Protein AF-A0A550BYM4-F1 (afdb_monomer_lite)

Organism: NCBI:txid97359

Secondary structure (DSSP, 8-state):
-HHHHHHHHHHTTS-HHHHHHHHHHHHHHHHHHHHH-GGGTSEEE--S--S-----EE-TTSPEEE-HHHHHHHHHHHHTTGGGSHHHHHHHTTSTTHHHHHHHHHT------HHHHHHHHHHHHHHHHHHT-SSHHHHHHHHHHHHHHHHHSTTHHHHHHHHHHGGGG-TT---TTHHHHHHHHHHHT-HHHHT-HHHHHHHHH-TT-HHHHHHHHHHHHTTSTTGGG--HHHHHHHHHHHHHHHHHHS-SSSS----HHHHHHHHHHTHHHHHHHHHHS-GGGS-TTTHHHHHHHHHHHHHHIIIIIHHHTTSHHHHHHHHHHHHHHT----TT----THHHHHHHHHHHHHHHHHHHHHHHHHGGGGGGB-TTT-PBPPTT--PEEPTTSS-EESSHHHHHHHIIIIIHHHSTT------

Sequence (423 aa):
MTIYARICYNATGAPPHFRETMFERLPDIWKWARFMNPLAGSIADDVLDTEFDGKCWLRADGEIAMPTAHRLLSVTMFLGPLIYDPRGVRALAVIPDLPEDMLGYLCQEVEPSPHMASIEHRFALVYHHLLHYADAEVAQRFRSALEVFDDRCPGLLICTVAERLSWFFDPTFIDPDNSAFVFAYSRLVSLDLLYQPRVLENLRSSDHIPLALITRHLISATANPDWARGVPHQHFAIRIYGHILIALLVTNDVQARAAHADVVLVIRSGLLTAIRRLLSSAVEDIPKDARQHAIIYETDFTKLLIAVIVPAINWPDGLRACKYHVARSGLPLDAGAKEDTASFLLFPLAVRFTDCCRAYQEFRKVVKHLRGRCGECKRQATVEEDFKMCVCGTVFYCSKACQRAAWGAGHSAICYTGRIDIR

Foldseek 3Di:
DQVLLVVLQCLVVDDPVSVVVNLVCVLVVCVVLLCLQVVNVQEDADPPDPDLPQDWDQDPVRGIYTHLLNSLQSVLSNQVSLLVDPSSLVSCLVRVCNLVSLLSNLLDDDDDALSSLVSSLSSLLSLLSQCPPPDPSSVVSNVVSLLVNCVVQQQSNVLSLLVSLLLLLDPRNDDPCLQVSLVSSCSVLDLVQLLPPSNLVSNCVHPSLSLLSLLLSLCSCLVPPCSQADDQSSLSSNLSSLSNNCSQQPDPPPPDGRDLVSLLSSLLSPNVNSLLSLLQDDLVSHPPSNSVSSVNSVVSSLCCCVRGLLVSCLALSSLVSNVVSCVVVVPPLALPDDDDSSCVSCNSVSVSSVVSVVVVVVLCVVCVVVQQAAPAPRDGDDPPQDFPADSLNPGTHSDPVRVVVVCVVCVLVVRPSNDPPPD

InterPro domains:
  IPR002893 Zinc finger, MYND-type [PF01753] (374-415)
  IPR002893 Zinc finger, MYND-type [PS50865] (374-415)

Radius of gyration: 26.43 Å; chains: 1; bounding box: 70×50×74 Å

pLDDT: mean 90.26, std 10.5, range [31.22, 98.25]

Structure (mmCIF, N/CA/C/O backbone):
data_AF-A0A550BYM4-F1
#
_entry.id   AF-A0A550BYM4-F1
#
loop_
_atom_site.group_PDB
_atom_site.id
_atom_site.type_symbol
_atom_site.label_atom_id
_atom_site.label_alt_id
_atom_site.label_comp_id
_atom_site.label_asym_id
_atom_site.label_entity_id
_atom_site.label_seq_id
_atom_site.pdbx_PDB_ins_code
_atom_site.Cartn_x
_atom_site.Cartn_y
_atom_site.Cartn_z
_atom_site.occupancy
_atom_site.B_iso_or_equiv
_atom_site.auth_seq_id
_atom_site.auth_comp_id
_atom_site.auth_asym_id
_atom_site.auth_atom_id
_atom_site.pdbx_PDB_model_num
ATOM 1 N N . MET A 1 1 ? 10.057 -13.546 -26.290 1.00 87.31 1 MET A N 1
ATOM 2 C CA . MET A 1 1 ? 10.516 -12.319 -25.596 1.00 87.31 1 MET A CA 1
ATOM 3 C C . MET A 1 1 ? 11.954 -12.380 -25.097 1.00 87.31 1 MET A C 1
ATOM 5 O O . MET A 1 1 ? 12.674 -11.411 -25.292 1.00 87.31 1 MET A O 1
ATOM 9 N N . THR A 1 2 ? 12.424 -13.499 -24.544 1.00 86.06 2 THR A N 1
ATOM 10 C CA . THR A 1 2 ? 13.801 -13.657 -24.027 1.00 86.06 2 THR A CA 1
ATOM 11 C C . THR A 1 2 ? 14.901 -13.271 -25.025 1.00 86.06 2 THR A C 1
ATOM 13 O O . THR A 1 2 ? 15.882 -12.637 -24.647 1.00 86.06 2 THR A O 1
ATOM 16 N N . ILE A 1 3 ? 14.730 -13.601 -26.314 1.00 90.38 3 ILE A N 1
ATOM 17 C CA . ILE A 1 3 ? 15.664 -13.194 -27.379 1.00 90.38 3 ILE A CA 1
ATOM 18 C C . ILE A 1 3 ? 15.761 -11.663 -27.455 1.00 90.38 3 ILE A C 1
ATOM 20 O O . ILE A 1 3 ? 16.861 -11.121 -27.437 1.00 90.38 3 ILE A O 1
ATOM 24 N N . TYR A 1 4 ? 14.625 -10.959 -27.468 1.00 90.44 4 TYR A N 1
ATOM 25 C CA . TYR A 1 4 ? 14.597 -9.496 -27.498 1.00 90.44 4 TYR A CA 1
ATOM 26 C C . TYR A 1 4 ? 15.185 -8.878 -26.233 1.00 90.44 4 TYR A C 1
ATOM 28 O O . TYR A 1 4 ? 15.953 -7.932 -26.341 1.00 90.44 4 TYR A O 1
ATOM 36 N N . ALA A 1 5 ? 14.919 -9.449 -25.056 1.00 88.75 5 ALA A N 1
ATOM 37 C CA . ALA A 1 5 ? 15.536 -8.990 -23.813 1.00 88.75 5 ALA A CA 1
ATOM 38 C C . ALA A 1 5 ? 17.074 -9.057 -23.875 1.00 88.75 5 ALA A C 1
ATOM 40 O O . ALA A 1 5 ? 17.760 -8.097 -23.527 1.00 88.75 5 ALA A O 1
ATOM 41 N N . ARG A 1 6 ? 17.631 -10.154 -24.412 1.00 88.50 6 ARG A N 1
ATOM 42 C CA . ARG A 1 6 ? 19.081 -10.288 -24.637 1.00 88.50 6 ARG A CA 1
ATOM 43 C C . ARG A 1 6 ? 19.611 -9.305 -25.681 1.00 88.50 6 ARG A C 1
ATOM 45 O O . ARG A 1 6 ? 20.723 -8.806 -25.526 1.00 88.50 6 ARG A O 1
ATOM 52 N N . ILE A 1 7 ? 18.845 -9.023 -26.733 1.00 90.81 7 ILE A N 1
ATOM 53 C CA . ILE A 1 7 ? 19.213 -8.011 -27.733 1.00 90.81 7 ILE A CA 1
ATOM 54 C C . ILE A 1 7 ? 19.264 -6.622 -27.082 1.00 90.81 7 ILE A C 1
ATOM 56 O O . ILE A 1 7 ? 20.277 -5.940 -27.210 1.00 90.81 7 ILE A O 1
ATOM 60 N N . CYS A 1 8 ? 18.232 -6.234 -26.326 1.00 90.44 8 CYS A N 1
ATOM 61 C CA . CYS A 1 8 ? 18.167 -4.947 -25.629 1.00 90.44 8 CYS A CA 1
ATOM 62 C C . CYS A 1 8 ? 19.299 -4.781 -24.611 1.00 90.44 8 CYS A C 1
ATOM 64 O O . CYS A 1 8 ? 19.891 -3.708 -24.537 1.00 90.44 8 CYS A O 1
ATOM 66 N N . TYR A 1 9 ? 19.667 -5.847 -23.895 1.00 87.69 9 TYR A N 1
ATOM 67 C CA . TYR A 1 9 ? 20.801 -5.834 -22.966 1.00 87.69 9 TYR A CA 1
ATOM 68 C C . TYR A 1 9 ? 22.124 -5.452 -23.638 1.00 87.69 9 TYR A C 1
ATOM 70 O O . TYR A 1 9 ? 22.912 -4.695 -23.078 1.00 87.69 9 TYR A O 1
ATOM 78 N N . ASN A 1 10 ? 22.350 -5.924 -24.864 1.00 86.88 10 ASN A N 1
ATOM 79 C CA . ASN A 1 10 ? 23.562 -5.620 -25.625 1.00 86.88 10 ASN A CA 1
ATOM 80 C C . ASN A 1 10 ? 23.444 -4.340 -26.468 1.00 86.88 10 ASN A C 1
ATOM 82 O O . ASN A 1 10 ? 24.428 -3.900 -27.064 1.00 86.88 10 ASN A O 1
ATOM 86 N N . ALA A 1 11 ? 22.257 -3.731 -26.537 1.00 84.06 11 ALA A N 1
ATOM 87 C CA . ALA A 1 11 ? 21.999 -2.612 -27.431 1.00 84.06 11 ALA A CA 1
ATOM 88 C C . ALA A 1 11 ? 22.769 -1.350 -27.038 1.00 84.06 11 ALA A C 1
ATOM 90 O O . ALA A 1 11 ? 23.201 -0.616 -27.921 1.00 84.06 11 ALA A O 1
ATOM 91 N N . THR A 1 12 ? 22.996 -1.109 -25.745 1.00 77.62 12 THR A N 1
ATOM 92 C CA . THR A 1 12 ? 23.716 0.081 -25.253 1.00 77.62 12 THR A CA 1
ATOM 93 C C . THR A 1 12 ? 25.163 0.151 -25.757 1.00 77.62 12 THR A C 1
ATOM 95 O O . THR A 1 12 ? 25.677 1.248 -25.971 1.00 77.62 12 THR A O 1
ATOM 98 N N . GLY A 1 13 ? 25.794 -0.999 -26.022 1.00 85.31 13 GLY A N 1
ATOM 99 C CA . GLY A 1 13 ? 27.131 -1.107 -26.620 1.00 85.31 13 GLY A CA 1
ATOM 100 C C . GLY A 1 13 ? 27.148 -1.291 -28.143 1.00 85.31 13 GLY A C 1
ATOM 101 O O . GLY A 1 13 ? 28.223 -1.392 -28.732 1.00 85.31 13 GLY A O 1
ATOM 102 N N . ALA A 1 14 ? 25.985 -1.363 -28.796 1.00 90.50 14 ALA A N 1
ATOM 103 C CA . ALA A 1 14 ? 25.886 -1.685 -30.217 1.00 90.50 14 ALA A CA 1
ATOM 104 C C . ALA A 1 14 ? 26.108 -0.458 -31.135 1.00 90.50 14 ALA A C 1
ATOM 106 O O . ALA A 1 14 ? 25.872 0.689 -30.726 1.00 90.50 14 ALA A O 1
ATOM 107 N N . PRO A 1 15 ? 26.507 -0.666 -32.410 1.00 94.12 15 PRO A N 1
ATOM 108 C CA . PRO A 1 15 ? 26.645 0.418 -33.384 1.00 94.12 15 PRO A CA 1
ATOM 109 C C . PRO A 1 15 ? 25.360 1.261 -33.528 1.00 94.12 15 PRO A C 1
ATOM 111 O O . PRO A 1 15 ? 24.262 0.709 -33.421 1.00 94.12 15 PRO A O 1
ATOM 114 N N . PRO A 1 16 ? 25.454 2.578 -33.817 1.00 92.94 16 PRO A N 1
ATOM 115 C CA . PRO A 1 16 ? 24.290 3.469 -33.915 1.00 92.94 16 PRO A CA 1
ATOM 116 C C . PRO A 1 16 ? 23.169 2.958 -34.828 1.00 92.94 16 PRO A C 1
ATOM 118 O O . PRO A 1 16 ? 22.023 2.921 -34.395 1.00 92.94 16 PRO A O 1
ATOM 121 N N . HIS A 1 17 ? 23.506 2.460 -36.024 1.00 94.06 17 HIS A N 1
ATOM 122 C CA . HIS A 1 17 ? 22.523 1.890 -36.952 1.00 94.06 17 HIS A CA 1
ATOM 123 C C . HIS A 1 17 ? 21.757 0.717 -36.322 1.00 94.06 17 HIS A C 1
ATOM 125 O O . HIS A 1 17 ? 20.543 0.621 -36.476 1.00 94.06 17 HIS A O 1
ATOM 131 N N . PHE A 1 18 ? 22.435 -0.186 -35.606 1.00 92.88 18 PHE A N 1
ATOM 132 C CA . PHE A 1 18 ? 21.760 -1.320 -34.971 1.00 92.88 18 PHE A CA 1
ATOM 133 C C . PHE A 1 18 ? 20.755 -0.841 -33.918 1.00 92.88 18 PHE A C 1
ATOM 135 O O . PHE A 1 18 ? 19.628 -1.331 -33.873 1.00 92.88 18 PHE A O 1
ATOM 142 N N . ARG A 1 19 ? 21.144 0.151 -33.106 1.00 91.69 19 ARG A N 1
ATOM 143 C CA . ARG A 1 19 ? 20.255 0.761 -32.108 1.00 91.69 19 ARG A CA 1
ATOM 144 C C . ARG A 1 19 ? 19.045 1.428 -32.752 1.00 91.69 19 ARG A C 1
ATOM 146 O O . ARG A 1 19 ? 17.936 1.223 -32.278 1.00 91.69 19 ARG A O 1
ATOM 153 N N . GLU A 1 20 ? 19.247 2.180 -33.828 1.00 91.69 20 GLU A N 1
ATOM 154 C CA . GLU A 1 20 ? 18.171 2.853 -34.566 1.00 91.69 20 GLU A CA 1
ATOM 155 C C . GLU A 1 20 ? 17.172 1.840 -35.132 1.00 91.69 20 GLU A C 1
ATOM 157 O O . GLU A 1 20 ? 15.986 1.914 -34.817 1.00 91.69 20 GLU A O 1
ATOM 162 N N . THR A 1 21 ? 17.656 0.809 -35.832 1.00 93.19 21 THR A N 1
ATOM 163 C CA . THR A 1 21 ? 16.802 -0.276 -36.339 1.00 93.19 21 THR A CA 1
ATOM 164 C C . THR A 1 21 ? 16.068 -1.008 -35.215 1.00 93.19 21 THR A C 1
ATOM 166 O O . THR A 1 21 ? 14.906 -1.374 -35.370 1.00 93.19 21 THR A O 1
ATOM 169 N N . MET A 1 22 ? 16.716 -1.234 -34.069 1.00 93.56 22 MET A N 1
ATOM 170 C CA . MET A 1 22 ? 16.063 -1.860 -32.920 1.00 93.56 22 MET A CA 1
ATOM 171 C C . MET A 1 22 ? 14.947 -0.968 -32.358 1.00 93.56 22 MET A C 1
ATOM 173 O O . MET A 1 22 ? 13.842 -1.460 -32.133 1.00 93.56 22 MET A O 1
ATOM 177 N N . PHE A 1 23 ? 15.214 0.325 -32.149 1.00 93.50 23 PHE A N 1
ATOM 178 C CA . PHE A 1 23 ? 14.243 1.279 -31.609 1.00 93.50 23 PHE A CA 1
ATOM 179 C C . PHE A 1 23 ? 13.024 1.448 -32.520 1.00 93.50 23 PHE A C 1
ATOM 181 O O . PHE A 1 23 ? 11.900 1.453 -32.022 1.00 93.50 23 PHE A O 1
ATOM 188 N N . GLU A 1 24 ? 13.218 1.478 -33.839 1.00 93.81 24 GLU A N 1
ATOM 189 C CA . GLU A 1 24 ? 12.126 1.510 -34.825 1.00 93.81 24 GLU A CA 1
ATOM 190 C C . GLU A 1 24 ? 11.193 0.293 -34.733 1.00 93.81 24 GLU A C 1
ATOM 192 O O . GLU A 1 24 ? 10.008 0.388 -35.046 1.00 93.81 24 GLU A O 1
ATOM 197 N N . ARG A 1 25 ? 11.707 -0.860 -34.287 1.00 94.94 25 ARG A N 1
ATOM 198 C CA . ARG A 1 25 ? 10.942 -2.112 -34.165 1.00 94.94 25 ARG A CA 1
ATOM 199 C C . ARG A 1 25 ? 10.344 -2.336 -32.780 1.00 94.94 25 ARG A C 1
ATOM 201 O O . ARG A 1 25 ? 9.575 -3.284 -32.616 1.00 94.94 25 ARG A O 1
ATOM 208 N N . LEU A 1 26 ? 10.646 -1.488 -31.794 1.00 94.56 26 LEU A N 1
ATOM 209 C CA . LEU A 1 26 ? 10.137 -1.655 -30.429 1.00 94.56 26 LEU A CA 1
ATOM 210 C C . LEU A 1 26 ? 8.604 -1.745 -30.347 1.00 94.56 26 LEU A C 1
ATOM 212 O O . LEU A 1 26 ? 8.141 -2.631 -29.630 1.00 94.56 26 LEU A O 1
ATOM 216 N N . PRO A 1 27 ? 7.801 -0.939 -31.076 1.00 95.69 27 PRO A N 1
ATOM 217 C CA . PRO A 1 27 ? 6.344 -1.069 -31.026 1.00 95.69 27 PRO A CA 1
ATOM 218 C C . PRO A 1 27 ? 5.838 -2.450 -31.463 1.00 95.69 27 PRO A C 1
ATOM 220 O O . PRO A 1 27 ? 4.910 -2.988 -30.864 1.00 95.69 27 PRO A O 1
ATOM 223 N N . ASP A 1 28 ? 6.462 -3.057 -32.478 1.00 95.62 28 ASP A N 1
ATOM 224 C CA . ASP A 1 28 ? 6.100 -4.400 -32.940 1.00 95.62 28 ASP A CA 1
ATOM 225 C C . ASP A 1 28 ? 6.540 -5.480 -31.951 1.00 95.62 28 ASP A C 1
ATOM 227 O O . ASP A 1 28 ? 5.802 -6.433 -31.705 1.00 95.62 28 ASP A O 1
ATOM 231 N N . ILE A 1 29 ? 7.718 -5.318 -31.345 1.00 94.25 29 ILE A N 1
ATOM 232 C CA . ILE A 1 29 ? 8.221 -6.234 -30.316 1.00 94.25 29 ILE A CA 1
ATOM 233 C C . ILE A 1 29 ? 7.334 -6.173 -29.066 1.00 94.25 29 ILE A C 1
ATOM 235 O O . ILE A 1 29 ? 7.026 -7.213 -28.482 1.00 94.25 29 ILE A O 1
ATOM 239 N N . TRP A 1 30 ? 6.872 -4.981 -28.679 1.00 96.31 30 TRP A N 1
ATOM 240 C CA . TRP A 1 30 ? 6.040 -4.781 -27.493 1.00 96.31 30 TRP A CA 1
ATOM 241 C C . TRP A 1 30 ? 4.694 -5.504 -27.567 1.00 96.31 30 TRP A C 1
ATOM 243 O O . TRP A 1 30 ? 4.169 -5.906 -26.533 1.00 96.31 30 TRP A O 1
ATOM 253 N N . LYS A 1 31 ? 4.168 -5.782 -28.767 1.00 95.75 31 LYS A N 1
ATOM 254 C CA . LYS A 1 31 ? 2.950 -6.598 -28.936 1.00 95.75 31 LYS A CA 1
ATOM 255 C C . LYS A 1 31 ? 3.065 -7.960 -28.243 1.00 95.75 31 LYS A C 1
ATOM 257 O O . LYS A 1 31 ? 2.073 -8.457 -27.721 1.00 95.75 31 LYS A O 1
ATOM 262 N N . TRP A 1 32 ? 4.268 -8.533 -28.165 1.00 94.56 32 TRP A N 1
ATOM 263 C CA . TRP A 1 32 ? 4.519 -9.767 -27.416 1.00 94.56 32 TRP A CA 1
ATOM 264 C C . TRP A 1 32 ? 4.502 -9.561 -25.898 1.00 94.56 32 TRP A C 1
ATOM 266 O O . TRP A 1 32 ? 4.006 -10.422 -25.180 1.00 94.56 32 TRP A O 1
ATOM 276 N N . ALA A 1 33 ? 5.019 -8.436 -25.396 1.00 95.38 33 ALA A N 1
ATOM 277 C CA . ALA A 1 33 ? 4.904 -8.088 -23.979 1.00 95.38 33 ALA A CA 1
ATOM 278 C C . ALA A 1 33 ? 3.443 -7.833 -23.594 1.00 95.38 33 ALA A C 1
ATOM 280 O O . ALA A 1 33 ? 2.990 -8.337 -22.573 1.00 95.38 33 ALA A O 1
ATOM 281 N N . ARG A 1 34 ? 2.676 -7.148 -24.444 1.00 95.88 34 ARG A N 1
ATOM 282 C CA . ARG A 1 34 ? 1.233 -6.980 -24.259 1.00 95.88 34 ARG A CA 1
ATOM 283 C C . ARG A 1 34 ? 0.491 -8.315 -24.261 1.00 95.88 34 ARG A C 1
ATOM 285 O O . ARG A 1 34 ? -0.339 -8.545 -23.394 1.00 95.88 34 ARG A O 1
ATOM 292 N N . PHE A 1 35 ? 0.816 -9.214 -25.191 1.00 94.56 35 PHE A N 1
ATOM 293 C CA . PHE A 1 35 ? 0.231 -10.557 -25.238 1.00 94.56 35 PHE A CA 1
ATOM 294 C C . PHE A 1 35 ? 0.472 -11.349 -23.943 1.00 94.56 35 PHE A C 1
ATOM 296 O O . PHE A 1 35 ? -0.403 -12.076 -23.493 1.00 94.56 35 PHE A O 1
ATOM 303 N N . MET A 1 36 ? 1.638 -11.190 -23.312 1.00 93.75 36 MET A N 1
ATOM 304 C CA . MET A 1 36 ? 1.946 -11.857 -22.043 1.00 93.75 36 MET A CA 1
ATOM 305 C C . MET A 1 36 ? 1.314 -11.184 -20.811 1.00 93.75 36 MET A C 1
ATOM 307 O O . MET A 1 36 ? 1.376 -11.757 -19.722 1.00 93.75 36 MET A O 1
ATOM 311 N N . ASN A 1 37 ? 0.723 -9.994 -20.958 1.00 94.00 37 ASN A N 1
ATOM 312 C CA . ASN A 1 37 ? 0.201 -9.217 -19.840 1.00 94.00 37 ASN A CA 1
ATOM 313 C C . ASN A 1 37 ? -0.978 -9.951 -19.177 1.00 94.00 37 ASN A C 1
ATOM 315 O O . ASN A 1 37 ? -1.912 -10.331 -19.890 1.00 94.00 37 ASN A O 1
ATOM 319 N N . PRO A 1 38 ? -0.991 -10.122 -17.842 1.00 85.50 38 PRO A N 1
ATOM 320 C CA . PRO A 1 38 ? -2.118 -10.739 -17.137 1.00 85.50 38 PRO A CA 1
ATOM 321 C C . PRO A 1 38 ? -3.463 -10.066 -17.450 1.00 85.50 38 PRO A C 1
ATOM 323 O O . PRO A 1 38 ? -4.471 -10.749 -17.614 1.00 85.50 38 PRO A O 1
ATOM 326 N N . LEU A 1 39 ? -3.486 -8.742 -17.636 1.00 87.81 39 LEU A N 1
ATOM 327 C CA . LEU A 1 39 ? -4.717 -8.012 -17.957 1.00 87.81 39 LEU A CA 1
ATOM 328 C C . LEU A 1 39 ? -5.219 -8.244 -19.389 1.00 87.81 39 LEU A C 1
ATOM 330 O O . LEU A 1 39 ? -6.369 -7.930 -19.690 1.00 87.81 39 LEU A O 1
ATOM 334 N N . ALA A 1 40 ? -4.384 -8.782 -20.283 1.00 90.69 40 ALA A N 1
ATOM 335 C CA . ALA A 1 40 ? -4.796 -9.117 -21.643 1.00 90.69 40 ALA A CA 1
ATOM 336 C C . ALA A 1 40 ? -5.586 -10.436 -21.716 1.00 90.69 40 ALA A C 1
ATOM 338 O O . ALA A 1 40 ? -6.140 -10.741 -22.773 1.00 90.69 40 ALA A O 1
ATOM 339 N N . GLY A 1 41 ? -5.603 -11.241 -20.643 1.00 89.50 41 GLY A N 1
ATOM 340 C CA . GLY A 1 41 ? -6.324 -12.520 -20.585 1.00 89.50 41 GLY A CA 1
ATOM 341 C C . GLY A 1 41 ? -5.867 -13.552 -21.622 1.00 89.50 41 GLY A C 1
ATOM 342 O O . GLY A 1 41 ? -6.594 -14.489 -21.922 1.00 89.50 41 GLY A O 1
ATOM 343 N N . SER A 1 42 ? -4.689 -13.353 -22.222 1.00 89.38 42 SER A N 1
ATOM 344 C CA . SER A 1 42 ? -4.179 -14.190 -23.317 1.00 89.38 42 SER A CA 1
ATOM 345 C C . SER A 1 42 ? -3.274 -15.325 -22.831 1.00 89.38 42 SER A C 1
ATOM 347 O O . SER A 1 42 ? -3.032 -16.276 -23.574 1.00 89.38 42 SER A O 1
ATOM 349 N N . ILE A 1 43 ? -2.755 -15.219 -21.601 1.00 90.44 43 ILE A N 1
ATOM 350 C CA . ILE A 1 43 ? -1.897 -16.221 -20.969 1.00 90.44 43 ILE A CA 1
ATOM 351 C C . ILE A 1 43 ? -2.391 -16.487 -19.549 1.00 90.44 43 ILE A C 1
ATOM 353 O O . ILE A 1 43 ? -2.497 -15.554 -18.752 1.00 90.44 43 ILE A O 1
ATOM 357 N N . ALA A 1 44 ? -2.634 -17.758 -19.244 1.00 89.81 44 ALA A N 1
ATOM 358 C CA . ALA A 1 44 ? -2.946 -18.238 -17.908 1.00 89.81 44 ALA A CA 1
ATOM 359 C C . ALA A 1 44 ? -1.674 -18.386 -17.058 1.00 89.81 44 ALA A C 1
ATOM 361 O O . ALA A 1 44 ? -0.610 -18.779 -17.551 1.00 89.81 44 ALA A O 1
ATOM 362 N N . ASP A 1 45 ? -1.799 -18.112 -15.764 1.00 87.06 45 ASP A N 1
ATOM 363 C CA . ASP A 1 45 ? -0.725 -18.320 -14.797 1.00 87.06 45 ASP A CA 1
ATOM 364 C C . ASP A 1 45 ? -0.514 -19.827 -14.596 1.00 87.06 45 ASP A C 1
ATOM 366 O O . ASP A 1 45 ? -1.440 -20.560 -14.234 1.00 87.06 45 ASP A O 1
ATOM 370 N N . ASP A 1 46 ? 0.707 -20.299 -14.850 1.00 83.12 46 ASP A N 1
ATOM 371 C CA . ASP A 1 46 ? 1.086 -21.679 -14.549 1.00 83.12 46 ASP A CA 1
ATOM 372 C C . ASP A 1 46 ? 1.522 -21.785 -13.084 1.00 83.12 46 ASP A C 1
ATOM 374 O O . ASP A 1 46 ? 2.619 -21.367 -12.717 1.00 83.12 46 ASP A O 1
ATOM 378 N N . VAL A 1 47 ? 0.626 -22.297 -12.239 1.00 70.00 47 VAL A N 1
ATOM 379 C CA . VAL A 1 47 ? 0.844 -22.458 -10.790 1.00 70.00 47 VAL A CA 1
ATOM 380 C C . VAL A 1 47 ? 1.635 -23.738 -10.482 1.00 70.00 47 VAL A C 1
ATOM 382 O O . VAL A 1 47 ? 2.093 -23.931 -9.358 1.00 70.00 47 VAL A O 1
ATOM 385 N N . LEU A 1 48 ? 1.786 -24.643 -11.457 1.00 62.75 48 LEU A N 1
ATOM 386 C CA . LEU A 1 48 ? 2.391 -25.957 -11.231 1.00 62.75 48 LEU A CA 1
ATOM 387 C C . LEU A 1 48 ? 3.919 -25.933 -11.263 1.00 62.75 48 LEU A C 1
ATOM 389 O O . LEU A 1 48 ? 4.531 -26.904 -10.819 1.00 62.75 48 LEU A O 1
ATOM 393 N N . ASP A 1 49 ? 4.524 -24.851 -11.753 1.00 56.88 49 ASP A N 1
ATOM 394 C CA . ASP A 1 49 ? 5.966 -24.777 -11.937 1.00 56.88 49 ASP A CA 1
ATOM 395 C C . ASP A 1 49 ? 6.600 -23.662 -11.099 1.00 56.88 49 ASP A C 1
ATOM 397 O O . ASP A 1 49 ? 6.507 -22.469 -11.397 1.00 56.88 49 ASP A O 1
ATOM 401 N N . THR A 1 50 ? 7.259 -24.073 -10.015 1.00 57.41 50 THR A N 1
ATOM 402 C CA . THR A 1 50 ? 8.115 -23.196 -9.207 1.00 57.41 50 THR A CA 1
ATOM 403 C C . THR A 1 50 ? 9.487 -22.972 -9.848 1.00 57.41 50 THR A C 1
ATOM 405 O O . THR A 1 50 ? 10.281 -22.186 -9.324 1.00 57.41 50 THR A O 1
ATOM 408 N N . GLU A 1 51 ? 9.817 -23.669 -10.941 1.00 61.09 51 GLU A N 1
ATOM 409 C CA . GLU A 1 51 ? 11.123 -23.576 -11.586 1.00 61.09 51 GLU A CA 1
ATOM 410 C C . GLU A 1 51 ? 11.152 -22.494 -12.681 1.00 61.09 51 GLU A C 1
ATOM 412 O O . GLU A 1 51 ? 10.218 -22.277 -13.448 1.00 61.09 51 GLU A O 1
ATOM 417 N N . PHE A 1 52 ? 12.287 -21.793 -12.792 1.00 65.56 52 PHE A N 1
ATOM 418 C CA . PHE A 1 52 ? 12.560 -20.785 -13.830 1.00 65.56 52 PHE A CA 1
ATOM 419 C C . PHE A 1 52 ? 12.817 -21.400 -15.215 1.00 65.56 52 PHE A C 1
ATOM 421 O O . PHE A 1 52 ? 13.539 -20.820 -16.033 1.00 65.56 52 PHE A O 1
ATOM 428 N N . ASP A 1 53 ? 12.270 -22.580 -15.495 1.00 69.56 53 ASP A N 1
ATOM 429 C CA . ASP A 1 53 ? 12.593 -23.336 -16.703 1.00 69.56 53 ASP A CA 1
ATOM 430 C C . ASP A 1 53 ? 12.108 -22.638 -17.992 1.00 69.56 53 ASP A C 1
ATOM 432 O O . ASP A 1 53 ? 12.570 -22.948 -19.094 1.00 69.56 53 ASP A O 1
ATOM 436 N N . GLY A 1 54 ? 11.251 -21.619 -17.836 1.00 70.19 54 GLY A N 1
ATOM 437 C CA . GLY A 1 54 ? 10.775 -20.744 -18.899 1.00 70.19 54 GLY A CA 1
ATOM 438 C C . GLY A 1 54 ? 9.908 -21.464 -19.920 1.00 70.19 54 GLY A C 1
ATOM 439 O O . GLY A 1 54 ? 9.737 -20.958 -21.035 1.00 70.19 54 GLY A O 1
ATOM 440 N N . LYS A 1 55 ? 9.390 -22.645 -19.576 1.00 81.94 55 LYS A N 1
ATOM 441 C CA . LYS A 1 55 ? 8.512 -23.388 -20.461 1.00 81.94 55 LYS A CA 1
ATOM 442 C C . LYS A 1 55 ? 7.166 -22.689 -20.571 1.00 81.94 55 LYS A C 1
ATOM 444 O O . LYS A 1 55 ? 6.684 -21.983 -19.688 1.00 81.94 55 LYS A O 1
ATOM 449 N N . CYS A 1 56 ? 6.601 -22.857 -21.752 1.00 85.44 56 CYS A N 1
ATOM 450 C CA . CYS A 1 56 ? 5.319 -22.324 -22.140 1.00 85.44 56 CYS A CA 1
ATOM 451 C C . CYS A 1 56 ? 4.540 -23.479 -22.746 1.00 85.44 56 CYS A C 1
ATOM 453 O O . CYS A 1 56 ? 5.071 -24.205 -23.593 1.00 85.44 56 CYS A O 1
ATOM 455 N N . TRP A 1 57 ? 3.306 -23.662 -22.299 1.00 87.25 57 TRP A N 1
ATOM 456 C CA . TRP A 1 57 ? 2.515 -24.836 -22.640 1.00 87.25 57 TRP A CA 1
ATOM 457 C C . TRP A 1 57 ? 1.184 -24.402 -23.230 1.00 87.25 57 TRP A C 1
ATOM 459 O O . TRP A 1 57 ? 0.564 -23.462 -22.742 1.00 87.25 57 TRP A O 1
ATOM 469 N N . LEU A 1 58 ? 0.732 -25.101 -24.267 1.00 90.50 58 LEU A N 1
ATOM 470 C CA . LEU A 1 58 ? -0.644 -24.984 -24.731 1.00 90.50 58 LEU A CA 1
ATOM 471 C C . LEU A 1 58 ? -1.494 -25.955 -23.912 1.00 90.50 58 LEU A C 1
ATOM 473 O O . LEU A 1 58 ? -1.310 -27.172 -23.997 1.00 90.50 58 LEU A O 1
ATOM 477 N N . ARG A 1 59 ? -2.392 -25.416 -23.095 1.00 88.19 59 ARG A N 1
ATOM 478 C CA . ARG A 1 59 ? -3.342 -26.190 -22.300 1.00 88.19 59 ARG A CA 1
ATOM 479 C C . ARG A 1 59 ? -4.408 -26.810 -23.202 1.00 88.19 59 ARG A C 1
ATOM 481 O O . ARG A 1 59 ? -4.642 -26.378 -24.330 1.00 88.19 59 ARG A O 1
ATOM 488 N N . ALA A 1 60 ? -5.079 -27.839 -22.689 1.00 90.31 60 ALA A N 1
ATOM 489 C CA . ALA A 1 60 ? -6.137 -28.544 -23.417 1.00 90.31 60 ALA A CA 1
ATOM 490 C C . ALA A 1 60 ? -7.358 -27.658 -23.742 1.00 90.31 60 ALA A C 1
ATOM 492 O O . ALA A 1 60 ? -8.087 -27.951 -24.685 1.00 90.31 60 ALA A O 1
ATOM 493 N N . ASP A 1 61 ? -7.567 -26.583 -22.979 1.00 88.75 61 ASP A N 1
ATOM 494 C CA . ASP A 1 61 ? -8.592 -25.554 -23.205 1.00 88.75 61 ASP A 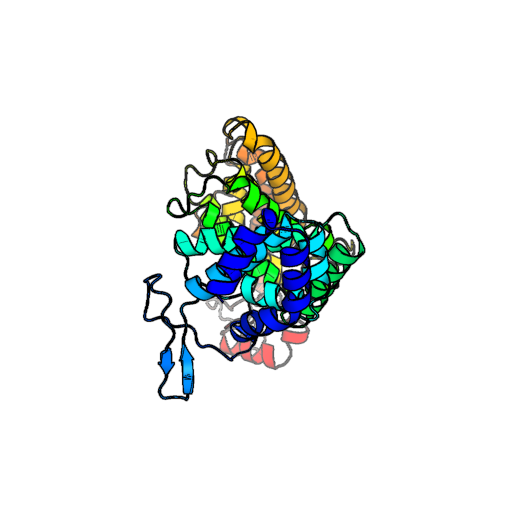CA 1
ATOM 495 C C . ASP A 1 61 ? -8.195 -24.536 -24.298 1.00 88.75 61 ASP A C 1
ATOM 497 O O . ASP A 1 61 ? -9.003 -23.687 -24.671 1.00 88.75 61 ASP A O 1
ATOM 501 N N . GLY A 1 62 ? -6.988 -24.652 -24.862 1.00 87.31 62 GLY A N 1
ATOM 502 C CA . GLY A 1 62 ? -6.457 -23.747 -25.880 1.00 87.31 62 GLY A CA 1
ATOM 503 C C . GLY A 1 62 ? -5.781 -22.501 -25.310 1.00 87.31 62 GLY A C 1
ATOM 504 O O . GLY A 1 62 ? -5.270 -21.694 -26.088 1.00 87.31 62 GLY A O 1
ATOM 505 N N . GLU A 1 63 ? -5.733 -22.345 -23.985 1.00 89.62 63 GLU A N 1
ATOM 506 C CA . GLU A 1 63 ? -5.000 -21.259 -23.345 1.00 89.62 63 GLU A CA 1
ATOM 507 C C . GLU A 1 63 ? -3.502 -21.553 -23.326 1.00 89.62 63 GLU A C 1
ATOM 509 O O . GLU A 1 63 ? -3.049 -22.691 -23.181 1.00 89.62 63 GLU A O 1
ATOM 514 N N . ILE A 1 64 ? -2.703 -20.502 -23.450 1.00 91.44 64 ILE A N 1
ATOM 515 C CA . ILE A 1 64 ? -1.264 -20.603 -23.253 1.00 91.44 64 ILE A CA 1
ATOM 516 C C . ILE A 1 64 ? -0.982 -20.387 -21.767 1.00 91.44 64 ILE A C 1
ATOM 518 O O . ILE A 1 64 ? -1.423 -19.394 -21.203 1.00 91.44 64 ILE A O 1
ATOM 522 N N . ALA A 1 65 ? -0.243 -21.294 -21.136 1.00 91.19 65 ALA A N 1
ATOM 523 C CA . ALA A 1 65 ? 0.219 -21.154 -19.761 1.00 91.19 65 ALA A CA 1
ATOM 524 C C . ALA A 1 65 ? 1.695 -20.757 -19.723 1.00 91.19 65 ALA A C 1
ATOM 526 O O . ALA A 1 65 ? 2.510 -21.273 -20.501 1.00 91.19 65 ALA A O 1
ATOM 527 N N . MET A 1 66 ? 2.038 -19.831 -18.830 1.00 91.44 66 MET A N 1
ATOM 528 C CA . MET A 1 66 ? 3.422 -19.427 -18.586 1.00 91.44 66 MET A CA 1
ATOM 529 C C . MET A 1 66 ? 3.605 -18.967 -17.133 1.00 91.44 66 MET A C 1
ATOM 531 O O . MET A 1 66 ? 2.784 -18.185 -16.642 1.00 91.44 66 MET A O 1
ATOM 535 N N . PRO A 1 67 ? 4.707 -19.349 -16.461 1.00 90.75 67 PRO A N 1
ATOM 536 C CA . PRO A 1 67 ? 5.005 -18.861 -15.121 1.00 90.75 67 PRO A CA 1
ATOM 537 C C . PRO A 1 67 ? 5.116 -17.332 -15.065 1.00 90.75 67 PRO A C 1
ATOM 539 O O . PRO A 1 67 ? 5.819 -16.697 -15.863 1.00 90.75 67 PRO A O 1
ATOM 542 N N . THR A 1 68 ? 4.463 -16.723 -14.076 1.00 90.94 68 THR A N 1
ATOM 543 C CA . THR A 1 68 ? 4.466 -15.265 -13.856 1.00 90.94 68 THR A CA 1
ATOM 544 C C . THR A 1 68 ? 5.873 -14.708 -13.666 1.00 90.94 68 THR A C 1
ATOM 546 O O . THR A 1 68 ? 6.219 -13.687 -14.263 1.00 90.94 68 THR A O 1
ATOM 549 N N . ALA A 1 69 ? 6.731 -15.442 -12.951 1.00 90.69 69 ALA A N 1
ATOM 550 C CA . ALA A 1 69 ? 8.124 -15.059 -12.740 1.00 90.69 69 ALA A CA 1
ATOM 551 C C . ALA A 1 69 ? 8.879 -14.909 -14.068 1.00 90.69 69 ALA A C 1
ATOM 553 O O . ALA A 1 69 ? 9.642 -13.961 -14.252 1.00 90.69 69 ALA A O 1
ATOM 554 N N . HIS A 1 70 ? 8.636 -15.813 -15.024 1.00 90.88 70 HIS A N 1
ATOM 555 C CA . HIS A 1 70 ? 9.294 -15.786 -16.326 1.00 90.88 70 HIS A CA 1
ATOM 556 C C . HIS A 1 70 ? 8.813 -14.620 -17.199 1.00 90.88 70 HIS A C 1
ATOM 558 O O . HIS A 1 70 ? 9.626 -13.975 -17.874 1.00 90.88 70 HIS A O 1
ATOM 564 N N . ARG A 1 71 ? 7.506 -14.323 -17.167 1.00 91.75 71 ARG A N 1
ATOM 565 C CA . ARG A 1 71 ? 6.918 -13.175 -17.876 1.00 91.75 71 ARG A CA 1
ATOM 566 C C . ARG A 1 71 ? 7.502 -11.865 -17.366 1.00 91.75 71 ARG A C 1
ATOM 568 O O . ARG A 1 71 ? 8.092 -11.124 -18.154 1.00 91.75 71 ARG A O 1
ATOM 575 N N . LEU A 1 72 ? 7.419 -11.629 -16.057 1.00 93.69 72 LEU A N 1
ATOM 576 C CA . LEU A 1 72 ? 7.938 -10.417 -15.426 1.00 93.69 72 LEU A CA 1
ATOM 577 C C . LEU A 1 72 ? 9.447 -10.279 -15.634 1.00 93.69 72 LEU A C 1
ATOM 579 O O . LEU A 1 72 ? 9.900 -9.227 -16.074 1.00 93.69 72 LEU A O 1
ATOM 583 N N . LEU A 1 73 ? 10.230 -11.346 -15.432 1.00 93.31 73 LEU A N 1
ATOM 584 C CA . LEU A 1 73 ? 11.675 -11.315 -15.678 1.00 93.31 73 LEU A CA 1
ATOM 585 C C . LEU A 1 73 ? 11.992 -10.926 -17.126 1.00 93.31 73 LEU A C 1
ATOM 587 O O . LEU A 1 73 ? 12.852 -10.077 -17.361 1.00 93.31 73 LEU A O 1
ATOM 591 N N . SER A 1 74 ? 11.289 -11.512 -18.098 1.00 93.19 74 SER A N 1
ATOM 592 C CA . SER A 1 74 ? 11.498 -11.218 -19.518 1.00 93.19 74 SER A CA 1
ATOM 593 C C . SER A 1 74 ? 11.206 -9.757 -19.857 1.00 93.19 74 SER A C 1
ATOM 595 O O . SER A 1 74 ? 11.967 -9.147 -20.611 1.00 93.19 74 SER A O 1
ATOM 597 N N . VAL A 1 75 ? 10.130 -9.187 -19.307 1.00 95.75 75 VAL A N 1
ATOM 598 C CA . VAL A 1 75 ? 9.769 -7.779 -19.530 1.00 95.75 75 VAL A CA 1
ATOM 599 C C . VAL A 1 75 ? 10.744 -6.847 -18.806 1.00 95.75 75 VAL A C 1
ATOM 601 O O . VAL A 1 75 ? 11.235 -5.896 -19.412 1.00 95.75 75 VAL A O 1
ATOM 604 N N . THR A 1 76 ? 11.114 -7.144 -17.560 1.00 95.69 76 THR A N 1
ATOM 605 C CA . THR A 1 76 ? 12.102 -6.365 -16.797 1.00 95.69 76 THR A CA 1
ATOM 606 C C . THR A 1 76 ? 13.463 -6.351 -17.488 1.00 95.69 76 THR A C 1
ATOM 608 O O . THR A 1 76 ? 14.055 -5.287 -17.653 1.00 95.69 76 THR A O 1
ATOM 611 N N . MET A 1 77 ? 13.950 -7.503 -17.962 1.00 94.12 77 MET A N 1
ATOM 612 C CA . MET A 1 77 ? 15.210 -7.588 -18.713 1.00 94.12 77 MET A CA 1
ATOM 613 C C . MET A 1 77 ? 15.143 -6.877 -20.068 1.00 94.12 77 MET A C 1
ATOM 615 O O . MET A 1 77 ? 16.166 -6.404 -20.558 1.00 94.12 77 MET A O 1
ATOM 619 N N . PHE A 1 78 ? 13.963 -6.811 -20.686 1.00 95.19 78 PHE A N 1
ATOM 620 C CA . PHE A 1 78 ? 13.750 -6.072 -21.926 1.00 95.19 78 PHE A CA 1
ATOM 621 C C . PHE A 1 78 ? 13.781 -4.554 -21.700 1.00 95.19 78 PHE A C 1
ATOM 623 O O . PHE A 1 78 ? 14.469 -3.846 -22.433 1.00 95.19 78 PHE A O 1
ATOM 630 N N . LEU A 1 79 ? 13.088 -4.053 -20.674 1.00 96.44 79 LEU A N 1
ATOM 631 C CA . LEU A 1 79 ? 12.976 -2.617 -20.404 1.00 96.44 79 LEU A CA 1
ATOM 632 C C . LEU A 1 79 ? 14.196 -2.027 -19.687 1.00 96.44 79 LEU A C 1
ATOM 634 O O . LEU A 1 79 ? 14.584 -0.896 -19.976 1.00 96.44 79 LEU A O 1
ATOM 638 N N . GLY A 1 80 ? 14.809 -2.775 -18.767 1.00 95.31 80 GLY A N 1
ATOM 639 C CA . GLY A 1 80 ? 15.885 -2.290 -17.896 1.00 95.31 80 GLY A CA 1
ATOM 640 C C . GLY A 1 80 ? 17.059 -1.638 -18.641 1.00 95.31 80 GLY A C 1
ATOM 641 O O . GLY A 1 80 ? 17.436 -0.523 -18.308 1.00 95.31 80 GLY A O 1
ATOM 642 N N . PRO A 1 81 ? 17.626 -2.249 -19.693 1.00 94.69 81 PRO A N 1
ATOM 643 C CA . PRO A 1 81 ? 18.701 -1.625 -20.468 1.00 94.69 81 PRO A CA 1
ATOM 644 C C . PRO A 1 81 ? 18.267 -0.348 -21.205 1.00 94.69 81 PRO A C 1
ATOM 646 O O . PRO A 1 81 ? 19.069 0.566 -21.391 1.00 94.69 81 PRO A O 1
ATOM 649 N N . LEU A 1 82 ? 16.998 -0.273 -21.624 1.00 95.19 82 LEU A N 1
ATOM 650 C CA . LEU A 1 82 ? 16.469 0.823 -22.440 1.00 95.19 82 LEU A CA 1
ATOM 651 C C . LEU A 1 82 ? 16.272 2.111 -21.635 1.00 95.19 82 LEU A C 1
ATOM 653 O O . LEU A 1 82 ? 16.417 3.194 -22.197 1.00 95.19 82 LEU A O 1
ATOM 657 N N . ILE A 1 83 ? 15.986 2.012 -20.333 1.00 96.12 83 ILE A N 1
ATOM 658 C CA . ILE A 1 83 ? 15.784 3.194 -19.479 1.00 96.12 83 ILE A CA 1
ATOM 659 C C . ILE A 1 83 ? 17.078 3.960 -19.164 1.00 96.12 83 ILE A C 1
ATOM 661 O O . ILE A 1 83 ? 17.015 5.117 -18.752 1.00 96.12 83 ILE A O 1
ATOM 665 N N . TYR A 1 84 ? 18.246 3.352 -19.392 1.00 93.44 84 TYR A N 1
ATOM 666 C CA . TYR A 1 84 ? 19.548 4.005 -19.219 1.00 93.44 84 TYR A CA 1
ATOM 667 C C . TYR A 1 84 ? 20.055 4.708 -20.492 1.00 93.44 84 TYR A C 1
ATOM 669 O O . TYR A 1 84 ? 21.035 5.449 -20.427 1.00 93.44 84 TYR A O 1
ATOM 677 N N . ASP A 1 85 ? 19.391 4.526 -21.641 1.00 92.94 85 ASP A N 1
ATOM 678 C CA . ASP A 1 85 ? 19.673 5.258 -22.883 1.00 92.94 85 ASP A CA 1
ATOM 679 C C . ASP A 1 85 ? 18.553 6.288 -23.136 1.00 92.94 85 ASP A C 1
ATOM 681 O O . ASP A 1 85 ? 17.402 5.898 -23.342 1.00 92.94 85 ASP A O 1
ATOM 685 N N . PRO A 1 86 ? 18.842 7.605 -23.198 1.00 94.81 86 PRO A N 1
ATOM 686 C CA . PRO A 1 86 ? 17.830 8.615 -23.508 1.00 94.81 86 PRO A CA 1
ATOM 687 C C . PRO A 1 86 ? 17.057 8.381 -24.812 1.00 94.81 86 PRO A C 1
ATOM 689 O O . PRO A 1 86 ? 15.892 8.768 -24.922 1.00 94.81 86 PRO A O 1
ATOM 692 N N . ARG A 1 87 ? 17.683 7.761 -25.820 1.00 93.69 87 ARG A N 1
ATOM 693 C CA . ARG A 1 87 ? 16.992 7.367 -27.056 1.00 93.69 87 ARG A CA 1
ATOM 694 C C . ARG A 1 87 ? 16.058 6.183 -26.810 1.00 93.69 87 ARG A C 1
ATOM 696 O O . ARG A 1 87 ? 14.954 6.186 -27.342 1.00 93.69 87 ARG A O 1
ATOM 703 N N . GLY A 1 88 ? 16.478 5.228 -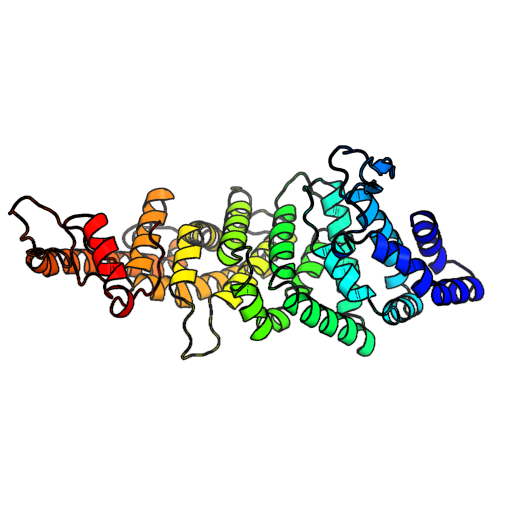25.980 1.00 94.81 88 GLY A N 1
ATOM 704 C CA . GLY A 1 88 ? 15.663 4.092 -25.553 1.00 94.81 88 GLY A CA 1
ATOM 705 C C . GLY A 1 88 ? 14.414 4.540 -24.799 1.00 94.81 88 GLY A C 1
ATOM 706 O O . GLY A 1 88 ? 13.316 4.126 -25.155 1.00 94.81 88 GLY A O 1
ATOM 707 N N . VAL A 1 89 ? 14.552 5.469 -23.848 1.00 97.00 89 VAL A N 1
ATOM 708 C CA . VAL A 1 89 ? 13.412 6.054 -23.120 1.00 97.00 89 VAL A CA 1
ATOM 709 C C . VAL A 1 89 ? 12.419 6.725 -24.067 1.00 97.00 89 VAL A C 1
ATOM 711 O O . VAL A 1 89 ? 11.223 6.457 -23.981 1.00 97.00 89 VAL A O 1
ATOM 714 N N . ARG A 1 90 ? 12.891 7.551 -25.010 1.00 96.38 90 ARG A N 1
ATOM 715 C CA . ARG A 1 90 ? 12.005 8.175 -26.008 1.00 96.38 90 ARG A CA 1
ATOM 716 C C . ARG A 1 90 ? 11.325 7.144 -26.908 1.00 96.38 90 ARG A C 1
ATOM 718 O O . ARG A 1 90 ? 10.148 7.292 -27.212 1.00 96.38 90 ARG A O 1
ATOM 725 N N . ALA A 1 91 ? 12.037 6.091 -27.303 1.00 95.81 91 ALA A N 1
ATOM 726 C CA . ALA A 1 91 ? 11.474 5.024 -28.124 1.00 95.81 91 ALA A CA 1
ATOM 727 C C . ALA A 1 91 ? 10.435 4.178 -27.361 1.00 95.81 91 ALA A C 1
ATOM 729 O O . ALA A 1 91 ? 9.429 3.771 -27.933 1.00 95.81 91 ALA A O 1
ATOM 730 N N . LEU A 1 92 ? 10.621 3.964 -26.058 1.00 97.12 92 LEU A N 1
ATOM 731 C CA . LEU A 1 92 ? 9.596 3.384 -25.187 1.00 97.12 92 LEU A CA 1
ATOM 732 C C . LEU A 1 92 ? 8.381 4.312 -25.086 1.00 97.12 92 LEU A C 1
ATOM 734 O O . LEU A 1 92 ? 7.241 3.889 -25.263 1.00 97.12 92 LEU A O 1
ATOM 738 N N . ALA A 1 93 ? 8.630 5.602 -24.886 1.00 97.19 93 ALA A N 1
ATOM 739 C CA . ALA A 1 93 ? 7.604 6.615 -24.714 1.00 97.19 93 ALA A CA 1
ATOM 740 C C . ALA A 1 93 ? 6.795 6.939 -25.973 1.00 97.19 93 ALA A C 1
ATOM 742 O O . ALA A 1 93 ? 5.945 7.817 -25.883 1.00 97.19 93 ALA A O 1
ATOM 743 N N . VAL A 1 94 ? 7.013 6.281 -27.120 1.00 96.44 94 VAL A N 1
ATOM 744 C CA . VAL A 1 94 ? 6.110 6.352 -28.286 1.00 96.44 94 VAL A CA 1
ATOM 745 C C . VAL A 1 94 ? 5.159 5.155 -28.379 1.00 96.44 94 VAL A C 1
ATOM 747 O O . VAL A 1 94 ? 4.151 5.250 -29.073 1.00 96.44 94 VAL A O 1
ATOM 750 N N . ILE A 1 95 ? 5.404 4.062 -27.649 1.00 97.69 95 ILE A N 1
ATOM 751 C CA . ILE A 1 95 ? 4.606 2.826 -27.713 1.00 97.69 95 ILE A CA 1
ATOM 752 C C . ILE A 1 95 ? 3.244 3.044 -27.030 1.00 97.69 95 ILE A C 1
ATOM 754 O O . ILE A 1 95 ? 3.232 3.171 -25.808 1.00 97.69 95 ILE A O 1
ATOM 758 N N . PRO A 1 96 ? 2.107 3.094 -27.764 1.00 95.06 96 PRO A N 1
ATOM 759 C CA . PRO A 1 96 ? 0.789 3.534 -27.273 1.00 95.06 96 PRO A CA 1
ATOM 760 C C . PRO A 1 96 ? 0.386 2.999 -25.890 1.00 95.06 96 PRO A C 1
ATOM 762 O O . PRO A 1 96 ? 0.198 3.790 -24.967 1.00 95.06 96 PRO A O 1
ATOM 765 N N . ASP A 1 97 ? 0.355 1.682 -25.719 1.00 95.44 97 ASP A N 1
ATOM 766 C CA . ASP A 1 97 ? -0.184 1.046 -24.511 1.00 95.44 97 ASP A CA 1
ATOM 767 C C . ASP A 1 97 ? 0.874 0.705 -23.448 1.00 95.44 97 ASP A C 1
ATOM 769 O O . ASP A 1 97 ? 0.534 0.155 -22.405 1.00 95.44 97 ASP A O 1
ATOM 773 N N . LEU A 1 98 ? 2.153 1.036 -23.680 1.00 97.62 98 LEU A N 1
ATOM 774 C CA . LEU A 1 98 ? 3.256 0.643 -22.793 1.00 97.62 98 LEU A CA 1
ATOM 775 C C . LEU A 1 98 ? 3.011 1.006 -21.314 1.00 97.62 98 LEU A C 1
ATOM 777 O O . LEU A 1 98 ? 3.190 0.126 -20.473 1.00 97.62 98 LEU A O 1
ATOM 781 N N . PRO A 1 99 ? 2.620 2.246 -20.953 1.00 98.00 99 PRO A N 1
ATOM 782 C CA . PRO A 1 99 ? 2.446 2.595 -19.545 1.00 98.00 99 PRO A CA 1
ATOM 783 C C . PRO A 1 99 ? 1.347 1.780 -18.846 1.00 98.00 99 PRO A C 1
ATOM 785 O O . PRO A 1 99 ? 1.569 1.281 -17.746 1.00 98.00 99 PRO A O 1
ATOM 788 N N . GLU A 1 100 ? 0.189 1.603 -19.491 1.00 96.62 100 GLU A N 1
ATOM 789 C CA . GLU A 1 100 ? -0.917 0.803 -18.947 1.00 96.62 100 GLU A CA 1
ATOM 790 C C . GLU A 1 100 ? -0.534 -0.674 -18.850 1.00 96.62 100 GLU A C 1
ATOM 792 O O . GLU A 1 100 ? -0.829 -1.326 -17.848 1.00 96.62 100 GLU A O 1
ATOM 797 N N . ASP A 1 101 ? 0.186 -1.190 -19.851 1.00 97.50 101 ASP A N 1
ATOM 798 C CA . ASP A 1 101 ? 0.682 -2.558 -19.822 1.00 97.50 101 ASP A CA 1
ATOM 799 C C . ASP A 1 101 ? 1.632 -2.777 -18.634 1.00 97.50 101 ASP A C 1
ATOM 801 O O . ASP A 1 101 ? 1.506 -3.766 -17.908 1.00 97.50 101 ASP A O 1
ATOM 805 N N . MET A 1 102 ? 2.555 -1.839 -18.396 1.00 98.19 102 MET A N 1
ATOM 806 C CA . MET A 1 102 ? 3.462 -1.898 -17.250 1.00 98.19 102 MET A CA 1
ATOM 807 C C . MET A 1 102 ? 2.716 -1.838 -15.915 1.00 98.19 102 MET A C 1
ATOM 809 O O . MET A 1 102 ? 3.083 -2.558 -14.993 1.00 98.19 102 MET A O 1
ATOM 813 N N . LEU A 1 103 ? 1.666 -1.025 -15.798 1.00 97.81 103 LEU A N 1
ATOM 814 C CA . LEU A 1 103 ? 0.838 -0.994 -14.590 1.00 97.81 103 LEU A CA 1
ATOM 815 C C . LEU A 1 103 ? 0.094 -2.316 -14.373 1.00 97.81 103 LEU A C 1
ATOM 817 O O . LEU A 1 103 ? 0.007 -2.774 -13.236 1.00 97.81 103 LEU A O 1
ATOM 821 N N . GLY A 1 104 ? -0.356 -2.969 -15.447 1.00 96.69 104 GLY A N 1
ATOM 822 C CA . GLY A 1 104 ? -0.943 -4.309 -15.382 1.00 96.69 104 GLY A CA 1
ATOM 823 C C . GLY A 1 104 ? 0.018 -5.359 -14.828 1.00 96.69 104 GLY A C 1
ATOM 824 O O . GLY A 1 104 ? -0.353 -6.117 -13.938 1.00 96.69 104 GLY A O 1
ATOM 825 N N . TYR A 1 105 ? 1.274 -5.346 -15.276 1.00 96.88 105 TYR A N 1
ATOM 826 C CA . TYR A 1 105 ? 2.325 -6.187 -14.697 1.00 96.88 105 TYR A CA 1
ATOM 827 C C . TYR A 1 105 ? 2.632 -5.818 -13.238 1.00 96.88 105 TYR A C 1
ATOM 829 O O . TYR A 1 105 ? 2.749 -6.699 -12.393 1.00 96.88 105 TYR A O 1
ATOM 837 N N . LEU A 1 106 ? 2.717 -4.521 -12.918 1.00 97.00 106 LEU A N 1
ATOM 838 C CA . LEU A 1 106 ? 2.979 -4.046 -11.555 1.00 97.00 106 LEU A CA 1
ATOM 839 C C . LEU A 1 106 ? 1.858 -4.365 -10.569 1.00 97.00 106 LEU A C 1
ATOM 841 O O . LEU A 1 106 ? 2.118 -4.314 -9.374 1.00 97.00 106 LEU A O 1
ATOM 845 N N . CYS A 1 107 ? 0.639 -4.612 -11.035 1.00 96.75 107 CYS A N 1
ATOM 846 C CA . CYS A 1 107 ? -0.522 -4.883 -10.189 1.00 96.75 107 CYS A CA 1
ATOM 847 C C . CYS A 1 107 ? -0.942 -6.356 -10.213 1.00 96.75 107 CYS A C 1
ATOM 849 O O . CYS A 1 107 ? -2.025 -6.688 -9.736 1.00 96.75 107 CYS A O 1
ATOM 851 N N . GLN A 1 108 ? -0.120 -7.234 -10.789 1.00 94.12 108 GLN A N 1
ATOM 852 C CA . GLN A 1 108 ? -0.399 -8.661 -10.795 1.00 94.12 108 GLN A CA 1
ATOM 853 C C . GLN A 1 108 ? -0.266 -9.239 -9.381 1.00 94.12 108 GLN A C 1
ATOM 855 O O . GLN A 1 108 ? 0.696 -8.942 -8.663 1.00 94.12 108 GLN A O 1
ATOM 860 N N . GLU A 1 109 ? -1.219 -10.093 -9.006 1.00 92.50 109 GLU A N 1
ATOM 861 C CA . GLU A 1 109 ? -1.114 -10.922 -7.807 1.00 92.50 109 GLU A CA 1
ATOM 862 C C . GLU A 1 109 ? 0.004 -11.948 -8.005 1.00 92.50 109 GLU A C 1
ATOM 864 O O . GLU A 1 109 ? 0.008 -12.712 -8.972 1.00 92.50 109 GLU A O 1
ATOM 869 N N . VAL A 1 110 ? 0.977 -11.950 -7.096 1.00 92.00 110 VAL A N 1
ATOM 870 C CA . VAL A 1 110 ? 2.140 -12.835 -7.170 1.00 92.00 110 VAL A CA 1
ATOM 871 C C . VAL A 1 110 ? 2.400 -13.473 -5.819 1.00 92.00 110 VAL A C 1
ATOM 873 O O . VAL A 1 110 ? 2.368 -12.807 -4.785 1.00 92.00 110 VAL A O 1
ATOM 876 N N . GLU A 1 111 ? 2.698 -14.771 -5.826 1.00 91.06 111 GLU A N 1
ATOM 877 C CA . GLU A 1 111 ? 3.158 -15.442 -4.618 1.00 91.06 111 GLU A CA 1
ATOM 878 C C . GLU A 1 111 ? 4.578 -14.954 -4.273 1.00 91.06 111 GLU A C 1
ATOM 880 O O . GLU A 1 111 ? 5.474 -14.977 -5.132 1.00 91.06 111 GLU A O 1
ATOM 885 N N . PRO A 1 112 ? 4.811 -14.473 -3.039 1.00 91.25 112 PRO A N 1
ATOM 886 C CA . PRO A 1 112 ? 6.092 -13.900 -2.674 1.00 91.25 112 PRO A CA 1
ATOM 887 C C . PRO A 1 112 ? 7.165 -14.991 -2.588 1.00 91.25 112 PRO A C 1
ATOM 889 O O . PRO A 1 112 ? 7.057 -15.964 -1.847 1.00 91.25 112 PRO A O 1
ATOM 892 N N . SER A 1 113 ? 8.247 -14.797 -3.334 1.00 93.62 113 SER A N 1
ATOM 893 C CA . SER A 1 113 ? 9.480 -15.581 -3.246 1.00 93.62 113 SER A CA 1
ATOM 894 C C . SER A 1 113 ? 10.679 -14.641 -3.389 1.00 93.62 113 SER A C 1
ATOM 896 O O . SER A 1 113 ? 10.517 -13.557 -3.958 1.00 93.62 113 SER A O 1
ATOM 898 N N . PRO A 1 114 ? 11.896 -15.023 -2.954 1.00 93.81 114 PRO A N 1
ATOM 899 C CA . PRO A 1 114 ? 13.055 -14.127 -3.037 1.00 93.81 114 PRO A CA 1
ATOM 900 C C . PRO A 1 114 ? 13.333 -13.630 -4.460 1.00 93.81 114 PRO A C 1
ATOM 902 O O . PRO A 1 114 ? 13.625 -12.455 -4.681 1.00 93.81 114 PRO A O 1
ATOM 905 N N . HIS A 1 115 ? 13.170 -14.509 -5.451 1.00 92.50 115 HIS A N 1
ATOM 906 C CA . HIS A 1 115 ? 13.351 -14.146 -6.852 1.00 92.50 115 HIS A CA 1
ATOM 907 C C . HIS A 1 115 ? 12.228 -13.240 -7.361 1.00 92.50 115 HIS A C 1
ATOM 909 O O . HIS A 1 115 ? 12.513 -12.256 -8.043 1.00 92.50 115 HIS A O 1
ATOM 915 N N . MET A 1 116 ? 10.970 -13.546 -7.022 1.00 94.44 116 MET A N 1
ATOM 916 C CA . MET A 1 116 ? 9.832 -12.724 -7.434 1.00 94.44 116 MET A CA 1
ATOM 917 C C . MET A 1 116 ? 9.923 -11.316 -6.845 1.00 94.44 116 MET A C 1
ATOM 919 O O . MET A 1 116 ? 9.770 -10.343 -7.579 1.00 94.44 116 MET A O 1
ATOM 923 N N . ALA A 1 117 ? 10.261 -11.204 -5.558 1.00 95.56 117 ALA A N 1
ATOM 924 C CA . ALA A 1 117 ? 10.451 -9.924 -4.889 1.00 95.56 117 ALA A CA 1
ATOM 925 C C . ALA A 1 117 ? 11.493 -9.064 -5.616 1.00 95.56 117 ALA A C 1
ATOM 927 O O . ALA A 1 117 ? 11.211 -7.924 -5.983 1.00 95.56 117 ALA A O 1
ATOM 928 N N . SER A 1 118 ? 12.660 -9.637 -5.931 1.00 95.62 118 SER A N 1
ATOM 929 C CA . SER A 1 118 ? 13.716 -8.933 -6.672 1.00 95.62 118 SER A CA 1
ATOM 930 C C . SER A 1 118 ? 13.270 -8.508 -8.084 1.00 95.62 118 SER A C 1
ATOM 932 O O . SER A 1 118 ? 13.548 -7.385 -8.512 1.00 95.62 118 SER A O 1
ATOM 934 N N . ILE A 1 119 ? 12.543 -9.364 -8.817 1.00 96.06 119 ILE A N 1
ATOM 935 C CA . ILE A 1 119 ? 12.028 -9.043 -10.162 1.00 96.06 119 ILE A CA 1
ATOM 936 C C . ILE A 1 119 ? 11.038 -7.875 -10.109 1.00 96.06 119 ILE A C 1
ATOM 938 O O . ILE A 1 119 ? 11.173 -6.926 -10.883 1.00 96.06 119 ILE A O 1
ATOM 942 N N . GLU A 1 120 ? 10.076 -7.929 -9.194 1.00 97.00 120 GLU A N 1
ATOM 943 C CA . GLU A 1 120 ? 9.034 -6.915 -9.020 1.00 97.00 120 GLU A CA 1
ATOM 944 C C . GLU A 1 120 ? 9.604 -5.575 -8.555 1.00 97.00 120 GLU A C 1
ATOM 946 O O . GLU A 1 120 ? 9.253 -4.524 -9.088 1.00 97.00 120 GLU A O 1
ATOM 951 N N . HIS A 1 121 ? 10.555 -5.595 -7.621 1.00 97.25 121 HIS A N 1
ATOM 952 C CA . HIS A 1 121 ? 11.254 -4.394 -7.176 1.00 97.25 121 HIS A CA 1
ATOM 953 C C . HIS A 1 121 ? 12.012 -3.701 -8.312 1.00 97.25 121 HIS A C 1
ATOM 955 O O . HIS A 1 121 ? 11.916 -2.480 -8.479 1.00 97.25 121 HIS A O 1
ATOM 961 N N . ARG A 1 122 ? 12.718 -4.473 -9.145 1.00 97.12 122 ARG A N 1
ATOM 962 C CA . ARG A 1 122 ? 13.385 -3.941 -10.340 1.00 97.12 122 ARG A CA 1
ATOM 963 C C . ARG A 1 122 ? 12.376 -3.415 -11.350 1.00 97.12 122 ARG A C 1
ATOM 965 O O . ARG A 1 122 ? 12.609 -2.361 -11.933 1.00 97.12 122 ARG A O 1
ATOM 972 N N . PHE A 1 123 ? 11.252 -4.097 -11.540 1.00 97.69 123 PHE A N 1
ATOM 973 C CA . PHE A 1 123 ? 10.207 -3.644 -12.453 1.00 97.69 123 PHE A CA 1
ATOM 974 C C . PHE A 1 123 ? 9.564 -2.324 -11.994 1.00 97.69 123 PHE A C 1
ATOM 976 O O . PHE A 1 123 ? 9.427 -1.390 -12.789 1.00 97.69 123 PHE A O 1
ATOM 983 N N . ALA A 1 124 ? 9.277 -2.188 -10.696 1.00 97.94 124 ALA A N 1
ATOM 984 C CA . ALA A 1 124 ? 8.815 -0.940 -10.087 1.00 97.94 124 ALA A CA 1
ATOM 985 C C . ALA A 1 124 ? 9.837 0.191 -10.257 1.00 97.94 124 ALA A C 1
ATOM 987 O O . ALA A 1 124 ? 9.459 1.324 -10.566 1.00 97.94 124 ALA A O 1
ATOM 988 N N . LEU A 1 125 ? 11.133 -0.116 -10.134 1.00 97.31 125 LEU A N 1
ATOM 989 C CA . LEU A 1 125 ? 12.210 0.834 -10.409 1.00 97.31 125 LEU A CA 1
ATOM 990 C C . LEU A 1 125 ? 12.214 1.284 -11.881 1.00 97.31 125 LEU A C 1
ATOM 992 O O . LEU A 1 125 ? 12.365 2.478 -12.146 1.00 97.31 125 LEU A O 1
ATOM 996 N N . VAL A 1 126 ? 11.985 0.377 -12.840 1.00 97.69 126 VAL A N 1
ATOM 997 C CA . VAL A 1 126 ? 11.864 0.741 -14.264 1.00 97.69 126 VAL A CA 1
ATOM 998 C C . VAL A 1 126 ? 10.710 1.717 -14.491 1.00 97.69 126 VAL A C 1
ATOM 1000 O O . VAL A 1 126 ? 10.906 2.756 -15.125 1.00 97.69 126 VAL A O 1
ATOM 1003 N N . TYR A 1 127 ? 9.523 1.426 -13.956 1.00 98.00 127 TYR A N 1
ATOM 1004 C CA . TYR A 1 127 ? 8.379 2.331 -14.091 1.00 98.00 127 TYR A CA 1
ATOM 1005 C C . TYR A 1 127 ? 8.644 3.680 -13.414 1.00 98.00 127 TYR A C 1
ATOM 1007 O O . TYR A 1 127 ? 8.353 4.729 -13.987 1.00 98.00 127 TYR A O 1
ATOM 1015 N N . HIS A 1 128 ? 9.266 3.671 -12.231 1.00 97.38 128 HIS A N 1
ATOM 1016 C CA . HIS A 1 128 ? 9.682 4.882 -11.528 1.00 97.38 128 HIS A CA 1
ATOM 1017 C C . HIS A 1 128 ? 10.590 5.774 -12.394 1.00 97.38 128 HIS A C 1
ATOM 1019 O O . HIS A 1 128 ? 10.360 6.984 -12.471 1.00 97.38 128 HIS A O 1
ATOM 1025 N N . HIS A 1 129 ? 11.578 5.195 -13.083 1.00 97.25 129 HIS A N 1
ATOM 1026 C CA . HIS A 1 129 ? 12.468 5.944 -13.974 1.00 97.25 129 HIS A CA 1
ATOM 1027 C C . HIS A 1 129 ? 11.723 6.642 -15.116 1.00 97.25 129 HIS A C 1
ATOM 1029 O O . HIS A 1 129 ? 12.069 7.771 -15.462 1.00 97.25 129 HIS A O 1
ATOM 1035 N N . LEU A 1 130 ? 10.701 5.999 -15.683 1.00 97.94 130 LEU A N 1
ATOM 1036 C CA . LEU A 1 130 ? 9.887 6.566 -16.763 1.00 97.94 130 LEU A CA 1
ATOM 1037 C C . LEU A 1 130 ? 8.918 7.637 -16.241 1.00 97.94 130 LEU A C 1
ATOM 1039 O O . LEU A 1 130 ? 8.779 8.698 -16.850 1.00 97.94 130 LEU A O 1
ATOM 1043 N N . LEU A 1 131 ? 8.315 7.404 -15.073 1.00 97.25 131 LEU A N 1
ATOM 1044 C CA . LEU A 1 131 ? 7.398 8.333 -14.409 1.00 97.25 131 LEU A CA 1
ATOM 1045 C C . LEU A 1 131 ? 8.069 9.661 -14.020 1.00 97.25 131 LEU A C 1
ATOM 1047 O O . LEU A 1 131 ? 7.433 10.716 -14.047 1.00 97.25 131 LEU A O 1
ATOM 1051 N N . HIS A 1 132 ? 9.353 9.614 -13.658 1.00 96.31 132 HIS A N 1
ATOM 1052 C CA . HIS A 1 132 ? 10.144 10.775 -13.230 1.00 96.31 132 HIS A CA 1
ATOM 1053 C C . HIS A 1 132 ? 11.271 11.120 -14.201 1.00 96.31 132 HIS A C 1
ATOM 1055 O O . HIS A 1 132 ? 12.289 11.692 -13.802 1.00 96.31 132 HIS A O 1
ATOM 1061 N N . TYR A 1 133 ? 11.104 10.766 -15.473 1.00 97.81 133 TYR A N 1
ATOM 1062 C CA . TYR A 1 133 ? 12.106 11.062 -16.479 1.00 97.81 133 TYR A CA 1
ATOM 1063 C C . TYR A 1 133 ? 12.283 12.578 -16.678 1.00 97.81 133 TYR A C 1
ATOM 1065 O O . TYR A 1 133 ? 11.358 13.361 -16.468 1.00 97.81 133 TYR A O 1
ATOM 1073 N N . ALA A 1 134 ? 13.488 13.000 -17.076 1.00 97.38 134 ALA A N 1
ATOM 1074 C CA . ALA A 1 134 ? 13.824 14.420 -17.224 1.00 97.38 134 ALA A CA 1
ATOM 1075 C C . ALA A 1 134 ? 13.043 15.114 -18.356 1.00 97.38 134 ALA A C 1
ATOM 1077 O O . ALA A 1 134 ? 12.811 16.319 -18.296 1.00 97.38 134 ALA A O 1
ATOM 1078 N N . ASP A 1 135 ? 12.642 14.358 -19.381 1.00 97.88 135 ASP A N 1
ATOM 1079 C CA . ASP A 1 135 ? 11.753 14.842 -20.435 1.00 97.88 135 ASP A CA 1
ATOM 1080 C C . ASP A 1 135 ? 10.307 14.900 -19.916 1.00 97.88 135 ASP A C 1
ATOM 1082 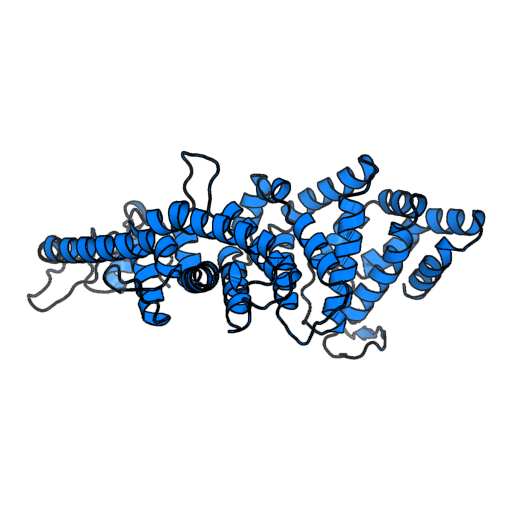O O . ASP A 1 135 ? 9.715 13.879 -19.551 1.00 97.88 135 ASP A O 1
ATOM 1086 N N . ALA A 1 136 ? 9.747 16.111 -19.881 1.00 97.81 136 ALA A N 1
ATOM 1087 C CA . ALA A 1 136 ? 8.422 16.370 -19.338 1.00 97.81 136 ALA A CA 1
ATOM 1088 C C . ALA A 1 136 ? 7.308 15.666 -20.123 1.00 97.81 136 ALA A C 1
ATOM 1090 O O . ALA A 1 136 ? 6.317 15.273 -19.507 1.00 97.81 136 ALA A O 1
ATOM 1091 N N . GLU A 1 137 ? 7.458 15.471 -21.438 1.00 97.81 137 GLU A N 1
ATOM 1092 C CA . GLU A 1 137 ? 6.449 14.782 -22.253 1.00 97.81 137 GLU A CA 1
ATOM 1093 C C . GLU A 1 137 ? 6.376 13.299 -21.884 1.00 97.81 137 GLU A C 1
ATOM 1095 O O . GLU A 1 137 ? 5.288 12.752 -21.688 1.00 97.81 137 GLU A O 1
ATOM 1100 N N . VAL A 1 138 ? 7.540 12.667 -21.698 1.00 98.00 138 VAL A N 1
ATOM 1101 C CA . VAL A 1 138 ? 7.638 11.273 -21.246 1.00 98.00 138 VAL A CA 1
ATOM 1102 C C . VAL A 1 138 ? 7.026 11.130 -19.855 1.00 98.00 138 VAL A C 1
ATOM 1104 O O . VAL A 1 138 ? 6.107 10.334 -19.670 1.00 98.00 138 VAL A O 1
ATOM 1107 N N . ALA A 1 139 ? 7.476 11.930 -18.886 1.00 97.50 139 ALA A N 1
ATOM 1108 C CA . ALA A 1 139 ? 6.965 11.863 -17.518 1.00 97.50 139 ALA A CA 1
ATOM 1109 C C . ALA A 1 139 ? 5.448 12.115 -17.461 1.00 97.50 139 ALA A C 1
ATOM 1111 O O . ALA A 1 139 ? 4.720 11.410 -16.759 1.00 97.50 139 ALA A O 1
ATOM 1112 N N . GLN A 1 140 ? 4.949 13.091 -18.228 1.00 97.31 140 GLN A N 1
ATOM 1113 C CA . GLN A 1 140 ? 3.524 13.401 -18.276 1.00 97.31 140 GLN A CA 1
ATOM 1114 C C . GLN A 1 140 ? 2.704 12.254 -18.860 1.00 97.31 140 GLN A C 1
ATOM 1116 O O . GLN A 1 140 ? 1.649 11.937 -18.318 1.00 97.31 140 GLN A O 1
ATOM 1121 N N . ARG A 1 141 ? 3.198 11.592 -19.907 1.00 97.50 141 ARG A N 1
ATOM 1122 C CA . ARG A 1 141 ? 2.538 10.422 -20.490 1.00 97.50 141 ARG A CA 1
ATOM 1123 C C . ARG A 1 141 ? 2.341 9.305 -19.461 1.00 97.50 141 ARG A C 1
ATOM 1125 O O . ARG A 1 141 ? 1.244 8.763 -19.356 1.00 97.50 141 ARG A O 1
ATOM 1132 N N . PHE A 1 142 ? 3.378 8.974 -18.691 1.00 97.69 142 PHE A N 1
ATOM 1133 C CA . PHE A 1 142 ? 3.293 7.931 -17.660 1.00 97.69 142 PHE A CA 1
ATOM 1134 C C . PHE A 1 142 ? 2.413 8.346 -16.471 1.00 97.69 142 PHE A C 1
ATOM 1136 O O . PHE A 1 142 ? 1.708 7.504 -15.917 1.00 97.69 142 PHE A O 1
ATOM 1143 N N . ARG A 1 143 ? 2.382 9.638 -16.111 1.00 96.50 143 ARG A N 1
ATOM 1144 C CA . ARG A 1 143 ? 1.429 10.163 -15.115 1.00 96.50 143 ARG A CA 1
ATOM 1145 C C . ARG A 1 143 ? -0.019 10.040 -15.582 1.00 96.50 143 ARG A C 1
ATOM 1147 O O . ARG A 1 143 ? -0.841 9.506 -14.849 1.00 96.50 143 ARG A O 1
ATOM 1154 N N . SER A 1 144 ? -0.321 10.471 -16.805 1.00 96.44 144 SER A N 1
ATOM 1155 C CA . SER A 1 144 ? -1.678 10.386 -17.355 1.00 96.44 144 SER A CA 1
ATOM 1156 C C . SER A 1 144 ? -2.159 8.941 -17.487 1.00 96.44 144 SER A C 1
ATOM 1158 O O . SER A 1 144 ? -3.317 8.656 -17.205 1.00 96.44 144 SER A O 1
ATOM 1160 N N . ALA A 1 145 ? -1.277 8.007 -17.847 1.00 97.25 145 ALA A N 1
ATOM 1161 C CA . ALA A 1 145 ? -1.631 6.592 -17.865 1.00 97.25 145 ALA A CA 1
ATOM 1162 C C . ALA A 1 145 ? -1.894 6.016 -16.467 1.00 97.25 145 ALA A C 1
ATOM 1164 O O . ALA A 1 145 ? -2.767 5.168 -16.324 1.00 97.25 145 ALA A O 1
ATOM 1165 N N . LEU A 1 146 ? -1.181 6.486 -15.437 1.00 97.06 146 LEU A N 1
ATOM 1166 C CA . LEU A 1 146 ? -1.452 6.108 -14.048 1.00 97.06 146 LEU A CA 1
ATOM 1167 C C . LEU A 1 146 ? -2.852 6.561 -13.617 1.00 97.06 146 LEU A C 1
ATOM 1169 O O . LEU A 1 146 ? -3.582 5.768 -13.033 1.00 97.06 146 LEU A O 1
ATOM 1173 N N . GLU A 1 147 ? -3.249 7.790 -13.954 1.00 95.94 147 GLU A N 1
ATOM 1174 C CA . GLU A 1 147 ? -4.600 8.304 -13.682 1.00 95.94 147 GLU A CA 1
ATOM 1175 C C . GLU A 1 147 ? -5.680 7.469 -14.394 1.00 95.94 147 GLU A C 1
ATOM 1177 O O . GLU A 1 147 ? -6.639 7.030 -13.762 1.00 95.94 147 GLU A O 1
ATOM 1182 N N . VAL A 1 148 ? -5.492 7.178 -15.688 1.00 96.62 148 VAL A N 1
ATOM 1183 C CA . VAL A 1 148 ? -6.412 6.330 -16.474 1.00 96.62 148 VAL A CA 1
ATOM 1184 C C . VAL A 1 148 ? -6.482 4.905 -15.920 1.00 96.62 148 VAL A C 1
ATOM 1186 O O . VAL A 1 148 ? -7.550 4.291 -15.903 1.00 96.62 148 VAL A O 1
ATOM 1189 N N . PHE A 1 149 ? -5.356 4.358 -15.471 1.00 97.19 149 PHE A N 1
ATOM 1190 C CA . PHE A 1 149 ? -5.312 3.033 -14.869 1.00 97.19 149 PHE A CA 1
ATOM 1191 C C . PHE A 1 149 ? -6.056 2.998 -13.533 1.00 97.19 149 PHE A C 1
ATOM 1193 O O . PHE A 1 149 ? -6.849 2.086 -13.321 1.00 97.19 149 PHE A O 1
ATOM 1200 N N . ASP A 1 150 ? -5.855 3.988 -12.661 1.00 97.38 150 ASP A N 1
ATOM 1201 C CA . ASP A 1 150 ? -6.560 4.078 -11.378 1.00 97.38 150 ASP A CA 1
ATOM 1202 C C . ASP A 1 150 ? -8.077 4.233 -11.575 1.00 97.38 150 ASP A C 1
ATOM 1204 O O . ASP A 1 150 ? -8.856 3.638 -10.840 1.00 97.38 150 ASP A O 1
ATOM 1208 N N . ASP A 1 151 ? -8.522 4.918 -12.631 1.00 96.44 151 ASP A N 1
ATOM 1209 C CA . ASP A 1 151 ? -9.946 4.973 -12.989 1.00 96.44 151 ASP A CA 1
ATOM 1210 C C . ASP A 1 151 ? -10.541 3.616 -13.369 1.00 96.44 151 ASP A C 1
ATOM 1212 O O . ASP A 1 151 ? -11.709 3.337 -13.093 1.00 96.44 151 ASP A O 1
ATOM 1216 N N . ARG A 1 152 ? -9.753 2.781 -14.048 1.00 96.62 152 ARG A N 1
ATOM 1217 C CA . ARG A 1 152 ? -10.172 1.444 -14.486 1.00 96.62 152 ARG A CA 1
ATOM 1218 C C . ARG A 1 152 ? -10.043 0.407 -13.375 1.00 96.62 152 ARG A C 1
ATOM 1220 O O . ARG A 1 152 ? -10.821 -0.545 -13.344 1.00 96.62 152 ARG A O 1
ATOM 1227 N N . CYS A 1 153 ? -9.064 0.583 -12.495 1.00 96.19 153 CYS A N 1
ATOM 1228 C CA . CYS A 1 153 ? -8.705 -0.329 -11.416 1.00 96.19 153 CYS A CA 1
ATOM 1229 C C . CYS A 1 153 ? -8.555 0.447 -10.090 1.00 96.19 153 CYS A C 1
ATOM 1231 O O . CYS A 1 153 ? -7.428 0.603 -9.605 1.00 96.19 153 CYS A O 1
ATOM 1233 N N . PRO A 1 154 ? -9.669 0.917 -9.488 1.00 96.88 154 PRO A N 1
ATOM 1234 C CA . PRO A 1 154 ? -9.648 1.843 -8.356 1.00 96.88 154 PRO A CA 1
ATOM 1235 C C . PRO A 1 154 ? -8.766 1.394 -7.190 1.00 96.88 154 PRO A C 1
ATOM 1237 O O . PRO A 1 154 ? -9.012 0.365 -6.548 1.00 96.88 154 PRO A O 1
ATOM 1240 N N . GLY A 1 155 ? -7.712 2.169 -6.914 1.00 96.69 155 GLY A N 1
ATOM 1241 C CA . GLY A 1 155 ? -6.805 1.963 -5.786 1.00 96.69 155 GLY A CA 1
ATOM 1242 C C . GLY A 1 155 ? -5.879 0.749 -5.890 1.00 96.69 155 GLY A C 1
ATOM 1243 O O . GLY A 1 155 ? -5.071 0.539 -4.980 1.00 96.69 155 GLY A O 1
ATOM 1244 N N . LEU A 1 156 ? -5.954 -0.041 -6.967 1.00 97.19 156 LEU A N 1
ATOM 1245 C CA . LEU A 1 156 ? -5.238 -1.315 -7.089 1.00 97.19 156 LEU A CA 1
ATOM 1246 C C . LEU A 1 156 ? -3.717 -1.137 -6.981 1.00 97.19 156 LEU A C 1
ATOM 1248 O O . LEU A 1 156 ? -3.057 -1.884 -6.258 1.00 97.19 156 LEU A O 1
ATOM 1252 N N . LEU A 1 157 ? -3.164 -0.107 -7.632 1.00 97.50 157 LEU A N 1
ATOM 1253 C CA . LEU A 1 157 ? -1.730 0.188 -7.576 1.00 97.50 157 LEU A CA 1
ATOM 1254 C C . LEU A 1 157 ? -1.271 0.481 -6.143 1.00 97.50 157 LEU A C 1
ATOM 1256 O O . LEU A 1 157 ? -0.266 -0.062 -5.694 1.00 97.50 157 LEU A O 1
ATOM 1260 N N . ILE A 1 158 ? -2.005 1.316 -5.403 1.00 97.88 158 ILE A N 1
ATOM 1261 C CA . ILE A 1 158 ? -1.630 1.703 -4.035 1.00 97.88 158 ILE A CA 1
ATOM 1262 C C . ILE A 1 158 ? -1.733 0.500 -3.091 1.00 97.88 158 ILE A C 1
ATOM 1264 O O . ILE A 1 158 ? -0.842 0.307 -2.262 1.00 97.88 158 ILE A O 1
ATOM 1268 N N . CYS A 1 159 ? -2.773 -0.327 -3.232 1.00 98.12 159 CYS A N 1
ATOM 1269 C CA . CYS A 1 159 ? -2.911 -1.580 -2.487 1.00 98.12 159 CYS A CA 1
ATOM 1270 C C . CYS A 1 159 ? -1.749 -2.536 -2.778 1.00 98.12 159 CYS A C 1
ATOM 1272 O O . CYS A 1 159 ? -1.142 -3.052 -1.842 1.00 98.12 159 CYS A O 1
ATOM 1274 N N . THR A 1 160 ? -1.382 -2.691 -4.050 1.00 98.00 160 THR A N 1
ATOM 1275 C CA . THR A 1 160 ? -0.265 -3.549 -4.465 1.00 98.00 160 THR A CA 1
ATOM 1276 C C . THR A 1 160 ? 1.071 -3.035 -3.930 1.00 98.00 160 THR A C 1
ATOM 1278 O O . THR A 1 160 ? 1.872 -3.802 -3.399 1.00 98.00 160 THR A O 1
ATOM 1281 N N . VAL A 1 161 ? 1.318 -1.721 -3.993 1.00 98.19 161 VAL A N 1
ATOM 1282 C CA . VAL A 1 161 ? 2.514 -1.113 -3.390 1.00 98.19 161 VAL A CA 1
ATOM 1283 C C . VAL A 1 161 ? 2.532 -1.350 -1.881 1.00 98.19 161 VAL A C 1
ATOM 1285 O O . VAL A 1 161 ? 3.568 -1.738 -1.347 1.00 98.19 161 VAL A O 1
ATOM 1288 N N . ALA A 1 162 ? 1.406 -1.161 -1.188 1.00 98.06 162 ALA A N 1
ATOM 1289 C CA . ALA A 1 162 ? 1.314 -1.421 0.245 1.00 98.06 162 ALA A CA 1
ATOM 1290 C C . ALA A 1 162 ? 1.621 -2.887 0.583 1.00 98.06 162 ALA A C 1
ATOM 1292 O O . ALA A 1 162 ? 2.363 -3.149 1.523 1.00 98.06 162 ALA A O 1
ATOM 1293 N N . GLU A 1 163 ? 1.118 -3.840 -0.192 1.00 97.81 163 GLU A N 1
ATOM 1294 C CA . GLU A 1 163 ? 1.440 -5.252 -0.003 1.00 97.81 163 GLU A CA 1
ATOM 1295 C C . GLU A 1 163 ? 2.936 -5.525 -0.210 1.00 97.81 163 GLU A C 1
ATOM 1297 O O . GLU A 1 163 ? 3.588 -6.122 0.648 1.00 97.81 163 GLU A O 1
ATOM 1302 N N . ARG A 1 164 ? 3.523 -5.009 -1.292 1.00 97.62 164 ARG A N 1
ATOM 1303 C CA . ARG A 1 164 ? 4.941 -5.219 -1.633 1.00 97.62 164 ARG A CA 1
ATOM 1304 C C . ARG A 1 164 ? 5.903 -4.527 -0.676 1.00 97.62 164 ARG A C 1
ATOM 1306 O O . ARG A 1 164 ? 7.020 -5.000 -0.484 1.00 97.62 164 ARG A O 1
ATOM 1313 N N . LEU A 1 165 ? 5.486 -3.446 -0.018 1.00 98.19 165 LEU A N 1
ATOM 1314 C CA . LEU A 1 165 ? 6.267 -2.837 1.061 1.00 98.19 165 LEU A CA 1
ATOM 1315 C C . LEU A 1 165 ? 6.457 -3.796 2.244 1.00 98.19 165 LEU A C 1
ATOM 1317 O O . LEU A 1 165 ? 7.411 -3.638 3.005 1.00 98.19 165 LEU A O 1
ATOM 1321 N N . SER A 1 166 ? 5.581 -4.791 2.419 1.00 97.56 166 SER A N 1
ATOM 1322 C CA . SER A 1 166 ? 5.732 -5.788 3.481 1.00 97.56 166 SER A CA 1
ATOM 1323 C C . SER A 1 166 ? 6.918 -6.729 3.242 1.00 97.56 166 SER A C 1
ATOM 1325 O O . SER A 1 166 ? 7.497 -7.221 4.209 1.00 97.56 166 SER A O 1
ATOM 1327 N N . TRP A 1 167 ? 7.351 -6.895 1.988 1.00 97.44 167 TRP A N 1
ATOM 1328 C CA . TRP A 1 167 ? 8.467 -7.768 1.620 1.00 97.44 167 TRP A CA 1
ATOM 1329 C C . TRP A 1 167 ? 9.809 -7.280 2.177 1.00 97.44 167 TRP A C 1
ATOM 1331 O O . TRP A 1 167 ? 10.657 -8.097 2.512 1.00 97.44 167 TRP A O 1
ATOM 1341 N N . PHE A 1 168 ? 9.978 -5.972 2.407 1.00 97.25 168 PHE A N 1
ATOM 1342 C CA . PHE A 1 168 ? 11.188 -5.420 3.039 1.00 97.25 168 PHE A CA 1
ATOM 1343 C C . PHE A 1 168 ? 11.363 -5.827 4.510 1.00 97.25 168 PHE A C 1
ATOM 1345 O O . PHE A 1 168 ? 12.434 -5.614 5.083 1.00 97.25 168 PHE A O 1
ATOM 1352 N N . PHE A 1 169 ? 10.325 -6.379 5.141 1.00 96.62 169 PHE A N 1
ATOM 1353 C CA . PHE A 1 169 ? 10.371 -6.862 6.523 1.00 96.62 169 PHE A CA 1
ATOM 1354 C C . PHE A 1 169 ? 10.553 -8.379 6.608 1.00 96.62 169 PHE A C 1
ATOM 1356 O O . PHE A 1 169 ? 10.765 -8.896 7.706 1.00 96.62 169 PHE A O 1
ATOM 1363 N N . ASP A 1 170 ? 10.486 -9.087 5.478 1.00 95.81 170 ASP A N 1
ATOM 1364 C CA . ASP A 1 170 ? 10.741 -10.519 5.423 1.00 95.81 170 ASP A CA 1
ATOM 1365 C C . ASP A 1 170 ? 12.258 -10.772 5.284 1.00 95.81 170 ASP A C 1
ATOM 1367 O O . ASP A 1 170 ? 12.872 -10.343 4.301 1.00 95.81 170 ASP A O 1
ATOM 1371 N N . PRO A 1 171 ? 12.902 -11.471 6.238 1.00 95.06 171 PRO A N 1
ATOM 1372 C CA . PRO A 1 171 ? 14.339 -11.745 6.182 1.00 95.06 171 PRO A CA 1
ATOM 1373 C C . PRO A 1 171 ? 14.753 -12.677 5.031 1.00 95.06 171 PRO A C 1
ATOM 1375 O O . PRO A 1 171 ? 15.948 -12.845 4.796 1.00 95.06 171 PRO A O 1
ATOM 1378 N N . THR A 1 172 ? 13.810 -13.300 4.321 1.00 96.06 172 THR A N 1
ATOM 1379 C CA . THR A 1 172 ? 14.097 -14.140 3.149 1.00 96.06 172 THR A CA 1
ATOM 1380 C C . THR A 1 172 ? 14.249 -13.338 1.850 1.00 96.06 172 THR A C 1
ATOM 1382 O O . THR A 1 172 ? 14.810 -13.857 0.885 1.00 96.06 172 THR A O 1
ATOM 1385 N N . PHE A 1 173 ? 13.826 -12.067 1.820 1.00 94.56 173 PHE A N 1
ATOM 1386 C CA . PHE A 1 173 ? 13.826 -11.195 0.631 1.00 94.56 173 PHE A CA 1
ATOM 1387 C C . PHE A 1 173 ? 14.908 -10.101 0.696 1.00 94.56 173 PHE A C 1
ATOM 1389 O O . PHE A 1 173 ? 14.680 -8.934 0.376 1.00 94.56 173 PHE A O 1
ATOM 1396 N N . ILE A 1 174 ? 16.114 -10.465 1.139 1.00 93.38 174 ILE A N 1
ATOM 1397 C CA . ILE A 1 174 ? 17.240 -9.527 1.239 1.00 93.38 174 ILE A CA 1
ATOM 1398 C C . ILE A 1 174 ? 17.818 -9.257 -0.156 1.00 93.38 174 ILE A C 1
ATOM 1400 O O . ILE A 1 174 ? 18.326 -10.169 -0.806 1.00 93.38 174 ILE A O 1
ATOM 1404 N N . ASP A 1 175 ? 17.812 -7.991 -0.575 1.00 94.94 175 ASP A N 1
ATOM 1405 C CA . ASP A 1 175 ? 18.448 -7.518 -1.807 1.00 94.94 175 ASP A CA 1
ATOM 1406 C C . ASP A 1 175 ? 19.313 -6.274 -1.493 1.00 94.94 175 ASP A C 1
ATOM 1408 O O . ASP A 1 175 ? 18.878 -5.397 -0.731 1.00 94.94 175 ASP A O 1
ATOM 1412 N N . PRO A 1 176 ? 20.553 -6.183 -2.018 1.00 95.12 176 PRO A N 1
ATOM 1413 C CA . PRO A 1 176 ? 21.439 -5.039 -1.781 1.00 95.12 176 PRO A CA 1
ATOM 1414 C C . PRO A 1 176 ? 20.840 -3.695 -2.225 1.00 95.12 176 PRO A C 1
ATOM 1416 O O . PRO A 1 176 ? 21.187 -2.660 -1.651 1.00 95.12 176 PRO A O 1
ATOM 1419 N N . ASP A 1 177 ? 19.916 -3.703 -3.188 1.00 96.62 177 ASP A N 1
ATOM 1420 C CA . ASP A 1 177 ? 19.313 -2.499 -3.763 1.00 96.62 177 ASP A CA 1
ATOM 1421 C C . ASP A 1 177 ? 17.996 -2.087 -3.073 1.00 96.62 177 ASP A C 1
ATOM 1423 O O . ASP A 1 177 ? 17.331 -1.141 -3.507 1.00 96.62 177 ASP A O 1
ATOM 1427 N N . ASN A 1 178 ? 17.624 -2.725 -1.953 1.00 96.62 178 ASN A N 1
ATOM 1428 C CA . ASN A 1 178 ? 16.366 -2.466 -1.235 1.00 96.62 178 ASN A CA 1
ATOM 1429 C C . ASN A 1 178 ? 16.106 -0.980 -0.936 1.00 96.62 178 ASN A C 1
ATOM 1431 O O . ASN A 1 178 ? 14.969 -0.514 -1.023 1.00 96.62 178 ASN A O 1
ATOM 1435 N N . SER A 1 179 ? 17.148 -0.199 -0.644 1.00 97.06 179 SER A N 1
ATOM 1436 C CA . SER A 1 179 ? 17.014 1.248 -0.431 1.00 97.06 179 SER A CA 1
ATOM 1437 C C . SER A 1 179 ? 16.530 1.995 -1.681 1.00 97.06 179 SER A C 1
ATOM 1439 O O . SER A 1 179 ? 15.685 2.886 -1.572 1.00 97.06 179 SER A O 1
ATOM 1441 N N . ALA A 1 180 ? 17.018 1.624 -2.869 1.00 97.38 180 ALA A N 1
ATOM 1442 C CA . ALA A 1 180 ? 16.565 2.200 -4.134 1.00 97.38 180 ALA A CA 1
ATOM 1443 C C . ALA A 1 180 ? 15.129 1.762 -4.462 1.00 97.38 180 ALA A C 1
ATOM 1445 O O . ALA A 1 180 ? 14.329 2.567 -4.943 1.00 97.38 180 ALA A O 1
ATOM 1446 N N . PHE A 1 181 ? 14.773 0.519 -4.138 1.00 98.00 181 PHE A N 1
ATOM 1447 C CA . PHE A 1 181 ? 13.432 -0.015 -4.374 1.00 98.00 181 PHE A CA 1
ATOM 1448 C C . PHE A 1 181 ? 12.364 0.647 -3.500 1.00 98.00 181 PHE A C 1
ATOM 1450 O O . PHE A 1 181 ? 11.338 1.086 -4.022 1.00 98.00 181 PHE A O 1
ATOM 1457 N N . VAL A 1 182 ? 12.604 0.818 -2.193 1.00 97.88 182 VAL A N 1
ATOM 1458 C CA . VAL A 1 182 ? 11.671 1.563 -1.322 1.00 97.88 182 VAL A CA 1
ATOM 1459 C C . VAL A 1 182 ? 11.529 3.012 -1.789 1.00 97.88 182 VAL A C 1
ATOM 1461 O O . VAL A 1 182 ? 10.424 3.560 -1.789 1.00 97.88 182 VAL A O 1
ATOM 1464 N N . PHE A 1 183 ? 12.620 3.634 -2.246 1.00 97.62 183 PHE A N 1
ATOM 1465 C CA . PHE A 1 183 ? 12.554 4.969 -2.830 1.00 97.62 183 PHE A CA 1
ATOM 1466 C C . PHE A 1 183 ? 11.673 5.007 -4.087 1.00 97.62 183 PHE A C 1
ATOM 1468 O O . PHE A 1 183 ? 10.821 5.894 -4.186 1.00 97.62 183 PHE A O 1
ATOM 1475 N N . ALA A 1 184 ? 11.806 4.040 -5.000 1.00 97.50 184 ALA A N 1
ATOM 1476 C CA . ALA A 1 184 ? 10.946 3.932 -6.178 1.00 97.50 184 ALA A CA 1
ATOM 1477 C C . ALA A 1 184 ? 9.464 3.817 -5.785 1.00 97.50 184 ALA A C 1
ATOM 1479 O O . ALA A 1 184 ? 8.640 4.589 -6.279 1.00 97.50 184 ALA A O 1
ATOM 1480 N N . TYR A 1 185 ? 9.124 2.959 -4.816 1.00 98.06 185 TYR A N 1
ATOM 1481 C CA . TYR A 1 185 ? 7.754 2.860 -4.304 1.00 98.06 185 TYR A CA 1
ATOM 1482 C C . TYR A 1 185 ? 7.246 4.172 -3.709 1.00 98.06 185 TYR A C 1
ATOM 1484 O O . TYR A 1 185 ? 6.138 4.590 -4.034 1.00 98.06 185 TYR A O 1
ATOM 1492 N N . SER A 1 186 ? 8.058 4.880 -2.916 1.00 97.00 186 SER A N 1
ATOM 1493 C CA . SER A 1 186 ? 7.671 6.173 -2.322 1.00 97.00 186 SER A CA 1
ATOM 1494 C C . SER A 1 186 ? 7.252 7.225 -3.357 1.00 97.00 186 SER A C 1
ATOM 1496 O O . SER A 1 186 ? 6.507 8.156 -3.052 1.00 97.00 186 SER A O 1
ATOM 1498 N N . ARG A 1 187 ? 7.745 7.080 -4.589 1.00 95.38 187 ARG A N 1
ATOM 1499 C CA . ARG A 1 187 ? 7.476 7.970 -5.714 1.00 95.38 187 ARG A CA 1
ATOM 1500 C C . ARG A 1 187 ? 6.228 7.553 -6.494 1.00 95.38 187 ARG A C 1
ATOM 1502 O O . ARG A 1 187 ? 5.498 8.432 -6.942 1.00 95.38 187 ARG A O 1
ATOM 1509 N N . LEU A 1 188 ? 5.942 6.250 -6.562 1.00 95.00 188 LEU A N 1
ATOM 1510 C CA . LEU A 1 188 ? 4.674 5.716 -7.079 1.00 95.00 188 LEU A CA 1
ATOM 1511 C C . LEU A 1 188 ? 3.483 6.101 -6.194 1.00 95.00 188 LEU A C 1
ATOM 1513 O O . LEU A 1 188 ? 2.404 6.349 -6.713 1.00 95.00 188 LEU A O 1
ATOM 1517 N N . VAL A 1 189 ? 3.685 6.209 -4.877 1.00 95.00 189 VAL A N 1
ATOM 1518 C CA . VAL A 1 189 ? 2.663 6.659 -3.910 1.00 95.00 189 VAL A CA 1
ATOM 1519 C C . VAL A 1 189 ? 3.011 8.025 -3.314 1.00 95.00 189 VAL A C 1
ATOM 1521 O O . VAL A 1 189 ? 2.963 8.247 -2.103 1.00 95.00 189 VAL A O 1
ATOM 1524 N N . SER A 1 190 ? 3.416 8.957 -4.181 1.00 93.44 190 SER A N 1
ATOM 1525 C CA . SER A 1 190 ? 3.783 10.308 -3.755 1.00 93.44 190 SER A CA 1
ATOM 1526 C C . SER A 1 190 ? 2.609 11.031 -3.082 1.00 93.44 190 SER A C 1
ATOM 1528 O O . SER A 1 190 ? 1.445 10.782 -3.391 1.00 93.44 190 SER A O 1
ATOM 1530 N N . LEU A 1 191 ? 2.910 11.964 -2.172 1.00 89.88 191 LEU A N 1
ATOM 1531 C CA . LEU A 1 191 ? 1.874 12.784 -1.536 1.00 89.88 191 LEU A CA 1
ATOM 1532 C C . LEU A 1 191 ? 1.074 13.594 -2.565 1.00 89.88 191 LEU A C 1
ATOM 1534 O O . LEU A 1 191 ? -0.126 13.756 -2.390 1.00 89.88 191 LEU A O 1
ATOM 1538 N N . ASP A 1 192 ? 1.710 14.043 -3.650 1.00 91.38 192 ASP A N 1
ATOM 1539 C CA . ASP A 1 192 ? 1.030 14.775 -4.722 1.00 91.38 192 ASP A CA 1
ATOM 1540 C C . ASP A 1 192 ? -0.054 13.920 -5.382 1.00 91.38 192 ASP A C 1
ATOM 1542 O O . ASP A 1 192 ? -1.143 14.420 -5.641 1.00 91.38 192 ASP A O 1
ATOM 1546 N N . LEU A 1 193 ? 0.221 12.628 -5.600 1.00 92.75 193 LEU A N 1
ATOM 1547 C CA . LEU A 1 193 ? -0.763 11.671 -6.103 1.00 92.75 193 LEU A CA 1
ATOM 1548 C C . LEU A 1 193 ? -1.841 11.379 -5.049 1.00 92.75 193 LEU A C 1
ATOM 1550 O O . LEU A 1 193 ? -3.031 11.452 -5.341 1.00 92.75 193 LEU A O 1
ATOM 1554 N N . LEU A 1 194 ? -1.431 11.094 -3.809 1.00 93.38 194 LEU A N 1
ATOM 1555 C CA . LEU A 1 194 ? -2.340 10.762 -2.708 1.00 93.38 194 LEU A CA 1
ATOM 1556 C C . LEU A 1 194 ? -3.250 11.925 -2.293 1.00 93.38 194 LEU A C 1
ATOM 1558 O O . LEU A 1 194 ? -4.274 11.686 -1.667 1.00 93.38 194 LEU A O 1
ATOM 1562 N N . TYR A 1 195 ? -2.908 13.174 -2.608 1.00 91.44 195 TYR A N 1
ATOM 1563 C CA . TYR A 1 195 ? -3.770 14.327 -2.345 1.00 91.44 195 TYR A CA 1
ATOM 1564 C C . TYR A 1 195 ? -4.706 14.677 -3.503 1.00 91.44 195 TYR A C 1
ATOM 1566 O O . TYR A 1 195 ? -5.525 15.588 -3.357 1.00 91.44 195 TYR A O 1
ATOM 1574 N N . GLN A 1 196 ? -4.654 13.950 -4.621 1.00 93.00 196 GLN A N 1
ATOM 1575 C CA . GLN A 1 196 ? -5.650 14.101 -5.675 1.00 93.00 196 GLN A CA 1
ATOM 1576 C C . GLN A 1 196 ? -6.997 13.534 -5.194 1.00 93.00 196 GLN A C 1
ATOM 1578 O O . GLN A 1 196 ? -7.071 12.352 -4.848 1.00 93.00 196 GLN A O 1
ATOM 1583 N N . PRO A 1 197 ? -8.089 14.328 -5.195 1.00 93.38 197 PRO A N 1
ATOM 1584 C CA . PRO A 1 197 ? -9.390 13.868 -4.705 1.00 93.38 197 PRO A CA 1
ATOM 1585 C C . PRO A 1 197 ? -9.885 12.595 -5.395 1.00 93.38 197 PRO A C 1
ATOM 1587 O O . PRO A 1 197 ? -10.420 11.713 -4.731 1.00 93.38 197 PRO A O 1
ATOM 1590 N N . ARG A 1 198 ? -9.643 12.487 -6.708 1.00 94.62 198 ARG A N 1
ATOM 1591 C CA . ARG A 1 198 ? -10.037 11.341 -7.532 1.00 94.62 198 ARG A CA 1
ATOM 1592 C C . ARG A 1 198 ? -9.336 10.049 -7.110 1.00 94.62 198 ARG A C 1
ATOM 1594 O O . ARG A 1 198 ? -10.003 9.046 -6.907 1.00 94.62 198 ARG A O 1
ATOM 1601 N N . VAL A 1 199 ? -8.023 10.101 -6.879 1.00 94.88 199 VAL A N 1
ATOM 1602 C CA . VAL A 1 199 ? -7.241 8.944 -6.411 1.00 94.88 199 VAL A CA 1
ATOM 1603 C C . VAL A 1 199 ? -7.696 8.504 -5.020 1.00 94.88 199 VAL A C 1
ATOM 1605 O O . VAL A 1 199 ? -7.816 7.315 -4.747 1.00 94.88 199 VAL A O 1
ATOM 1608 N N . LEU A 1 200 ? -8.007 9.448 -4.126 1.00 93.81 200 LEU A N 1
ATOM 1609 C CA . LEU A 1 200 ? -8.550 9.115 -2.804 1.00 93.81 200 LEU A CA 1
ATOM 1610 C C . LEU A 1 200 ? -9.948 8.499 -2.874 1.00 93.81 200 LEU A C 1
ATOM 1612 O O . LEU A 1 200 ? -10.262 7.620 -2.072 1.00 93.81 200 LEU A O 1
ATOM 1616 N N . GLU A 1 201 ? -10.795 8.972 -3.784 1.00 93.50 201 GLU A N 1
ATOM 1617 C CA . GLU A 1 201 ? -12.116 8.394 -4.025 1.00 93.50 201 GLU A CA 1
ATOM 1618 C C . GLU A 1 201 ? -11.999 6.968 -4.571 1.00 93.50 201 GLU A C 1
ATOM 1620 O O . GLU A 1 201 ? -12.600 6.060 -3.998 1.00 93.50 201 GLU A O 1
ATOM 1625 N N . ASN A 1 202 ? -11.150 6.759 -5.579 1.00 95.94 202 ASN A N 1
ATOM 1626 C CA . ASN A 1 202 ? -10.845 5.449 -6.154 1.00 95.94 202 ASN A CA 1
ATOM 1627 C C . ASN A 1 202 ? -10.254 4.487 -5.114 1.00 95.94 202 ASN A C 1
ATOM 1629 O O . ASN A 1 202 ? -10.666 3.334 -4.999 1.00 95.94 202 ASN A O 1
ATOM 1633 N N . LEU A 1 203 ? -9.328 4.963 -4.280 1.00 94.94 203 LEU A N 1
ATOM 1634 C CA . LEU A 1 203 ? -8.768 4.151 -3.207 1.00 94.94 203 LEU A CA 1
ATOM 1635 C C . LEU A 1 203 ? -9.845 3.765 -2.185 1.00 94.94 203 LEU A C 1
ATOM 1637 O O . LEU A 1 203 ? -9.915 2.611 -1.775 1.00 94.94 203 LEU A O 1
ATOM 1641 N N . ARG A 1 204 ? -10.731 4.688 -1.796 1.00 92.50 204 ARG A N 1
ATOM 1642 C CA . ARG A 1 204 ? -11.841 4.385 -0.874 1.00 92.50 204 ARG A CA 1
ATOM 1643 C C . ARG A 1 204 ? -12.887 3.442 -1.472 1.00 92.50 204 ARG A C 1
ATOM 1645 O O . ARG A 1 204 ? -13.521 2.720 -0.705 1.00 92.50 204 ARG A O 1
ATOM 1652 N N . SER A 1 205 ? -13.084 3.458 -2.789 1.00 91.62 205 SER A N 1
ATOM 1653 C CA . SER A 1 205 ? -14.022 2.573 -3.491 1.00 91.62 205 SER A CA 1
ATOM 1654 C C . SER A 1 205 ? -13.427 1.210 -3.859 1.00 91.62 205 SER A C 1
ATOM 1656 O O . SER A 1 205 ? -14.167 0.339 -4.305 1.00 91.62 205 SER A O 1
ATOM 1658 N N . SER A 1 206 ? -12.126 1.007 -3.633 1.00 94.25 206 SER A N 1
ATOM 1659 C CA . SER A 1 206 ? -11.421 -0.240 -3.924 1.00 94.25 206 SER A CA 1
ATOM 1660 C C . SER A 1 206 ? -11.980 -1.446 -3.157 1.00 94.25 206 SER A C 1
ATOM 1662 O O . SER A 1 206 ? -12.155 -1.402 -1.933 1.00 94.25 206 SER A O 1
ATOM 1664 N N . ASP A 1 207 ? -12.145 -2.575 -3.853 1.00 91.19 207 ASP A N 1
ATOM 1665 C CA . ASP A 1 207 ? -12.605 -3.848 -3.275 1.00 91.19 207 ASP A CA 1
ATOM 1666 C C . ASP A 1 207 ? -11.610 -4.456 -2.263 1.00 91.19 207 ASP A C 1
ATOM 1668 O O . ASP A 1 207 ? -11.977 -5.304 -1.445 1.00 91.19 207 ASP A O 1
ATOM 1672 N N . HIS A 1 208 ? -10.356 -3.989 -2.251 1.00 89.38 208 HIS A N 1
ATOM 1673 C CA . HIS A 1 208 ? -9.282 -4.512 -1.396 1.00 89.38 208 HIS A CA 1
ATOM 1674 C C . HIS A 1 208 ? -9.305 -3.994 0.055 1.00 89.38 208 HIS A C 1
ATOM 1676 O O . HIS A 1 208 ? -8.462 -4.391 0.862 1.00 89.38 208 HIS A O 1
ATOM 1682 N N . ILE A 1 209 ? -10.253 -3.123 0.426 1.00 92.56 209 ILE A N 1
ATOM 1683 C CA . ILE A 1 209 ? -10.377 -2.554 1.784 1.00 92.56 209 ILE A CA 1
ATOM 1684 C C . ILE A 1 209 ? -9.018 -1.984 2.273 1.00 92.56 209 ILE A C 1
ATOM 1686 O O . ILE A 1 209 ? -8.460 -2.446 3.282 1.00 92.56 209 ILE A O 1
ATOM 1690 N N . PRO A 1 210 ? -8.457 -0.971 1.584 1.00 93.94 210 PRO A N 1
ATOM 1691 C CA . PRO A 1 210 ? -7.061 -0.545 1.748 1.00 93.94 210 PRO A CA 1
ATOM 1692 C C . PRO A 1 210 ? -6.692 -0.195 3.187 1.00 93.94 210 PRO A C 1
ATOM 1694 O O . PRO A 1 210 ? -5.627 -0.563 3.669 1.00 93.94 210 PRO A O 1
ATOM 1697 N N . LEU A 1 211 ? -7.590 0.467 3.919 1.00 96.56 211 LEU A N 1
ATOM 1698 C CA . LEU A 1 211 ? -7.371 0.832 5.319 1.00 96.56 211 LEU A CA 1
ATOM 1699 C C . LEU A 1 211 ? -7.066 -0.377 6.210 1.00 96.56 211 LEU A C 1
ATOM 1701 O O . LEU A 1 211 ? -6.174 -0.314 7.060 1.00 96.56 211 LEU A O 1
ATOM 1705 N N . ALA A 1 212 ? -7.795 -1.480 6.027 1.00 96.69 212 ALA A N 1
ATOM 1706 C CA . ALA A 1 212 ? -7.569 -2.703 6.787 1.00 96.69 212 ALA A CA 1
ATOM 1707 C C . ALA A 1 212 ? -6.279 -3.397 6.337 1.00 96.69 212 ALA A C 1
ATOM 1709 O O . ALA A 1 212 ? -5.500 -3.823 7.191 1.00 96.69 212 ALA A O 1
ATOM 1710 N N . LEU A 1 213 ? -6.044 -3.469 5.024 1.00 97.00 213 LEU A N 1
ATOM 1711 C CA . LEU A 1 213 ? -4.843 -4.049 4.420 1.00 97.00 213 LEU A CA 1
ATOM 1712 C C . LEU A 1 213 ? -3.568 -3.355 4.928 1.00 97.00 213 LEU A C 1
ATOM 1714 O O . LEU A 1 213 ? -2.735 -3.981 5.582 1.00 97.00 213 LEU A O 1
ATOM 1718 N N . ILE A 1 214 ? -3.472 -2.037 4.738 1.00 98.06 214 ILE A N 1
ATOM 1719 C CA . ILE A 1 214 ? -2.331 -1.209 5.151 1.00 98.06 214 ILE A CA 1
ATOM 1720 C C . ILE A 1 214 ? -2.094 -1.315 6.659 1.00 98.06 214 ILE A C 1
ATOM 1722 O O . ILE A 1 214 ? -0.962 -1.491 7.107 1.00 98.06 214 ILE A O 1
ATOM 1726 N N . THR A 1 215 ? -3.164 -1.262 7.462 1.00 98.25 215 THR A N 1
ATOM 1727 C CA . THR A 1 215 ? -3.049 -1.401 8.920 1.00 98.25 215 THR A CA 1
ATOM 1728 C C . THR A 1 215 ? -2.465 -2.761 9.309 1.00 98.25 215 THR A C 1
ATOM 1730 O O . THR A 1 215 ? -1.612 -2.825 10.194 1.00 98.25 215 THR A O 1
ATOM 1733 N N . ARG A 1 216 ? -2.884 -3.854 8.658 1.00 97.88 216 ARG A N 1
ATOM 1734 C CA . ARG A 1 216 ? -2.346 -5.198 8.928 1.00 97.88 216 ARG A CA 1
ATOM 1735 C C . ARG A 1 216 ? -0.871 -5.300 8.556 1.00 97.88 216 ARG A C 1
ATOM 1737 O O . ARG A 1 216 ? -0.100 -5.810 9.367 1.00 97.88 216 ARG A O 1
ATOM 1744 N N . HIS A 1 217 ? -0.468 -4.775 7.399 1.00 97.81 217 HIS A N 1
ATOM 1745 C CA . HIS A 1 217 ? 0.943 -4.771 7.009 1.00 97.81 217 HIS A CA 1
ATOM 1746 C C . HIS A 1 217 ? 1.800 -3.948 7.971 1.00 97.81 217 HIS A C 1
ATOM 1748 O O . HIS A 1 217 ? 2.855 -4.418 8.389 1.00 97.81 217 HIS A O 1
ATOM 1754 N N . LEU A 1 218 ? 1.322 -2.786 8.422 1.00 98.00 218 LEU A N 1
ATOM 1755 C CA . LEU A 1 218 ? 2.020 -1.976 9.422 1.00 98.00 218 LEU A CA 1
ATOM 1756 C C . LEU A 1 218 ? 2.165 -2.703 10.773 1.00 98.00 218 LEU A C 1
ATOM 1758 O O . LEU A 1 218 ? 3.210 -2.635 11.424 1.00 98.00 218 LEU A O 1
ATOM 1762 N N . ILE A 1 219 ? 1.130 -3.425 11.210 1.00 97.56 219 ILE A N 1
ATOM 1763 C CA . ILE A 1 219 ? 1.202 -4.248 12.427 1.00 97.56 219 ILE A CA 1
ATOM 1764 C C . ILE A 1 219 ? 2.212 -5.376 12.257 1.00 97.56 219 ILE A C 1
ATOM 1766 O O . ILE A 1 219 ? 2.960 -5.635 13.197 1.00 97.56 219 ILE A O 1
ATOM 1770 N N . SER A 1 220 ? 2.232 -6.026 11.092 1.00 97.12 220 SER A N 1
ATOM 1771 C CA . SER A 1 220 ? 3.186 -7.090 10.772 1.00 97.12 220 SER A CA 1
ATOM 1772 C C . SER A 1 220 ? 4.621 -6.559 10.780 1.00 97.12 220 SER A C 1
ATOM 1774 O O . SER A 1 220 ? 5.468 -7.095 11.489 1.00 97.12 220 SER A O 1
ATOM 1776 N N . ALA A 1 221 ? 4.864 -5.436 10.098 1.00 96.56 221 ALA A N 1
ATOM 1777 C CA . ALA A 1 221 ? 6.159 -4.758 10.037 1.00 96.56 221 ALA A CA 1
ATOM 1778 C C . ALA A 1 221 ? 6.705 -4.395 11.428 1.00 96.56 221 ALA A C 1
ATOM 1780 O O . ALA A 1 221 ? 7.897 -4.513 11.689 1.00 96.56 221 ALA A O 1
ATOM 1781 N N . THR A 1 222 ? 5.821 -3.997 12.345 1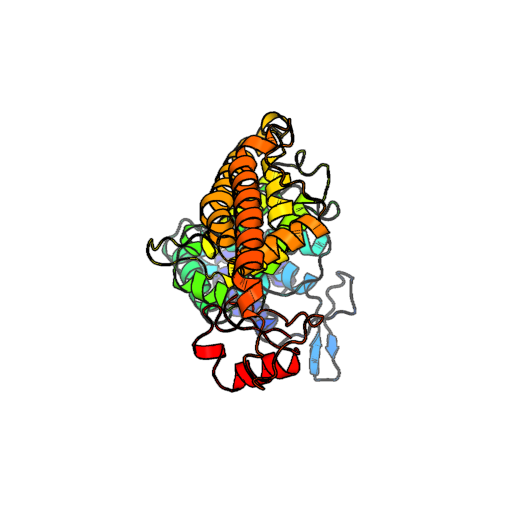.00 96.69 222 THR A N 1
ATOM 1782 C CA . THR A 1 222 ? 6.185 -3.622 13.722 1.00 96.69 222 THR A CA 1
ATOM 1783 C C . THR A 1 22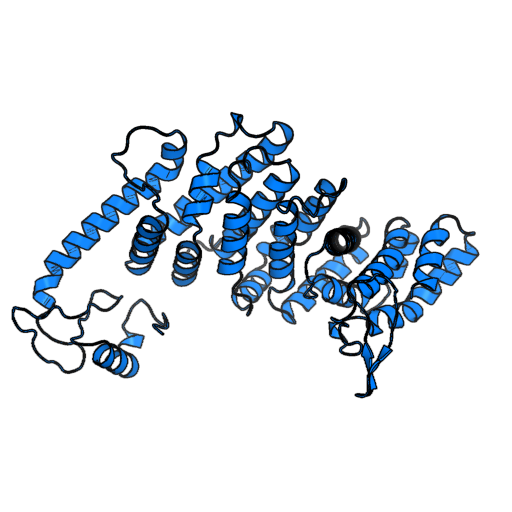2 ? 6.070 -4.777 14.720 1.00 96.69 222 THR A C 1
ATOM 1785 O O . THR A 1 222 ? 6.277 -4.580 15.915 1.00 96.69 222 THR A O 1
ATOM 1788 N N . ALA A 1 223 ? 5.685 -5.985 14.294 1.00 95.75 223 ALA A N 1
ATOM 1789 C CA . ALA A 1 223 ? 5.523 -7.123 15.201 1.00 95.75 223 ALA A CA 1
ATOM 1790 C C . ALA A 1 223 ? 6.853 -7.752 15.620 1.00 95.75 223 ALA A C 1
ATOM 1792 O O . ALA A 1 223 ? 6.913 -8.329 16.705 1.00 95.75 223 ALA A O 1
ATOM 1793 N N . ASN A 1 224 ? 7.895 -7.624 14.797 1.00 92.56 224 ASN A N 1
ATOM 1794 C CA . ASN A 1 224 ? 9.237 -8.068 15.149 1.00 92.56 224 ASN A CA 1
ATOM 1795 C C . ASN A 1 224 ? 9.783 -7.197 16.299 1.00 92.56 224 ASN A C 1
ATOM 1797 O O . ASN A 1 224 ? 9.876 -5.990 16.109 1.00 92.56 224 ASN A O 1
ATOM 1801 N N . PRO A 1 225 ? 10.167 -7.750 17.464 1.00 89.75 225 PRO A N 1
ATOM 1802 C CA . PRO A 1 225 ? 10.733 -6.971 18.571 1.00 89.75 225 PRO A CA 1
ATOM 1803 C C . PRO A 1 225 ? 11.948 -6.114 18.190 1.00 89.75 225 PRO A C 1
ATOM 1805 O O . PRO A 1 225 ? 12.151 -5.055 18.780 1.00 89.75 225 PRO A O 1
ATOM 1808 N N . ASP A 1 226 ? 12.717 -6.535 17.184 1.00 92.19 226 ASP A N 1
ATOM 1809 C CA . ASP A 1 226 ? 13.899 -5.826 16.694 1.00 92.19 226 ASP A CA 1
ATOM 1810 C C . ASP A 1 226 ? 13.590 -4.824 15.566 1.00 92.19 226 ASP A C 1
ATOM 1812 O O . ASP A 1 226 ? 14.518 -4.252 14.997 1.00 92.19 226 ASP A O 1
ATOM 1816 N N . TRP A 1 227 ? 12.315 -4.551 15.245 1.00 93.88 227 TRP A N 1
ATOM 1817 C CA . TRP A 1 227 ? 11.942 -3.630 14.157 1.00 93.88 227 TRP A CA 1
ATOM 1818 C C . TRP A 1 227 ? 12.585 -2.240 14.305 1.00 93.88 227 TRP A C 1
ATOM 1820 O O . TRP A 1 227 ? 12.939 -1.618 13.309 1.00 93.88 227 TRP A O 1
ATOM 1830 N N . ALA A 1 228 ? 12.770 -1.761 15.541 1.00 93.94 228 ALA A N 1
ATOM 1831 C CA . ALA A 1 228 ? 13.372 -0.458 15.831 1.00 93.94 228 ALA A CA 1
ATOM 1832 C C . ALA A 1 228 ? 14.870 -0.394 15.485 1.00 93.94 228 ALA A C 1
ATOM 1834 O O . ALA A 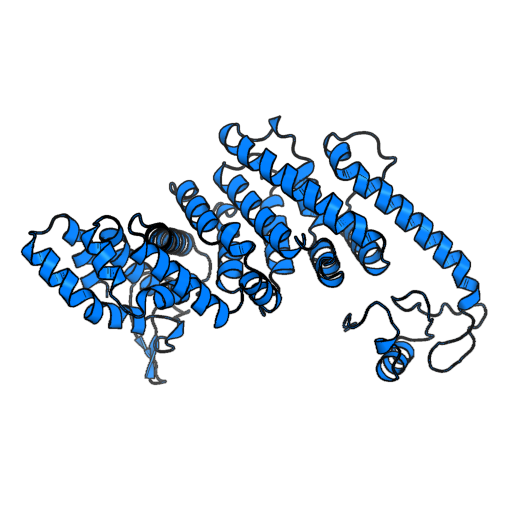1 228 ? 15.414 0.687 15.279 1.00 93.94 228 ALA A O 1
ATOM 1835 N N . ARG A 1 229 ? 15.528 -1.557 15.406 1.00 94.88 229 ARG A N 1
ATOM 1836 C CA . ARG A 1 229 ? 16.914 -1.726 14.943 1.00 94.88 229 ARG A CA 1
ATOM 1837 C C . ARG A 1 229 ? 16.978 -2.068 13.453 1.00 94.88 229 ARG A C 1
ATOM 1839 O O . ARG A 1 229 ? 18.032 -2.475 12.965 1.00 94.88 229 ARG A O 1
ATOM 1846 N N . GLY A 1 230 ? 15.851 -1.945 12.755 1.00 94.75 230 GLY A N 1
ATOM 1847 C CA . GLY A 1 230 ? 15.738 -2.196 11.333 1.00 94.75 230 GLY A CA 1
ATOM 1848 C C . GLY A 1 230 ? 16.637 -1.282 10.508 1.00 94.75 230 GLY A C 1
ATOM 1849 O O . GLY A 1 230 ? 17.076 -0.211 10.926 1.00 94.75 230 GLY A O 1
ATOM 1850 N N . VAL A 1 231 ? 16.914 -1.721 9.290 1.00 96.06 231 VAL A N 1
ATOM 1851 C CA . VAL A 1 231 ? 17.705 -0.958 8.319 1.00 96.06 231 VAL A CA 1
ATOM 1852 C C . VAL A 1 231 ? 16.903 0.243 7.784 1.00 96.06 231 VAL A C 1
ATOM 1854 O O . VAL A 1 231 ? 15.669 0.200 7.768 1.00 96.06 231 VAL A O 1
ATOM 1857 N N . PRO A 1 232 ? 17.544 1.324 7.295 1.00 97.06 232 PRO A N 1
ATOM 1858 C CA . PRO A 1 232 ? 16.852 2.570 6.935 1.00 97.06 232 PRO A CA 1
ATOM 1859 C C . PRO A 1 232 ? 15.664 2.421 5.987 1.00 97.06 232 PRO A C 1
ATOM 1861 O O . PRO A 1 232 ? 14.647 3.093 6.157 1.00 97.06 232 PRO A O 1
ATOM 1864 N N . HIS A 1 233 ? 15.757 1.518 5.011 1.00 97.38 233 HIS A N 1
ATOM 1865 C CA . HIS A 1 233 ? 14.684 1.301 4.045 1.00 97.38 233 HIS A CA 1
ATOM 1866 C C . HIS A 1 233 ? 13.422 0.691 4.681 1.00 97.38 233 HIS A C 1
ATOM 1868 O O . HIS A 1 233 ? 12.320 0.991 4.230 1.00 97.38 233 HIS A O 1
ATOM 1874 N N . GLN A 1 234 ? 13.539 -0.071 5.775 1.00 97.69 234 GLN A N 1
ATOM 1875 C CA . GLN A 1 234 ? 12.385 -0.567 6.538 1.00 97.69 234 GLN A CA 1
ATOM 1876 C C . GLN A 1 234 ? 11.655 0.581 7.248 1.00 97.69 234 GLN A C 1
ATOM 1878 O O . GLN A 1 234 ? 10.432 0.698 7.161 1.00 97.69 234 GLN A O 1
ATOM 1883 N N . HIS A 1 235 ? 12.395 1.501 7.874 1.00 98.00 235 HIS A N 1
ATOM 1884 C CA . HIS A 1 235 ? 11.809 2.715 8.455 1.00 98.00 235 HIS A CA 1
ATOM 1885 C C . HIS A 1 235 ? 11.186 3.617 7.379 1.00 98.00 235 HIS A C 1
ATOM 1887 O O . HIS A 1 235 ? 10.143 4.237 7.607 1.00 98.00 235 HIS A O 1
ATOM 1893 N N . PHE A 1 236 ? 11.777 3.664 6.183 1.00 97.88 236 PHE A N 1
ATOM 1894 C CA . PHE A 1 236 ? 11.192 4.383 5.057 1.00 97.88 236 PHE A CA 1
ATOM 1895 C C . PHE A 1 236 ? 9.890 3.718 4.568 1.00 97.88 236 PHE A C 1
ATOM 1897 O O . PHE A 1 236 ? 8.908 4.418 4.330 1.00 97.88 236 PHE A O 1
ATOM 1904 N N . ALA A 1 237 ? 9.813 2.387 4.521 1.00 98.12 237 ALA A N 1
ATOM 1905 C CA . ALA A 1 237 ? 8.573 1.674 4.212 1.00 98.12 237 ALA A CA 1
ATOM 1906 C C . ALA A 1 237 ? 7.463 1.949 5.250 1.00 98.12 237 ALA A C 1
ATOM 1908 O O . ALA A 1 237 ? 6.327 2.240 4.869 1.00 98.12 237 ALA A O 1
ATOM 1909 N N . ILE A 1 238 ? 7.791 1.973 6.552 1.00 98.19 238 ILE A N 1
ATOM 1910 C CA . ILE A 1 238 ? 6.863 2.390 7.628 1.00 98.19 238 ILE A CA 1
ATOM 1911 C C . ILE A 1 238 ? 6.318 3.797 7.372 1.00 98.19 238 ILE A C 1
ATOM 1913 O O . ILE A 1 238 ? 5.110 4.028 7.477 1.00 98.19 238 ILE A O 1
ATOM 1917 N N . ARG A 1 239 ? 7.195 4.736 7.007 1.00 97.25 239 ARG A N 1
ATOM 1918 C CA . ARG A 1 239 ? 6.794 6.104 6.666 1.00 97.25 239 ARG A CA 1
ATOM 1919 C C . ARG A 1 239 ? 5.806 6.128 5.498 1.00 97.25 239 ARG A C 1
ATOM 1921 O O . ARG A 1 239 ? 4.834 6.875 5.555 1.00 97.25 239 ARG A O 1
ATOM 1928 N N . ILE A 1 240 ? 6.018 5.315 4.463 1.00 97.81 240 ILE A N 1
ATOM 1929 C CA . ILE A 1 240 ? 5.099 5.248 3.319 1.00 97.81 240 ILE A CA 1
ATOM 1930 C C . ILE A 1 240 ? 3.709 4.762 3.762 1.00 97.81 240 ILE A C 1
ATOM 1932 O O . ILE A 1 240 ? 2.715 5.392 3.404 1.00 97.81 240 ILE A O 1
ATOM 1936 N N . TYR A 1 241 ? 3.614 3.730 4.612 1.00 98.19 241 TYR A N 1
ATOM 1937 C CA . TYR A 1 241 ? 2.323 3.332 5.197 1.00 98.19 241 TYR A CA 1
ATOM 1938 C C . TYR A 1 241 ? 1.654 4.476 5.970 1.00 98.19 241 TYR A C 1
ATOM 1940 O O . TYR A 1 241 ? 0.449 4.692 5.828 1.00 98.19 241 TYR A O 1
ATOM 1948 N N . GLY A 1 242 ? 2.429 5.224 6.763 1.00 97.00 242 GLY A N 1
ATOM 1949 C CA . GLY A 1 242 ? 1.953 6.401 7.494 1.00 97.00 242 GLY A CA 1
ATOM 1950 C C . GLY A 1 242 ? 1.368 7.471 6.571 1.00 97.00 242 GLY A C 1
ATOM 1951 O O . GLY A 1 242 ? 0.251 7.933 6.804 1.00 97.00 242 GLY A O 1
ATOM 1952 N N . HIS A 1 243 ? 2.065 7.804 5.480 1.00 95.88 243 HIS A N 1
ATOM 1953 C CA . HIS A 1 243 ? 1.581 8.759 4.480 1.00 95.88 243 HIS A CA 1
ATOM 1954 C C . HIS A 1 243 ? 0.250 8.320 3.850 1.00 95.88 243 HIS A C 1
ATOM 1956 O O . HIS A 1 243 ? -0.668 9.136 3.747 1.00 95.88 243 HIS A O 1
ATOM 1962 N N . ILE A 1 244 ? 0.115 7.045 3.462 1.00 96.50 244 ILE A N 1
ATOM 1963 C CA . ILE A 1 244 ? -1.128 6.539 2.855 1.00 96.50 244 ILE A CA 1
ATOM 1964 C C . ILE A 1 244 ? -2.280 6.598 3.872 1.00 96.50 244 ILE A C 1
ATOM 1966 O O . ILE A 1 244 ? -3.374 7.064 3.548 1.00 96.50 244 ILE A O 1
ATOM 1970 N N . LEU A 1 245 ? -2.039 6.192 5.126 1.00 97.12 245 LEU A N 1
ATOM 1971 C CA . LEU A 1 245 ? -3.041 6.280 6.194 1.00 97.12 245 LEU A CA 1
ATOM 1972 C C . LEU A 1 245 ? -3.460 7.726 6.476 1.00 97.12 245 LEU A C 1
ATOM 1974 O O . LEU A 1 245 ? -4.649 7.984 6.657 1.00 97.12 245 LEU A O 1
ATOM 1978 N N . ILE A 1 246 ? -2.518 8.672 6.492 1.00 95.56 246 ILE A N 1
ATOM 1979 C CA . ILE A 1 246 ? -2.823 10.098 6.650 1.00 95.56 246 ILE A CA 1
ATOM 1980 C C . ILE A 1 246 ? -3.675 10.599 5.495 1.00 95.56 246 ILE A C 1
ATOM 1982 O O . ILE A 1 246 ? -4.686 11.239 5.752 1.00 95.56 246 ILE A O 1
ATOM 1986 N N . ALA A 1 247 ? -3.317 10.298 4.249 1.00 93.81 247 ALA A N 1
ATOM 1987 C CA . ALA A 1 247 ? -4.081 10.764 3.097 1.00 93.81 247 ALA A CA 1
ATOM 1988 C C . ALA A 1 247 ? -5.535 10.248 3.118 1.00 93.81 247 ALA A C 1
ATOM 1990 O O . ALA A 1 247 ? -6.469 10.976 2.779 1.00 93.81 247 ALA A O 1
ATOM 1991 N N . LEU A 1 248 ? -5.749 9.016 3.592 1.00 93.69 248 LEU A N 1
ATOM 1992 C CA . LEU A 1 248 ? -7.082 8.424 3.712 1.00 93.69 248 LEU A CA 1
ATOM 1993 C C . LEU A 1 248 ? -7.890 8.935 4.915 1.00 93.69 248 LEU A C 1
ATOM 1995 O O . LEU A 1 248 ? -9.109 9.097 4.798 1.00 93.69 248 LEU A O 1
ATOM 1999 N N . LEU A 1 249 ? -7.242 9.167 6.061 1.00 94.75 249 LEU A N 1
ATOM 2000 C CA . LEU A 1 249 ? -7.907 9.422 7.347 1.00 94.75 249 LEU A CA 1
ATOM 2001 C C . LEU A 1 249 ? -7.834 10.876 7.827 1.00 94.75 249 LEU A C 1
ATOM 2003 O O . LEU A 1 249 ? -8.580 11.261 8.725 1.00 94.75 249 LEU A O 1
ATOM 2007 N N . VAL A 1 250 ? -6.946 11.691 7.270 1.00 92.12 250 VAL A N 1
ATOM 2008 C CA . VAL A 1 250 ? -6.843 13.118 7.574 1.00 92.12 250 VAL A CA 1
ATOM 2009 C C . VAL A 1 250 ? -7.397 13.883 6.384 1.00 92.12 250 VAL A C 1
ATOM 2011 O O . VAL A 1 250 ? -6.769 13.991 5.335 1.00 92.12 250 VAL A O 1
ATOM 2014 N N . THR A 1 251 ? -8.603 14.413 6.543 1.00 81.25 251 THR A N 1
ATOM 2015 C CA . THR A 1 251 ? -9.248 15.238 5.526 1.00 81.25 251 THR A CA 1
ATOM 2016 C C . THR A 1 251 ? -8.616 16.630 5.497 1.00 81.25 251 THR A C 1
ATOM 2018 O O . THR A 1 251 ? -8.462 17.278 6.531 1.00 81.25 251 THR A O 1
ATOM 2021 N N . ASN A 1 252 ? -8.248 17.098 4.301 1.00 72.94 252 ASN A N 1
ATOM 2022 C CA . ASN A 1 252 ? -7.769 18.473 4.102 1.00 72.94 252 ASN A CA 1
ATOM 2023 C C . ASN A 1 252 ? -8.914 19.500 4.128 1.00 72.94 252 ASN A C 1
ATOM 2025 O O . ASN A 1 252 ? -8.680 20.682 4.365 1.00 72.94 252 ASN A O 1
ATOM 2029 N N . ASP A 1 253 ? -10.150 19.059 3.892 1.00 73.81 253 ASP A N 1
ATOM 2030 C CA . ASP A 1 253 ? -11.334 19.890 4.075 1.00 73.81 253 ASP A CA 1
ATOM 2031 C C . ASP A 1 253 ? -11.679 19.959 5.570 1.00 73.81 253 ASP A C 1
ATOM 2033 O O . ASP A 1 253 ? -11.968 18.945 6.199 1.00 73.81 253 ASP A O 1
ATOM 2037 N N . VAL A 1 254 ? -11.647 21.175 6.125 1.00 64.38 254 VAL A N 1
ATOM 2038 C CA . VAL A 1 254 ? -11.950 21.484 7.534 1.00 64.38 254 VAL A CA 1
ATOM 2039 C C . VAL A 1 254 ? -13.378 21.067 7.917 1.00 64.38 254 VAL A C 1
ATOM 2041 O O . VAL A 1 254 ? -13.654 20.810 9.091 1.00 64.38 254 VAL A O 1
ATOM 2044 N N . GLN A 1 255 ? -14.288 20.997 6.941 1.00 61.66 255 GLN A N 1
ATOM 2045 C CA . GLN A 1 255 ? -15.669 20.555 7.132 1.00 61.66 255 GLN A CA 1
ATOM 2046 C C . GLN A 1 255 ? -15.835 19.049 6.928 1.00 61.66 255 GLN A C 1
ATOM 2048 O O . GLN A 1 255 ? -16.673 18.429 7.591 1.00 61.66 255 GLN A O 1
ATOM 2053 N N . ALA A 1 256 ? -15.026 18.436 6.062 1.00 63.66 256 ALA A N 1
ATOM 2054 C CA . ALA A 1 256 ? -15.002 16.991 5.932 1.00 63.66 256 ALA A CA 1
ATOM 2055 C C . ALA A 1 256 ? -14.327 16.381 7.162 1.00 63.66 256 ALA A C 1
ATOM 2057 O O . ALA A 1 256 ? -13.273 16.814 7.615 1.00 63.66 256 ALA A O 1
ATOM 2058 N N . ARG A 1 257 ? -14.921 15.327 7.708 1.00 61.94 257 ARG A N 1
ATOM 2059 C CA . ARG A 1 257 ? -14.248 14.445 8.665 1.00 61.94 257 ARG A CA 1
ATOM 2060 C C . ARG A 1 257 ? -14.031 13.116 7.970 1.00 61.94 257 ARG A C 1
ATOM 2062 O O . ARG A 1 257 ? -14.875 12.720 7.165 1.00 61.94 257 ARG A O 1
ATOM 2069 N N . ALA A 1 258 ? -12.944 12.416 8.297 1.00 74.56 258 ALA A N 1
ATOM 2070 C CA . ALA A 1 258 ? -12.832 11.018 7.900 1.00 74.56 258 ALA A CA 1
ATOM 2071 C C . ALA A 1 258 ? -14.106 10.279 8.294 1.00 74.56 258 ALA A C 1
ATOM 2073 O O . ALA A 1 258 ? -14.673 10.528 9.370 1.00 74.56 258 ALA A O 1
ATOM 2074 N N . ALA A 1 259 ? -14.564 9.393 7.413 1.00 83.12 259 ALA A N 1
ATOM 2075 C CA . ALA A 1 259 ? -15.750 8.617 7.694 1.00 83.12 259 ALA A CA 1
ATOM 2076 C C . ALA A 1 259 ? -15.520 7.887 9.020 1.00 83.12 259 ALA A C 1
ATOM 2078 O O . ALA A 1 259 ? -14.529 7.184 9.205 1.00 83.12 259 ALA A O 1
ATOM 2079 N N . HIS A 1 260 ? -16.415 8.081 9.989 1.00 88.12 260 HIS A N 1
ATOM 2080 C CA . HIS A 1 260 ? -16.227 7.501 11.318 1.00 88.12 260 HIS A CA 1
ATOM 2081 C C . HIS A 1 260 ? -16.035 5.972 11.252 1.00 88.12 260 HIS A C 1
ATOM 2083 O O . HIS A 1 260 ? -15.257 5.406 12.021 1.00 88.12 260 HIS A O 1
ATOM 2089 N N . ALA A 1 261 ? -16.696 5.326 10.285 1.00 88.75 261 ALA A N 1
ATOM 2090 C CA . ALA A 1 261 ? -16.555 3.907 9.977 1.00 88.75 261 ALA A CA 1
ATOM 2091 C C . ALA A 1 261 ? -15.115 3.505 9.605 1.00 88.75 261 ALA A C 1
ATOM 2093 O O . ALA A 1 261 ? -14.642 2.477 10.088 1.00 88.75 261 ALA A O 1
ATOM 2094 N N . ASP A 1 262 ? -14.400 4.331 8.840 1.00 93.31 262 ASP A N 1
ATOM 2095 C CA . ASP A 1 262 ? -13.007 4.102 8.437 1.00 93.31 262 ASP A CA 1
ATOM 2096 C C . ASP A 1 262 ? -12.073 4.119 9.646 1.00 93.31 262 ASP A C 1
ATOM 2098 O O . ASP A 1 262 ? -11.227 3.239 9.820 1.00 93.31 262 ASP A O 1
ATOM 2102 N N . VAL A 1 263 ? -12.281 5.079 10.552 1.00 95.31 263 VAL A N 1
ATOM 2103 C CA . VAL A 1 263 ? -11.505 5.170 11.796 1.00 95.31 263 VAL A CA 1
ATOM 2104 C C . VAL A 1 263 ? -11.764 3.954 12.690 1.00 95.31 263 VAL A C 1
ATOM 2106 O O . VAL A 1 263 ? -10.840 3.351 13.240 1.00 95.31 263 VAL A O 1
ATOM 2109 N N . VAL A 1 264 ? -13.029 3.545 12.811 1.00 94.69 264 VAL A N 1
ATOM 2110 C CA . VAL A 1 264 ? -13.419 2.325 13.533 1.00 94.69 264 VAL A CA 1
ATOM 2111 C C . VAL A 1 264 ? -12.774 1.084 12.906 1.00 94.69 264 VAL A C 1
ATOM 2113 O O . VAL A 1 264 ? -12.307 0.206 13.640 1.00 94.69 264 VAL A O 1
ATOM 2116 N N . LEU A 1 265 ? -12.722 1.006 11.576 1.00 95.50 265 LEU A N 1
ATOM 2117 C CA . LEU A 1 265 ? -12.123 -0.100 10.833 1.00 95.50 265 LEU A CA 1
ATOM 2118 C C . LEU A 1 265 ? -10.623 -0.231 11.114 1.00 95.50 265 LEU A C 1
ATOM 2120 O O . LEU A 1 265 ? -10.172 -1.334 11.436 1.00 95.50 265 LEU A O 1
ATOM 2124 N N . VAL A 1 266 ? -9.852 0.858 11.059 1.00 97.44 266 VAL A N 1
ATOM 2125 C CA . VAL A 1 266 ? -8.405 0.794 11.340 1.00 97.44 266 VAL A CA 1
ATOM 2126 C C . VAL A 1 266 ? -8.109 0.486 12.807 1.00 97.44 266 VAL A C 1
ATOM 2128 O O . VAL A 1 266 ? -7.205 -0.300 13.098 1.00 97.44 266 VAL A O 1
ATOM 2131 N N . ILE A 1 267 ? -8.915 0.992 13.750 1.00 97.38 267 ILE A N 1
ATOM 2132 C CA . ILE A 1 267 ? -8.790 0.624 15.170 1.00 97.38 267 ILE A CA 1
ATOM 2133 C C . ILE A 1 267 ? -9.006 -0.884 15.346 1.00 97.38 267 ILE A C 1
ATOM 2135 O O . ILE A 1 267 ? -8.192 -1.546 15.987 1.00 97.38 267 ILE A O 1
ATOM 2139 N N . ARG A 1 268 ? -10.063 -1.449 14.745 1.00 95.88 268 ARG A N 1
ATOM 2140 C CA . ARG A 1 268 ? -10.347 -2.898 14.796 1.00 95.88 268 ARG A CA 1
ATOM 2141 C C . ARG A 1 268 ? -9.268 -3.735 14.115 1.00 95.88 268 ARG A C 1
ATOM 2143 O O . ARG A 1 268 ? -8.964 -4.838 14.575 1.00 95.88 268 ARG A O 1
ATOM 2150 N N . SER A 1 269 ? -8.694 -3.203 13.041 1.00 96.88 269 SER A N 1
ATOM 2151 C CA . SER A 1 269 ? -7.593 -3.832 12.309 1.00 96.88 269 SER A CA 1
ATOM 2152 C C . SER A 1 269 ? -6.287 -3.811 13.102 1.00 96.88 269 SER A C 1
ATOM 2154 O O . SER A 1 269 ? -5.408 -4.608 12.812 1.00 96.88 269 SER A O 1
ATOM 2156 N N . GLY A 1 270 ? -6.206 -2.989 14.152 1.00 96.88 270 GLY A N 1
ATOM 2157 C CA . GLY A 1 270 ? -5.173 -3.023 15.181 1.00 96.88 270 GLY A CA 1
ATOM 2158 C C . GLY A 1 270 ? -4.202 -1.847 15.163 1.00 96.88 270 GLY A C 1
ATOM 2159 O O . GLY A 1 270 ? -3.131 -1.932 15.764 1.00 96.88 270 GLY A O 1
ATOM 2160 N N . LEU A 1 271 ? -4.574 -0.742 14.509 1.00 97.50 271 LEU A N 1
ATOM 2161 C CA . LEU A 1 271 ? -3.716 0.428 14.325 1.00 97.50 271 LEU A CA 1
ATOM 2162 C C . LEU A 1 271 ? -3.132 0.968 15.641 1.00 97.50 271 LEU A C 1
ATOM 2164 O O . LEU A 1 271 ? -1.977 1.375 15.671 1.00 97.50 271 LEU A O 1
ATOM 2168 N N . LEU A 1 272 ? -3.874 0.907 16.753 1.00 96.44 272 LEU A N 1
ATOM 2169 C CA . LEU A 1 272 ? -3.377 1.365 18.060 1.00 96.44 272 LEU A CA 1
ATOM 2170 C C . LEU A 1 272 ? -2.157 0.572 18.552 1.00 96.44 272 LEU A C 1
ATOM 2172 O O . LEU A 1 272 ? -1.306 1.130 19.237 1.00 96.44 272 LEU A O 1
ATOM 2176 N N . THR A 1 273 ? -2.054 -0.714 18.203 1.00 95.88 273 THR A N 1
ATOM 2177 C CA . THR A 1 273 ? -0.876 -1.526 18.542 1.00 95.88 273 THR A CA 1
ATOM 2178 C C . THR A 1 273 ? 0.340 -1.062 17.753 1.00 95.88 273 THR A C 1
ATOM 2180 O O . THR A 1 273 ? 1.411 -0.913 18.337 1.00 95.88 273 THR A O 1
ATOM 2183 N N . ALA A 1 274 ? 0.171 -0.805 16.453 1.00 96.62 274 ALA A N 1
ATOM 2184 C CA . ALA A 1 274 ? 1.238 -0.273 15.614 1.00 96.62 274 ALA A CA 1
ATOM 2185 C C . ALA A 1 274 ? 1.684 1.116 16.096 1.00 96.62 274 ALA A C 1
ATOM 2187 O O . ALA A 1 274 ? 2.867 1.303 16.352 1.00 96.62 274 ALA A O 1
ATOM 2188 N N . ILE A 1 275 ? 0.746 2.047 16.322 1.00 95.94 275 ILE A N 1
ATOM 2189 C CA . ILE A 1 275 ? 1.050 3.392 16.842 1.00 95.94 275 ILE A CA 1
ATOM 2190 C C . ILE A 1 275 ? 1.807 3.299 18.164 1.00 95.94 275 ILE A C 1
ATOM 2192 O O . ILE A 1 275 ? 2.829 3.955 18.313 1.00 95.94 275 ILE A O 1
ATOM 2196 N N . ARG A 1 276 ? 1.346 2.470 19.113 1.00 94.06 276 ARG A N 1
ATOM 2197 C CA . ARG A 1 276 ? 2.056 2.301 20.385 1.00 94.06 276 ARG A CA 1
ATOM 2198 C C . ARG A 1 276 ? 3.498 1.879 20.148 1.00 94.06 276 ARG A C 1
ATOM 2200 O O . ARG A 1 276 ? 4.384 2.521 20.676 1.00 94.06 276 ARG A O 1
ATOM 2207 N N . ARG A 1 277 ? 3.730 0.820 19.369 1.00 93.69 277 ARG A N 1
ATOM 2208 C CA . ARG A 1 277 ? 5.088 0.328 19.099 1.00 93.69 277 ARG A CA 1
ATOM 2209 C C . ARG A 1 277 ? 5.954 1.431 18.494 1.00 93.69 277 ARG A C 1
ATOM 2211 O O . ARG A 1 277 ? 7.019 1.697 19.029 1.00 93.69 277 ARG A O 1
ATOM 2218 N N . LEU A 1 278 ? 5.449 2.109 17.463 1.00 94.25 278 LEU A N 1
ATOM 2219 C CA . LEU A 1 278 ? 6.161 3.167 16.745 1.00 94.25 278 LEU A CA 1
ATOM 2220 C C . LEU A 1 278 ? 6.518 4.363 17.631 1.00 94.25 278 LEU A C 1
ATOM 2222 O O . LEU A 1 278 ? 7.630 4.864 17.530 1.00 94.25 278 LEU A O 1
ATOM 2226 N N . LEU A 1 279 ? 5.594 4.799 18.492 1.00 92.25 279 LEU A N 1
ATOM 2227 C CA . LEU A 1 279 ? 5.794 5.936 19.398 1.00 92.25 279 LEU A CA 1
ATOM 2228 C C . LEU A 1 279 ? 6.483 5.544 20.717 1.00 92.25 279 LEU A C 1
ATOM 2230 O O . LEU A 1 279 ? 6.850 6.421 21.493 1.00 92.25 279 LEU A O 1
ATOM 2234 N N . SER A 1 280 ? 6.634 4.243 20.996 1.00 89.31 280 SER A N 1
ATOM 2235 C CA . SER A 1 280 ? 7.359 3.740 22.166 1.00 89.31 280 SER A CA 1
ATOM 2236 C C . SER A 1 280 ? 8.858 3.605 21.950 1.00 89.31 280 SER A C 1
ATOM 2238 O O . SER A 1 280 ? 9.605 3.584 22.924 1.00 89.31 280 SER A O 1
ATOM 2240 N N . SER A 1 281 ? 9.309 3.485 20.706 1.00 87.06 281 SER A N 1
ATOM 2241 C CA . SER A 1 281 ? 10.735 3.404 20.410 1.00 87.06 281 SER A CA 1
ATOM 2242 C C . SER A 1 281 ? 11.369 4.783 20.505 1.00 87.06 281 SER A C 1
ATOM 2244 O O . SER A 1 281 ? 10.993 5.687 19.762 1.00 87.06 281 SER A O 1
ATOM 2246 N N . ALA A 1 282 ? 12.346 4.937 21.399 1.00 83.75 282 ALA A N 1
ATOM 2247 C CA . ALA A 1 282 ? 13.132 6.157 21.468 1.00 83.75 282 ALA A CA 1
ATOM 2248 C C . ALA A 1 282 ? 13.889 6.342 20.144 1.00 83.75 282 ALA A C 1
ATOM 2250 O O . ALA A 1 282 ? 14.495 5.400 19.625 1.00 83.75 282 ALA A O 1
ATOM 2251 N N . VAL A 1 283 ? 13.873 7.552 19.582 1.00 85.56 283 VAL A N 1
ATOM 2252 C CA . VAL A 1 283 ? 14.586 7.857 18.327 1.00 85.56 283 VAL A CA 1
ATOM 2253 C C . VAL A 1 283 ? 16.091 7.603 18.478 1.00 85.56 283 VAL A C 1
ATOM 2255 O O . VAL A 1 283 ? 16.790 7.294 17.510 1.00 85.56 283 VAL A O 1
ATOM 2258 N N . GLU A 1 284 ? 16.605 7.687 19.701 1.00 85.31 284 GLU A N 1
ATOM 2259 C CA . GLU A 1 284 ? 17.981 7.370 20.061 1.00 85.31 284 GLU A CA 1
ATOM 2260 C C . GLU A 1 284 ? 18.342 5.902 19.802 1.00 85.31 284 GLU A C 1
ATOM 2262 O O . GLU A 1 284 ? 19.471 5.645 19.369 1.00 85.31 284 GLU A O 1
ATOM 2267 N N . ASP A 1 285 ? 17.390 4.983 19.991 1.00 88.69 285 ASP A N 1
ATOM 2268 C CA . ASP A 1 285 ? 17.555 3.538 19.775 1.00 88.69 285 ASP A CA 1
ATOM 2269 C C . ASP A 1 285 ? 17.535 3.157 18.287 1.00 88.69 285 ASP A C 1
ATOM 2271 O O . ASP A 1 285 ? 17.909 2.041 17.918 1.00 88.69 285 ASP A O 1
ATOM 2275 N N . ILE A 1 286 ? 17.126 4.091 17.424 1.00 92.12 286 ILE A N 1
ATOM 2276 C CA . ILE A 1 286 ? 17.032 3.902 15.977 1.00 92.12 286 ILE A CA 1
ATOM 2277 C C . ILE A 1 286 ? 18.387 4.214 15.315 1.00 92.12 286 ILE A C 1
ATOM 2279 O O . ILE A 1 286 ? 19.022 5.233 15.650 1.00 92.12 286 ILE A O 1
ATOM 2283 N N . PRO A 1 287 ? 18.839 3.390 14.342 1.00 94.56 287 PRO A N 1
ATOM 2284 C CA . PRO A 1 287 ? 20.064 3.633 13.581 1.00 94.56 287 PRO A CA 1
ATOM 2285 C C . PRO A 1 287 ? 20.137 5.052 13.006 1.00 94.56 287 PRO A C 1
ATOM 2287 O O . PRO A 1 287 ? 19.144 5.600 12.527 1.00 94.56 287 PRO A O 1
ATOM 2290 N N . LYS A 1 288 ? 21.321 5.680 13.064 1.00 95.56 288 LYS A N 1
ATOM 2291 C CA . LYS A 1 288 ? 21.502 7.110 12.730 1.00 95.56 288 LYS A CA 1
ATOM 2292 C C . LYS A 1 288 ? 21.010 7.478 11.327 1.00 95.56 288 LYS A C 1
ATOM 2294 O O . LYS A 1 288 ? 20.453 8.555 11.145 1.00 95.56 288 LYS A O 1
ATOM 2299 N N . ASP A 1 289 ? 21.219 6.591 10.369 1.00 94.38 289 ASP A N 1
ATOM 2300 C CA . ASP A 1 289 ? 20.792 6.681 8.972 1.00 94.38 289 ASP A CA 1
ATOM 2301 C C . ASP A 1 289 ? 19.277 6.478 8.777 1.00 94.38 289 ASP A C 1
ATOM 2303 O O . ASP A 1 289 ? 18.723 6.930 7.778 1.00 94.38 289 ASP A O 1
ATOM 2307 N N . ALA A 1 290 ? 18.583 5.879 9.748 1.00 95.06 290 ALA A N 1
ATOM 2308 C CA . ALA A 1 290 ? 17.131 5.700 9.757 1.00 95.06 290 ALA A CA 1
ATOM 2309 C C . ALA A 1 290 ? 16.368 6.788 10.545 1.00 95.06 290 ALA A C 1
ATOM 2311 O O . ALA A 1 290 ? 15.163 6.968 10.347 1.00 95.06 290 ALA A O 1
ATOM 2312 N N . ARG A 1 291 ? 17.046 7.556 11.414 1.00 95.69 291 ARG A N 1
ATOM 2313 C CA . ARG A 1 291 ? 16.413 8.540 12.323 1.00 95.69 291 ARG A CA 1
ATOM 2314 C C . ARG A 1 291 ? 15.554 9.583 11.621 1.00 95.69 291 ARG A C 1
ATOM 2316 O O . ARG A 1 291 ? 14.509 9.954 12.144 1.00 95.69 291 ARG A O 1
ATOM 2323 N N . GLN A 1 292 ? 15.956 10.046 10.436 1.00 96.31 292 GLN A N 1
ATOM 2324 C CA . GLN A 1 292 ? 15.152 11.016 9.690 1.00 96.31 292 GLN A CA 1
ATOM 2325 C C . GLN A 1 292 ? 13.776 10.440 9.332 1.00 96.31 292 GLN A C 1
ATOM 2327 O O . GLN A 1 292 ? 12.769 11.134 9.454 1.00 96.31 292 GLN A O 1
ATOM 2332 N N . HIS A 1 293 ? 13.713 9.173 8.916 1.00 95.69 293 HIS A N 1
ATOM 2333 C CA . HIS A 1 293 ? 12.443 8.509 8.633 1.00 95.69 293 HIS A CA 1
ATOM 2334 C C . HIS A 1 293 ? 11.620 8.311 9.905 1.00 95.69 293 HIS A C 1
ATOM 2336 O O . HIS A 1 293 ? 10.406 8.506 9.857 1.00 95.69 293 HIS A O 1
ATOM 2342 N N . ALA A 1 294 ? 12.280 8.016 11.027 1.00 95.00 294 ALA A N 1
ATOM 2343 C CA . ALA A 1 294 ? 11.629 7.868 12.320 1.00 95.00 294 ALA A CA 1
ATOM 2344 C C . ALA A 1 294 ? 10.946 9.131 12.826 1.00 95.00 294 ALA A C 1
ATOM 2346 O O . ALA A 1 294 ? 9.764 9.089 13.148 1.00 95.00 294 ALA A O 1
ATOM 2347 N N . ILE A 1 295 ? 11.644 10.264 12.791 1.00 95.25 295 ILE A N 1
ATOM 2348 C CA . ILE A 1 295 ? 11.079 11.563 13.178 1.00 95.25 295 ILE A CA 1
ATOM 2349 C C . ILE A 1 295 ? 9.836 11.887 12.337 1.00 95.25 295 ILE A C 1
ATOM 2351 O O . ILE A 1 295 ? 8.835 12.399 12.847 1.00 95.25 295 ILE A O 1
ATOM 2355 N N . ILE A 1 296 ? 9.883 11.576 11.036 1.00 94.38 296 ILE A N 1
ATOM 2356 C CA . ILE A 1 296 ? 8.761 11.839 10.134 1.00 94.38 296 ILE A CA 1
ATOM 2357 C C . ILE A 1 296 ? 7.575 10.935 10.474 1.00 94.38 296 ILE A C 1
ATOM 2359 O O . ILE A 1 296 ? 6.484 11.458 10.691 1.00 94.38 296 ILE A O 1
ATOM 2363 N N . TYR A 1 297 ? 7.765 9.612 10.584 1.00 94.38 297 TYR A N 1
ATOM 2364 C CA . TYR A 1 297 ? 6.631 8.749 10.916 1.00 94.38 297 TYR A CA 1
ATOM 2365 C C . TYR A 1 297 ? 6.109 9.002 12.339 1.00 94.38 297 TYR A C 1
ATOM 2367 O O . TYR A 1 297 ? 4.910 8.891 12.565 1.00 94.38 297 TYR A O 1
ATOM 2375 N N . GLU A 1 298 ? 6.950 9.394 13.300 1.00 94.75 298 GLU A N 1
ATOM 2376 C CA . GLU A 1 298 ? 6.515 9.775 14.651 1.00 94.75 298 GLU A CA 1
ATOM 2377 C C . GLU A 1 298 ? 5.570 10.981 14.594 1.00 94.75 298 GLU A C 1
ATOM 2379 O O . GLU A 1 298 ? 4.484 10.961 15.184 1.00 94.75 298 GLU A O 1
ATOM 2384 N N . THR A 1 299 ? 5.942 11.998 13.810 1.00 94.31 299 THR A N 1
ATOM 2385 C CA . THR A 1 299 ? 5.107 13.179 13.549 1.00 94.31 299 THR A CA 1
ATOM 2386 C C . THR A 1 299 ? 3.783 12.779 12.898 1.00 94.31 299 THR A C 1
ATOM 2388 O O . THR A 1 299 ? 2.711 13.205 13.338 1.00 94.31 299 THR A O 1
ATOM 2391 N N . ASP A 1 300 ? 3.841 11.918 11.885 1.00 94.31 300 ASP A N 1
ATOM 2392 C CA . ASP A 1 300 ? 2.679 11.445 11.137 1.00 94.31 300 ASP A CA 1
ATOM 2393 C C . ASP A 1 300 ? 1.705 10.641 12.015 1.00 94.31 300 ASP A C 1
ATOM 2395 O O . ASP A 1 300 ? 0.501 10.919 12.049 1.00 94.31 300 ASP A O 1
ATOM 2399 N N . PHE A 1 301 ? 2.203 9.678 12.789 1.00 95.81 301 PHE A N 1
ATOM 2400 C CA . PHE A 1 301 ? 1.368 8.863 13.672 1.00 95.81 301 PHE A CA 1
ATOM 2401 C C . PHE A 1 301 ? 0.848 9.652 14.876 1.00 95.81 301 PHE A C 1
ATOM 2403 O O . PHE A 1 301 ? -0.282 9.410 15.309 1.00 95.81 301 PHE A O 1
ATOM 2410 N N . THR A 1 302 ? 1.589 10.651 15.361 1.00 94.31 302 THR A N 1
ATOM 2411 C CA . THR A 1 302 ? 1.087 11.611 16.358 1.00 94.31 302 THR A CA 1
ATOM 2412 C C . THR A 1 302 ? -0.055 12.450 15.785 1.00 94.31 302 THR A C 1
ATOM 2414 O O . THR A 1 302 ? -1.102 12.600 16.422 1.00 94.31 302 THR A O 1
ATOM 2417 N N . LYS A 1 303 ? 0.083 12.946 14.548 1.00 93.94 303 LYS A N 1
ATOM 2418 C CA . LYS A 1 303 ? -0.989 13.664 13.845 1.00 93.94 303 LYS A CA 1
ATOM 2419 C C . LYS A 1 303 ? -2.221 12.779 13.673 1.00 93.94 303 LYS A C 1
ATOM 2421 O O . LYS A 1 303 ? -3.327 13.225 13.969 1.00 93.94 303 LYS A O 1
ATOM 2426 N N . LEU A 1 304 ? -2.050 11.526 13.257 1.00 95.06 304 LEU A N 1
ATOM 2427 C CA . LEU A 1 304 ? -3.149 10.571 13.114 1.00 95.06 304 LEU A CA 1
ATOM 2428 C C . LEU A 1 304 ? -3.834 10.288 14.463 1.00 95.06 304 LEU A C 1
ATOM 2430 O O . LEU A 1 304 ? -5.064 10.261 14.549 1.00 95.06 304 LEU A O 1
ATOM 2434 N N . LEU A 1 305 ? -3.064 10.148 15.541 1.00 94.88 305 LEU A N 1
ATOM 2435 C CA . LEU A 1 305 ? -3.596 9.967 16.889 1.00 94.88 305 LEU A CA 1
ATOM 2436 C C . LEU A 1 305 ? -4.484 11.147 17.313 1.00 94.88 305 LEU A C 1
ATOM 2438 O O . LEU A 1 305 ? -5.633 10.946 17.714 1.00 94.88 305 LEU A O 1
ATOM 2442 N N . ILE A 1 306 ? -3.963 12.369 17.201 1.00 92.75 306 ILE A N 1
ATOM 2443 C CA . ILE A 1 306 ? -4.615 13.588 17.696 1.00 92.75 306 ILE A CA 1
ATOM 2444 C C . ILE A 1 306 ? -5.770 14.021 16.788 1.00 92.75 306 ILE A C 1
ATOM 2446 O O . ILE A 1 306 ? -6.828 14.394 17.289 1.00 92.75 306 ILE A O 1
ATOM 2450 N N . ALA A 1 307 ? -5.590 13.980 15.467 1.00 92.69 307 ALA A N 1
ATOM 2451 C CA . ALA A 1 307 ? -6.569 14.497 14.512 1.00 92.69 307 ALA A CA 1
ATOM 2452 C C . ALA A 1 307 ? -7.670 13.485 14.162 1.00 92.69 307 ALA A C 1
ATOM 2454 O O . ALA A 1 307 ? -8.766 13.892 13.784 1.00 92.69 307 ALA A O 1
ATOM 2455 N N . VAL A 1 308 ? -7.403 12.179 14.290 1.00 94.50 308 VAL A N 1
ATOM 2456 C CA . VAL A 1 308 ? -8.324 11.126 13.826 1.00 94.50 308 VAL A CA 1
ATOM 2457 C C . VAL A 1 308 ? -8.836 10.279 14.988 1.00 94.50 308 VAL A C 1
ATOM 2459 O O . VAL A 1 308 ? -10.042 10.222 15.239 1.00 94.50 308 VAL A O 1
ATOM 2462 N N . ILE A 1 309 ? -7.936 9.631 15.729 1.00 95.56 309 ILE A N 1
ATOM 2463 C CA . ILE A 1 309 ? -8.313 8.629 16.737 1.00 95.56 309 ILE A CA 1
ATOM 2464 C C . ILE A 1 309 ? -8.974 9.277 17.958 1.00 95.56 309 ILE A C 1
ATOM 2466 O O . ILE A 1 309 ? -10.057 8.852 18.369 1.00 95.56 309 ILE A O 1
ATOM 2470 N N . VAL A 1 310 ? -8.352 10.311 18.532 1.00 94.25 310 VAL A N 1
ATOM 2471 C CA . VAL A 1 310 ? -8.851 11.010 19.730 1.00 94.25 310 VAL A CA 1
ATOM 2472 C C . VAL A 1 310 ? -10.259 11.596 19.512 1.00 94.25 310 VAL A C 1
ATOM 2474 O O . VAL A 1 310 ? -11.128 11.386 20.363 1.00 94.25 310 VAL A O 1
ATOM 2477 N N . PRO A 1 311 ? -10.568 12.260 18.382 1.00 92.50 311 PRO A N 1
ATOM 2478 C CA . PRO A 1 311 ? -11.930 12.695 18.090 1.00 92.50 311 PRO A CA 1
ATOM 2479 C C . PRO A 1 311 ? -12.906 11.534 17.881 1.00 92.50 311 PRO A C 1
ATOM 2481 O O . PRO A 1 311 ? -14.059 11.624 18.309 1.00 92.50 311 PRO A O 1
ATOM 2484 N N . ALA A 1 312 ? -12.473 10.438 17.253 1.00 92.25 312 ALA A N 1
ATOM 2485 C CA . ALA A 1 312 ? -13.346 9.305 16.961 1.00 92.25 312 ALA A CA 1
ATOM 2486 C C . ALA A 1 312 ? -13.811 8.563 18.222 1.00 92.25 312 ALA A C 1
ATOM 2488 O O . ALA A 1 312 ? -14.961 8.125 18.269 1.00 92.25 312 ALA A O 1
ATOM 2489 N N . ILE A 1 313 ? -12.981 8.460 19.265 1.00 94.31 313 ILE A N 1
ATOM 2490 C CA . ILE A 1 313 ? -13.377 7.800 20.525 1.00 94.31 313 ILE A CA 1
ATOM 2491 C C . ILE A 1 313 ? -14.428 8.577 21.333 1.00 94.31 313 ILE A C 1
ATOM 2493 O O . ILE A 1 313 ? -14.970 8.040 22.296 1.00 94.31 313 ILE A O 1
ATOM 2497 N N . ASN A 1 314 ? -14.769 9.804 20.930 1.00 90.00 314 ASN A N 1
ATOM 2498 C CA . ASN A 1 314 ? -15.911 10.529 21.495 1.00 90.00 314 ASN A CA 1
ATOM 2499 C C . ASN A 1 314 ? -17.247 9.881 21.132 1.00 90.00 314 ASN A C 1
ATOM 2501 O O . ASN A 1 314 ? -18.237 10.056 21.841 1.00 90.00 314 ASN A O 1
ATOM 2505 N N . TRP A 1 315 ? -17.271 9.140 20.028 1.00 87.88 315 TRP A N 1
ATOM 2506 C CA . TRP A 1 315 ? -18.449 8.436 19.561 1.00 87.88 315 TRP A CA 1
ATOM 2507 C C . TRP A 1 315 ? -18.478 7.015 20.131 1.00 87.88 315 TRP A C 1
ATOM 2509 O O . TRP A 1 315 ? -17.427 6.372 20.236 1.00 87.88 315 TRP A O 1
ATOM 2519 N N . PRO A 1 316 ? -19.664 6.472 20.471 1.00 86.44 316 PRO A N 1
ATOM 2520 C CA . PRO A 1 316 ? -19.767 5.143 21.069 1.00 86.44 316 PRO A CA 1
ATOM 2521 C C . PRO A 1 316 ? -19.113 4.027 20.250 1.00 86.44 316 PRO A C 1
ATOM 2523 O O . PRO A 1 316 ? -18.548 3.107 20.836 1.00 86.44 316 PRO A O 1
ATOM 2526 N N . ASP A 1 317 ? -19.151 4.083 18.919 1.00 86.25 317 ASP A N 1
ATOM 2527 C CA . ASP A 1 317 ? -18.503 3.077 18.070 1.00 86.25 317 ASP A CA 1
ATOM 2528 C C . ASP A 1 317 ? -16.986 3.132 18.124 1.00 86.25 317 ASP A C 1
ATOM 2530 O O . ASP A 1 317 ? -16.358 2.095 18.355 1.00 86.25 317 ASP A O 1
ATOM 2534 N N . GLY A 1 318 ? -16.406 4.327 17.991 1.00 92.06 318 GLY A N 1
ATOM 2535 C CA . GLY A 1 318 ? -14.973 4.546 18.174 1.00 92.06 318 GLY A CA 1
ATOM 2536 C C . GLY A 1 318 ? -14.505 4.095 19.556 1.00 92.06 318 GLY A C 1
ATOM 2537 O O . GLY A 1 318 ? -13.543 3.334 19.666 1.00 92.06 318 GLY A O 1
ATOM 2538 N N . LEU A 1 319 ? -15.236 4.469 20.613 1.00 94.12 319 LEU A N 1
ATOM 2539 C CA . LEU A 1 319 ? -14.930 4.038 21.978 1.00 94.12 319 LEU A CA 1
ATOM 2540 C C . LEU A 1 319 ? -15.014 2.516 22.129 1.00 94.12 319 LEU A C 1
ATOM 2542 O O . LEU A 1 319 ? -14.125 1.906 22.720 1.00 94.12 319 LEU A O 1
ATOM 2546 N N . ARG A 1 320 ? -16.066 1.878 21.602 1.00 92.38 320 ARG A N 1
ATOM 2547 C CA . ARG A 1 320 ? -16.229 0.416 21.666 1.00 92.38 320 ARG A CA 1
ATOM 2548 C C . ARG A 1 320 ? -15.121 -0.308 20.910 1.00 92.38 320 ARG A C 1
ATOM 2550 O O . ARG A 1 320 ? -14.600 -1.288 21.435 1.00 92.38 320 ARG A O 1
ATOM 2557 N N . ALA A 1 321 ? -14.754 0.173 19.724 1.00 94.62 321 ALA A N 1
ATOM 2558 C CA . ALA A 1 321 ? -13.645 -0.370 18.949 1.00 94.62 321 ALA A CA 1
ATOM 2559 C C . ALA A 1 321 ? -12.325 -0.259 19.721 1.00 94.62 321 ALA A C 1
ATOM 2561 O O . ALA A 1 321 ? -11.610 -1.252 19.844 1.00 94.62 321 ALA A O 1
ATOM 2562 N N . CYS A 1 322 ? -12.055 0.906 20.317 1.00 95.81 322 CYS A N 1
ATOM 2563 C CA . CYS A 1 322 ? -10.868 1.130 21.137 1.00 95.81 322 CYS A CA 1
ATOM 2564 C C . CYS A 1 322 ? -10.852 0.210 22.366 1.00 95.81 322 CYS A C 1
ATOM 2566 O O . CYS A 1 322 ? -9.884 -0.513 22.569 1.00 95.81 322 CYS A O 1
ATOM 2568 N N . LYS A 1 323 ? -11.951 0.132 23.131 1.00 95.00 323 LYS A N 1
ATOM 2569 C CA . LYS A 1 323 ? -12.076 -0.767 24.294 1.00 95.00 323 LYS A CA 1
ATOM 2570 C C . LYS A 1 323 ? -11.847 -2.231 23.935 1.00 95.00 323 LYS A C 1
ATOM 2572 O O . LYS A 1 323 ? -11.153 -2.933 24.663 1.00 95.00 323 LYS A O 1
ATOM 2577 N N . TYR A 1 324 ? -12.454 -2.688 22.841 1.00 94.69 324 TYR A N 1
ATOM 2578 C CA . TYR A 1 324 ? -12.278 -4.054 22.361 1.00 94.69 324 TYR A CA 1
ATOM 2579 C C . TYR A 1 324 ? -10.812 -4.324 22.016 1.00 94.69 324 TYR A C 1
ATOM 2581 O O . TYR A 1 324 ? -10.255 -5.330 22.448 1.00 94.69 324 TYR A O 1
ATOM 2589 N N . HIS A 1 325 ? -10.177 -3.408 21.283 1.00 94.94 325 HIS A N 1
ATOM 2590 C CA . HIS A 1 325 ? -8.782 -3.555 20.885 1.00 94.94 325 HIS A CA 1
ATOM 2591 C C . HIS A 1 325 ? -7.824 -3.506 22.082 1.00 94.94 325 HIS A C 1
ATOM 2593 O O . HIS A 1 325 ? -6.967 -4.373 22.201 1.00 94.94 325 HIS A O 1
ATOM 2599 N N . VAL A 1 326 ? -8.019 -2.569 23.013 1.00 93.94 326 VAL A N 1
ATOM 2600 C CA . VAL A 1 326 ? -7.276 -2.468 24.282 1.00 93.94 326 VAL A CA 1
ATOM 2601 C C . VAL A 1 326 ? -7.343 -3.773 25.071 1.00 93.94 326 VAL A C 1
ATOM 2603 O O . VAL A 1 326 ? -6.304 -4.301 25.462 1.00 93.94 326 VAL A O 1
ATOM 2606 N N . ALA A 1 327 ? -8.548 -4.324 25.249 1.00 94.00 327 ALA A N 1
ATOM 2607 C CA . ALA A 1 327 ? -8.746 -5.577 25.970 1.00 94.00 327 ALA A CA 1
ATOM 2608 C C . ALA A 1 327 ? -8.103 -6.772 25.249 1.00 94.00 327 ALA A C 1
ATOM 2610 O O . ALA A 1 327 ? -7.466 -7.602 25.890 1.00 94.00 327 ALA A O 1
ATOM 2611 N N . ARG A 1 328 ? -8.243 -6.854 23.919 1.00 94.56 328 ARG A N 1
ATOM 2612 C CA . ARG A 1 328 ? -7.701 -7.957 23.110 1.00 94.56 328 ARG A CA 1
ATOM 2613 C C . ARG A 1 328 ? -6.176 -7.939 23.036 1.00 94.56 328 ARG A C 1
ATOM 2615 O O . ARG A 1 328 ? -5.553 -8.991 23.082 1.00 94.56 328 ARG A O 1
ATOM 2622 N N . SER A 1 329 ? -5.584 -6.762 22.864 1.00 90.75 329 SER A N 1
ATOM 2623 C CA . SER A 1 329 ? -4.145 -6.599 22.642 1.00 90.75 329 SER A CA 1
ATOM 2624 C C . SER A 1 329 ? -3.353 -6.358 23.924 1.00 90.75 329 SER A C 1
ATOM 2626 O O . SER A 1 329 ? -2.139 -6.197 23.842 1.00 90.75 329 SER A O 1
ATOM 2628 N N . GLY A 1 330 ? -4.017 -6.297 25.084 1.00 90.00 330 GLY A N 1
ATOM 2629 C CA . GLY A 1 330 ? -3.368 -6.009 26.362 1.00 90.00 330 GLY A CA 1
ATOM 2630 C C . GLY A 1 330 ? -2.646 -4.661 26.366 1.00 90.00 330 GLY A C 1
ATOM 2631 O O . GLY A 1 330 ? -1.598 -4.541 26.986 1.00 90.00 330 GLY A O 1
ATOM 2632 N N . LEU A 1 331 ? -3.157 -3.665 25.633 1.00 87.25 331 LEU A N 1
ATOM 2633 C CA . LEU A 1 331 ? -2.541 -2.339 25.550 1.00 87.25 331 LEU A CA 1
ATOM 2634 C C . LEU A 1 331 ? -2.910 -1.540 26.806 1.00 87.25 331 LEU A C 1
ATOM 2636 O O . LEU A 1 331 ? -4.066 -1.127 26.904 1.00 87.25 331 LEU A O 1
ATOM 2640 N N . PRO A 1 332 ? -1.994 -1.266 27.752 1.00 84.62 332 PRO A N 1
ATOM 2641 C CA . PRO A 1 332 ? -2.320 -0.383 28.861 1.00 84.62 332 PRO A CA 1
ATOM 2642 C C . PRO A 1 332 ? -2.515 1.040 28.323 1.00 84.62 332 PRO A C 1
ATOM 2644 O O . PRO A 1 332 ? -1.549 1.718 27.976 1.00 84.62 332 PRO A O 1
ATOM 2647 N N . LEU A 1 333 ? -3.777 1.458 28.213 1.00 84.31 333 LEU A N 1
ATOM 2648 C CA . LEU A 1 333 ? -4.198 2.853 28.083 1.00 84.31 333 LEU A CA 1
ATOM 2649 C C . LEU A 1 333 ? -4.740 3.296 29.443 1.00 84.31 333 LEU A C 1
ATOM 2651 O O . LEU A 1 333 ? -5.951 3.406 29.633 1.00 84.31 333 LEU A O 1
ATOM 2655 N N . ASP A 1 334 ? -3.833 3.479 30.397 1.00 79.31 334 ASP A N 1
ATOM 2656 C CA . ASP A 1 334 ? -4.144 3.971 31.737 1.00 79.31 334 ASP A CA 1
ATOM 2657 C C . ASP A 1 334 ? -3.413 5.296 31.964 1.00 79.31 334 ASP A C 1
ATOM 2659 O O . ASP A 1 334 ? -2.185 5.346 31.946 1.00 79.31 334 ASP A O 1
ATOM 2663 N N . ALA A 1 335 ? -4.172 6.375 32.168 1.00 76.62 335 ALA A N 1
ATOM 2664 C CA . ALA A 1 335 ? -3.614 7.696 32.449 1.00 76.62 335 ALA A CA 1
ATOM 2665 C C . ALA A 1 335 ? -2.918 7.773 33.824 1.00 76.62 335 ALA A C 1
ATOM 2667 O O . ALA A 1 335 ? -2.152 8.705 34.063 1.00 76.62 335 ALA A O 1
ATOM 2668 N N . GLY A 1 336 ? -3.194 6.826 34.728 1.00 73.44 336 GLY A N 1
ATOM 2669 C CA . GLY A 1 336 ? -2.585 6.733 36.055 1.00 73.44 336 GLY A CA 1
ATOM 2670 C C . GLY A 1 336 ? -1.315 5.880 36.115 1.00 73.44 336 GLY A C 1
ATOM 2671 O O . GLY A 1 336 ? -0.636 5.891 37.144 1.00 73.44 336 GLY A O 1
ATOM 2672 N N . ALA A 1 337 ? -0.975 5.152 35.046 1.00 73.31 337 ALA A N 1
ATOM 2673 C CA . ALA A 1 337 ? 0.244 4.356 35.002 1.00 73.31 337 ALA A CA 1
ATOM 2674 C C . ALA A 1 337 ? 1.472 5.279 34.956 1.00 73.31 337 ALA A C 1
ATOM 2676 O O . ALA A 1 337 ? 1.643 6.074 34.031 1.00 73.31 337 ALA A O 1
ATOM 2677 N N . LYS A 1 338 ? 2.328 5.186 35.980 1.00 63.97 338 LYS A N 1
ATOM 2678 C CA . LYS A 1 338 ? 3.622 5.872 36.002 1.00 63.97 338 LYS A CA 1
ATOM 2679 C C . LYS A 1 338 ? 4.570 5.202 35.002 1.00 63.97 338 LYS A C 1
ATOM 2681 O O . LYS A 1 338 ? 4.718 3.989 35.037 1.00 63.97 338 LYS A O 1
ATOM 2686 N N . GLU A 1 339 ? 5.231 6.041 34.205 1.00 55.25 339 GLU A N 1
ATOM 2687 C CA . GLU A 1 339 ? 6.501 5.785 33.504 1.00 55.25 339 GLU A CA 1
ATOM 2688 C C . GLU A 1 339 ? 6.474 4.902 32.242 1.00 55.25 339 GLU A C 1
ATOM 2690 O O . GLU A 1 339 ? 6.521 3.679 32.291 1.00 55.25 339 GLU A O 1
ATOM 2695 N N . ASP A 1 340 ? 6.501 5.589 31.094 1.00 59.19 340 ASP A N 1
ATOM 2696 C CA . ASP A 1 340 ? 7.297 5.261 29.900 1.00 59.19 340 ASP A CA 1
ATOM 2697 C C . ASP A 1 340 ? 7.451 6.573 29.092 1.00 59.19 340 ASP A C 1
ATOM 2699 O O . ASP A 1 340 ? 6.529 7.389 29.096 1.00 59.19 340 ASP A O 1
ATOM 2703 N N . THR A 1 341 ? 8.564 6.853 28.413 1.00 53.78 341 THR A N 1
ATOM 2704 C CA . THR A 1 341 ? 8.714 8.059 27.554 1.00 53.78 341 THR A CA 1
ATOM 2705 C C . THR A 1 341 ? 7.701 8.042 26.408 1.00 53.78 341 THR A C 1
ATOM 2707 O O . THR A 1 341 ? 7.108 9.070 26.071 1.00 53.78 341 THR A O 1
ATOM 2710 N N . ALA A 1 342 ? 7.395 6.836 25.920 1.00 58.53 342 ALA A N 1
ATOM 2711 C CA . ALA A 1 342 ? 6.269 6.529 25.041 1.00 58.53 342 ALA A CA 1
ATOM 2712 C C . ALA A 1 342 ? 4.927 7.092 25.533 1.00 58.53 342 ALA A C 1
ATOM 2714 O O . ALA A 1 342 ? 4.017 7.397 24.754 1.00 58.53 342 ALA A O 1
ATOM 2715 N N . SER A 1 343 ? 4.792 7.190 26.858 1.00 61.38 343 SER A N 1
ATOM 2716 C CA . SER A 1 343 ? 3.577 7.628 27.520 1.00 61.38 343 SER A CA 1
ATOM 2717 C C . SER A 1 343 ? 3.250 9.064 27.151 1.00 61.38 343 SER A C 1
ATOM 2719 O O . SER A 1 343 ? 2.074 9.346 27.012 1.00 61.38 343 SER A O 1
ATOM 2721 N N . PHE A 1 344 ? 4.213 9.961 26.889 1.00 79.50 344 PHE A N 1
ATOM 2722 C CA . PHE A 1 344 ? 3.875 11.366 26.617 1.00 79.50 344 PHE A CA 1
ATOM 2723 C C . PHE A 1 344 ? 3.068 11.551 25.323 1.00 79.50 344 PHE A C 1
ATOM 2725 O O . PHE A 1 344 ? 2.045 12.235 25.333 1.00 79.50 344 PHE A O 1
ATOM 2732 N N . LEU A 1 345 ? 3.469 10.905 24.222 1.00 82.62 345 LEU A N 1
ATOM 2733 C CA . LEU A 1 345 ? 2.746 11.012 22.947 1.00 82.62 345 LEU A CA 1
ATOM 2734 C C . LEU A 1 345 ? 1.416 10.246 22.968 1.00 82.62 345 LEU A C 1
ATOM 2736 O O . LEU A 1 345 ? 0.450 10.657 22.326 1.00 82.62 345 LEU A O 1
ATOM 2740 N N . LEU A 1 346 ? 1.332 9.164 23.747 1.00 87.00 346 LEU A N 1
ATOM 2741 C CA . LEU A 1 346 ? 0.098 8.397 23.944 1.00 87.00 346 LEU A CA 1
ATOM 2742 C C . LEU A 1 346 ? -0.803 8.966 25.052 1.00 87.00 346 LEU A C 1
ATOM 2744 O O . LEU A 1 346 ? -1.975 8.590 25.137 1.00 87.00 346 LEU A O 1
ATOM 2748 N N . PHE A 1 347 ? -0.302 9.889 25.874 1.00 87.81 347 PHE A N 1
ATOM 2749 C CA . PHE A 1 347 ? -0.999 10.446 27.032 1.00 87.81 347 PHE A CA 1
ATOM 2750 C C . PHE A 1 347 ? -2.328 11.106 26.652 1.00 87.81 347 PHE A C 1
ATOM 2752 O O . PHE A 1 347 ? -3.333 10.793 27.298 1.00 87.81 347 PHE A O 1
ATOM 2759 N N . PRO A 1 348 ? -2.418 11.926 25.578 1.00 88.81 348 PRO A N 1
ATOM 2760 C CA . PRO A 1 348 ? -3.696 12.490 25.149 1.00 88.81 348 PRO A CA 1
ATOM 2761 C C . PRO A 1 348 ? -4.744 11.414 24.845 1.00 88.81 348 PRO A C 1
ATOM 2763 O O . PRO A 1 348 ? -5.914 11.571 25.200 1.00 88.81 348 PRO A O 1
ATOM 2766 N N . LEU A 1 349 ? -4.331 10.295 24.237 1.00 91.62 349 LEU A N 1
ATOM 2767 C CA . LEU A 1 349 ? -5.223 9.167 23.984 1.00 91.62 349 LEU A CA 1
ATOM 2768 C C . LEU A 1 349 ? -5.623 8.471 25.288 1.00 91.62 349 LEU A C 1
ATOM 2770 O O . LEU A 1 349 ? -6.805 8.186 25.458 1.00 91.62 349 LEU A O 1
ATOM 2774 N N . ALA A 1 350 ? -4.686 8.207 26.201 1.00 91.88 350 ALA A N 1
ATOM 2775 C CA . ALA A 1 350 ? -4.968 7.522 27.464 1.00 91.88 350 ALA A CA 1
ATOM 2776 C C . ALA A 1 350 ? -5.934 8.324 28.358 1.00 91.88 350 ALA A C 1
ATOM 2778 O O . ALA A 1 350 ? -6.930 7.777 28.847 1.00 91.88 350 ALA A O 1
ATOM 2779 N N . VAL A 1 351 ? -5.697 9.632 28.511 1.00 91.12 351 VAL A N 1
ATOM 2780 C CA . VAL A 1 351 ? -6.594 10.550 29.234 1.00 91.12 351 VAL A CA 1
ATOM 2781 C C . VAL A 1 351 ? -7.970 10.550 28.587 1.00 91.12 351 VAL A C 1
ATOM 2783 O O . VAL A 1 351 ? -8.972 10.283 29.255 1.00 91.12 351 VAL A O 1
ATOM 2786 N N . ARG A 1 352 ? -8.034 10.767 27.265 1.00 93.25 352 ARG A N 1
ATOM 2787 C CA . ARG A 1 352 ? -9.320 10.835 26.569 1.00 93.25 352 ARG A CA 1
ATOM 2788 C C . ARG A 1 352 ? -10.076 9.513 26.623 1.00 93.25 352 ARG A C 1
ATOM 2790 O O . ARG A 1 352 ? -11.285 9.513 26.831 1.00 93.25 352 ARG A O 1
ATOM 2797 N N . PHE A 1 353 ? -9.383 8.391 26.474 1.00 94.44 353 PHE A N 1
ATOM 2798 C CA . PHE A 1 353 ? -9.960 7.057 26.590 1.00 94.44 353 PHE A CA 1
ATOM 2799 C C . PHE A 1 353 ? -10.578 6.829 27.973 1.00 94.44 353 PHE A C 1
ATOM 2801 O O . PHE A 1 353 ? -11.709 6.344 28.063 1.00 94.44 353 PHE A O 1
ATOM 2808 N N . THR A 1 354 ? -9.875 7.232 29.034 1.00 93.38 354 THR A N 1
ATOM 2809 C CA . THR A 1 354 ? -10.344 7.131 30.424 1.00 93.38 354 THR A CA 1
ATOM 2810 C C . THR A 1 354 ? -11.586 7.993 30.646 1.00 93.38 354 THR A C 1
ATOM 2812 O O . THR A 1 354 ? -12.608 7.502 31.138 1.00 93.38 354 THR A O 1
ATOM 2815 N N . ASP A 1 355 ? -11.548 9.249 30.201 1.00 93.69 355 ASP A N 1
ATOM 2816 C CA . ASP A 1 355 ? -12.674 10.179 30.294 1.00 93.69 355 ASP A CA 1
ATOM 2817 C C . ASP A 1 355 ? -13.900 9.689 29.529 1.00 93.69 355 ASP A C 1
ATOM 2819 O O . ASP A 1 355 ? -15.001 9.662 30.082 1.00 93.69 355 ASP A O 1
ATOM 2823 N N . CYS A 1 356 ? -13.725 9.245 28.284 1.00 93.75 356 CYS A N 1
ATOM 2824 C CA . CYS A 1 356 ? -14.806 8.705 27.467 1.00 93.75 356 CYS A CA 1
ATOM 2825 C C . CYS A 1 356 ? -15.367 7.406 28.060 1.00 93.75 356 CYS A C 1
ATOM 2827 O O . CYS A 1 356 ? -16.584 7.215 28.057 1.00 93.75 356 CYS A O 1
ATOM 2829 N N . CYS A 1 357 ? -14.528 6.528 28.621 1.00 92.38 357 CYS A N 1
ATOM 2830 C CA . CYS A 1 357 ? -14.992 5.329 29.322 1.00 92.38 357 CYS A CA 1
ATOM 2831 C C . CYS A 1 357 ? -15.850 5.679 30.540 1.00 92.38 357 CYS A C 1
ATOM 2833 O O . CYS A 1 357 ? -16.934 5.108 30.697 1.00 92.38 357 CYS A O 1
ATOM 2835 N N . ARG A 1 358 ? -15.397 6.626 31.368 1.00 93.81 358 ARG A N 1
ATOM 2836 C CA . ARG A 1 358 ? -16.136 7.125 32.535 1.00 93.81 358 ARG A CA 1
ATOM 2837 C C . ARG A 1 358 ? -17.455 7.772 32.116 1.00 93.81 358 ARG A C 1
ATOM 2839 O O . ARG A 1 358 ? -18.509 7.370 32.598 1.00 93.81 358 ARG A O 1
ATOM 2846 N N . ALA A 1 359 ? -17.419 8.703 31.165 1.00 91.69 359 ALA A N 1
ATOM 2847 C CA . ALA A 1 359 ? -18.609 9.374 30.644 1.00 91.69 359 ALA A CA 1
ATOM 2848 C C . ALA A 1 359 ? -19.619 8.373 30.061 1.00 91.69 359 ALA A C 1
ATOM 2850 O O . ALA A 1 359 ? -20.814 8.472 30.325 1.00 91.69 359 ALA A O 1
ATOM 2851 N N . TYR A 1 360 ? -19.149 7.359 29.331 1.00 88.31 360 TYR A N 1
ATOM 2852 C CA . TYR A 1 360 ? -20.002 6.300 28.798 1.00 88.31 360 TYR A CA 1
ATOM 2853 C C . TYR A 1 360 ? -20.628 5.431 29.899 1.00 88.31 360 TYR A C 1
ATOM 2855 O O . TYR A 1 360 ? -21.789 5.036 29.787 1.00 88.31 360 TYR A O 1
ATOM 2863 N N . GLN A 1 361 ? -19.893 5.125 30.971 1.00 88.38 361 GLN A N 1
ATOM 2864 C CA . GLN A 1 361 ? -20.440 4.408 32.126 1.00 88.38 361 GLN A CA 1
ATOM 2865 C C . GLN A 1 361 ? -21.519 5.228 32.841 1.00 88.38 361 GLN A C 1
ATOM 2867 O O . GLN A 1 361 ? -22.591 4.687 33.113 1.00 88.38 361 GLN A O 1
ATOM 2872 N N . GLU A 1 362 ? -21.279 6.517 33.084 1.00 89.88 362 GLU A N 1
ATOM 2873 C CA . GLU A 1 362 ? -22.272 7.420 33.679 1.00 89.88 362 GLU A CA 1
ATOM 2874 C C . GLU A 1 362 ? -23.505 7.566 32.786 1.00 89.88 362 GLU A C 1
ATOM 2876 O O . GLU A 1 362 ? -24.629 7.374 33.246 1.00 89.88 362 GLU A O 1
ATOM 2881 N N . PHE A 1 363 ? -23.313 7.761 31.479 1.00 85.38 363 PHE A N 1
ATOM 2882 C CA . PHE A 1 363 ? -24.403 7.754 30.506 1.00 85.38 363 PHE A CA 1
ATOM 2883 C C . PHE A 1 363 ? -25.217 6.455 30.581 1.00 85.38 363 PHE A C 1
ATOM 2885 O O . PHE A 1 363 ? -26.444 6.492 30.647 1.00 85.38 363 PHE A O 1
ATOM 2892 N N . ARG A 1 364 ? -24.565 5.287 30.650 1.00 81.00 364 ARG A N 1
ATOM 2893 C CA . ARG A 1 364 ? -25.270 4.002 30.789 1.00 81.00 364 ARG A CA 1
ATOM 2894 C C . ARG A 1 364 ? -26.046 3.876 32.098 1.00 81.00 364 ARG A C 1
ATOM 2896 O O . ARG A 1 364 ? -27.070 3.190 32.082 1.00 81.00 364 ARG A O 1
ATOM 2903 N N . LYS A 1 365 ? -25.574 4.473 33.200 1.00 83.88 365 LYS A N 1
ATOM 2904 C CA . LYS A 1 365 ? -26.304 4.526 34.480 1.00 83.88 365 LYS A CA 1
ATOM 2905 C C . LYS A 1 365 ? -27.531 5.419 34.355 1.00 83.88 365 LYS A C 1
ATOM 2907 O O . LYS A 1 365 ? -28.619 4.978 34.714 1.00 83.88 365 LYS A O 1
ATOM 2912 N N . VAL A 1 366 ? -27.370 6.612 33.779 1.00 84.50 366 VAL A N 1
ATOM 2913 C CA . VAL A 1 366 ? -28.472 7.549 33.533 1.00 84.50 366 VAL A CA 1
ATOM 2914 C C . VAL A 1 366 ? -29.509 6.886 32.641 1.00 84.50 366 VAL A C 1
ATOM 2916 O O . VAL A 1 366 ? -30.632 6.711 33.067 1.00 84.50 366 VAL A O 1
ATOM 2919 N N . VAL A 1 367 ? -29.154 6.382 31.465 1.00 79.94 367 VAL A N 1
ATOM 2920 C CA . VAL A 1 367 ? -30.128 5.814 30.514 1.00 79.94 367 VAL A CA 1
ATOM 2921 C C . VAL A 1 367 ? -30.671 4.442 30.969 1.00 79.94 367 VAL A C 1
ATOM 2923 O O . VAL A 1 367 ? -31.601 3.908 30.371 1.00 79.94 367 VAL A O 1
ATOM 2926 N N . LYS A 1 368 ? -30.177 3.858 32.073 1.00 74.69 368 LYS A N 1
ATOM 2927 C CA . LYS A 1 368 ? -30.689 2.581 32.610 1.00 74.69 368 LYS A CA 1
ATOM 2928 C C . LYS A 1 368 ? -32.197 2.627 32.894 1.00 74.69 368 LYS A C 1
ATOM 2930 O O . LYS A 1 368 ? -32.873 1.643 32.618 1.00 74.69 368 LYS A O 1
ATOM 2935 N N . HIS A 1 369 ? -32.736 3.755 33.363 1.00 71.44 369 HIS A N 1
ATOM 2936 C CA . HIS A 1 369 ? -34.183 3.894 33.602 1.00 71.44 369 HIS A CA 1
ATOM 2937 C C . HIS A 1 369 ? -35.007 3.989 32.304 1.00 71.44 369 HIS A C 1
ATOM 2939 O O . HIS A 1 369 ? -36.195 3.682 32.305 1.00 71.44 369 HIS A O 1
ATOM 2945 N N . LEU A 1 370 ? -34.379 4.340 31.175 1.00 70.50 370 LEU A N 1
ATOM 2946 C CA . LEU A 1 370 ? -35.014 4.375 29.853 1.00 70.50 370 LEU A CA 1
ATOM 2947 C C . LEU A 1 370 ? -35.100 2.982 29.198 1.00 70.50 370 LEU A C 1
ATOM 2949 O O . LEU A 1 370 ? -35.741 2.829 28.160 1.00 70.50 370 LEU A O 1
ATOM 2953 N N . ARG A 1 371 ? -34.526 1.939 29.823 1.00 73.44 371 ARG A N 1
ATOM 2954 C CA . ARG A 1 371 ? -34.595 0.535 29.360 1.00 73.44 371 ARG A CA 1
ATOM 2955 C C . ARG A 1 371 ? -35.967 -0.115 29.523 1.00 73.44 371 ARG A C 1
ATOM 2957 O O . ARG A 1 371 ? -36.132 -1.273 29.160 1.00 73.44 371 ARG A O 1
ATOM 2964 N N . GLY A 1 372 ? -36.957 0.611 30.037 1.00 81.75 372 GLY A N 1
ATOM 2965 C CA . GLY A 1 372 ? -38.260 0.055 30.392 1.00 81.75 372 GLY A CA 1
ATOM 2966 C C . GLY A 1 372 ? -39.086 -0.483 29.223 1.00 81.75 372 GLY A C 1
ATOM 2967 O O . GLY A 1 372 ? -40.100 -1.125 29.477 1.00 81.75 372 GLY A O 1
ATOM 2968 N N . ARG A 1 373 ? -38.709 -0.242 27.956 1.00 89.62 373 ARG A N 1
ATOM 2969 C CA . ARG A 1 373 ? -39.490 -0.690 26.795 1.00 89.62 373 ARG A CA 1
ATOM 2970 C C . ARG A 1 373 ? -38.633 -1.019 25.570 1.00 89.62 373 ARG A C 1
ATOM 2972 O O . ARG A 1 373 ? -37.695 -0.300 25.241 1.00 89.62 373 ARG A O 1
ATOM 2979 N N . CYS A 1 374 ? -39.005 -2.083 24.859 1.00 92.19 374 CYS A N 1
ATOM 2980 C CA . CYS A 1 374 ? -38.400 -2.460 23.587 1.00 92.19 374 CYS A CA 1
ATOM 2981 C C . CYS A 1 374 ? -38.799 -1.452 22.499 1.00 92.19 374 CYS A C 1
ATOM 2983 O O . CYS A 1 374 ? -39.979 -1.136 22.342 1.00 92.19 374 CYS A O 1
ATOM 2985 N N . GLY A 1 375 ? -37.829 -0.980 21.720 1.00 91.06 375 GLY A N 1
ATOM 2986 C CA . GLY A 1 375 ? -38.018 -0.034 20.625 1.00 91.06 375 GLY A CA 1
ATOM 2987 C C . GLY A 1 375 ? -38.911 -0.568 19.512 1.00 91.06 375 GLY A C 1
ATOM 2988 O O . GLY A 1 375 ? -39.619 0.221 18.896 1.00 91.06 375 GLY A O 1
ATOM 2989 N N . GLU A 1 376 ? -38.935 -1.890 19.327 1.00 95.38 376 GLU A N 1
ATOM 2990 C CA . GLU A 1 376 ? -39.737 -2.574 18.310 1.00 95.38 376 GLU A CA 1
ATOM 2991 C C . GLU A 1 376 ? -41.081 -3.043 18.878 1.00 95.38 376 GLU A C 1
ATOM 2993 O O . GLU A 1 376 ? -42.081 -2.338 18.793 1.00 95.38 376 GLU A O 1
ATOM 2998 N N . CYS A 1 377 ? -41.095 -4.192 19.561 1.00 94.69 377 CYS A N 1
ATOM 2999 C CA . CYS A 1 377 ? -42.323 -4.863 19.993 1.00 94.69 377 CYS A CA 1
ATOM 3000 C C . CYS A 1 377 ? -43.015 -4.210 21.197 1.00 94.69 377 CYS A C 1
ATOM 3002 O O . CYS A 1 377 ? -43.982 -4.754 21.719 1.00 94.69 377 CYS A O 1
ATOM 3004 N N . LYS A 1 378 ? -42.486 -3.085 21.694 1.00 94.12 378 LYS A N 1
ATOM 3005 C CA . LYS A 1 378 ? -43.017 -2.311 22.829 1.00 94.12 378 LYS A CA 1
ATOM 3006 C C . LYS A 1 378 ? -43.188 -3.087 24.141 1.00 94.12 378 LYS A C 1
ATOM 3008 O O . LYS A 1 378 ? -43.724 -2.539 25.102 1.00 94.12 378 LYS A O 1
ATOM 3013 N N . ARG A 1 379 ? -42.676 -4.318 24.218 1.00 93.25 379 ARG A N 1
ATOM 3014 C CA . ARG A 1 379 ? -42.602 -5.118 25.442 1.00 93.25 379 ARG A CA 1
ATOM 3015 C C . ARG A 1 379 ? -41.881 -4.335 26.539 1.00 93.25 379 ARG A C 1
ATOM 3017 O O . ARG A 1 379 ? -40.825 -3.757 26.274 1.00 93.25 379 ARG A O 1
ATOM 3024 N N . GLN A 1 380 ? -42.437 -4.336 27.748 1.00 90.75 380 GLN A N 1
ATOM 3025 C CA . GLN A 1 380 ? -41.771 -3.770 28.919 1.00 90.75 380 GLN A CA 1
ATOM 3026 C C . GLN A 1 380 ? -40.701 -4.722 29.456 1.00 90.75 380 GLN A C 1
ATOM 3028 O O . GLN A 1 380 ? -40.893 -5.938 29.437 1.00 90.75 380 GLN A O 1
ATOM 3033 N N . ALA A 1 381 ? -39.571 -4.169 29.892 1.00 85.88 381 ALA A N 1
ATOM 3034 C CA . ALA A 1 381 ? -38.545 -4.953 30.572 1.00 85.88 381 ALA A CA 1
ATOM 3035 C C . ALA A 1 381 ? -39.058 -5.364 31.956 1.00 85.88 381 ALA A C 1
ATOM 3037 O O . ALA A 1 381 ? -39.624 -4.537 32.676 1.00 85.88 381 ALA A O 1
ATOM 3038 N N . THR A 1 382 ? -38.861 -6.625 32.335 1.00 84.69 382 THR A N 1
ATOM 3039 C CA . THR A 1 382 ? -38.986 -7.015 33.743 1.00 84.69 382 THR A CA 1
ATOM 3040 C C . THR A 1 382 ? -37.790 -6.468 34.532 1.00 84.69 382 THR A C 1
ATOM 3042 O O . THR A 1 382 ? -36.789 -6.050 33.951 1.00 84.69 382 THR A O 1
ATOM 3045 N N . VAL A 1 383 ? -37.876 -6.462 35.867 1.00 74.94 383 VAL A N 1
ATOM 3046 C CA . VAL A 1 383 ? -36.809 -5.948 36.756 1.00 74.94 383 VAL A CA 1
ATOM 3047 C C . VAL A 1 383 ? -35.456 -6.638 36.507 1.00 74.94 383 VAL A C 1
ATOM 3049 O O . VAL A 1 383 ? -34.403 -6.044 36.731 1.00 74.94 383 VAL A O 1
ATOM 3052 N N . GLU A 1 384 ? -35.487 -7.869 35.998 1.00 77.94 384 GLU A N 1
ATOM 3053 C CA . GLU A 1 384 ? -34.323 -8.728 35.771 1.00 77.94 384 GLU A CA 1
ATOM 3054 C C . GLU A 1 384 ? -33.828 -8.716 34.312 1.00 77.94 384 GLU A C 1
ATOM 3056 O O . GLU A 1 384 ? -32.734 -9.204 34.026 1.00 77.94 384 GLU A O 1
ATOM 3061 N N . GLU A 1 385 ? -34.595 -8.153 33.372 1.00 80.75 385 GLU A N 1
ATOM 3062 C CA . GLU A 1 385 ? -34.267 -8.205 31.946 1.00 80.75 385 GLU A CA 1
ATOM 3063 C C . GLU A 1 385 ? -33.390 -7.037 31.493 1.00 80.75 385 GLU A C 1
ATOM 3065 O O . GLU A 1 385 ? -33.798 -5.875 31.507 1.00 80.75 385 GLU A O 1
ATOM 3070 N N . ASP A 1 386 ? -32.193 -7.355 30.988 1.00 80.94 386 ASP A N 1
ATOM 3071 C CA . ASP A 1 386 ? -31.307 -6.352 30.399 1.00 80.94 386 ASP A CA 1
ATOM 3072 C C . ASP A 1 386 ? -31.513 -6.244 28.880 1.00 80.94 386 ASP A C 1
ATOM 3074 O O . ASP A 1 386 ? -30.975 -7.022 28.085 1.00 80.94 386 ASP A O 1
ATOM 3078 N N . PHE A 1 387 ? -32.317 -5.266 28.454 1.00 90.00 387 PHE A N 1
ATOM 3079 C CA . PHE A 1 387 ? -32.498 -4.987 27.031 1.00 90.00 387 PHE A CA 1
ATOM 3080 C C . PHE A 1 387 ? -31.197 -4.492 26.392 1.00 90.00 387 PHE A C 1
ATOM 3082 O O . PHE A 1 387 ? -30.467 -3.652 26.925 1.00 90.00 387 PHE A O 1
ATOM 3089 N N . LYS A 1 388 ? -30.927 -4.976 25.179 1.00 86.38 388 LYS A N 1
ATOM 3090 C CA . LYS A 1 388 ? -29.745 -4.605 24.404 1.00 86.38 388 LYS A CA 1
ATOM 3091 C C . LYS A 1 388 ? -29.904 -3.188 23.877 1.00 86.38 388 LYS A C 1
ATOM 3093 O O . LYS A 1 388 ? -30.846 -2.883 23.153 1.00 86.38 388 LYS A O 1
ATOM 3098 N N . MET A 1 389 ? -28.960 -2.326 24.221 1.00 85.38 389 MET A N 1
ATOM 3099 C CA . MET A 1 389 ? -28.907 -0.962 23.709 1.00 85.38 389 MET A CA 1
ATOM 3100 C C . MET A 1 389 ? -28.471 -0.966 22.243 1.00 85.38 389 MET A C 1
ATOM 3102 O O . MET A 1 389 ? -27.494 -1.630 21.884 1.00 85.38 389 MET A O 1
ATOM 3106 N N . CYS A 1 390 ? -29.164 -0.199 21.406 1.00 84.19 390 CYS A N 1
ATOM 3107 C CA . CYS A 1 390 ? -28.694 0.105 20.064 1.00 84.19 390 CYS A CA 1
ATOM 3108 C C . CYS A 1 390 ? -27.332 0.807 20.129 1.00 84.19 390 CYS A C 1
ATOM 3110 O O . CYS A 1 390 ? -26.998 1.465 21.115 1.00 84.19 390 CYS A O 1
ATOM 3112 N N . VAL A 1 391 ? -26.565 0.725 19.047 1.00 74.12 391 VAL A N 1
ATOM 3113 C CA . VAL A 1 391 ? -25.325 1.487 18.890 1.00 74.12 391 VAL A CA 1
ATOM 3114 C C . VAL A 1 391 ? -25.528 2.989 19.098 1.00 74.12 391 VAL A C 1
ATOM 3116 O O . VAL A 1 391 ? -24.689 3.621 19.735 1.00 74.12 391 VAL A O 1
ATOM 3119 N N . CYS A 1 392 ? -26.672 3.537 18.669 1.00 75.31 392 CYS A N 1
ATOM 3120 C CA . CYS A 1 392 ? -26.962 4.948 18.882 1.00 75.31 392 CYS A CA 1
ATOM 3121 C C . CYS A 1 392 ? -27.103 5.327 20.366 1.00 75.31 392 CYS A C 1
ATOM 3123 O O . CYS A 1 392 ? -27.025 6.497 20.722 1.00 75.31 392 CYS A O 1
ATOM 3125 N N . GLY A 1 393 ? -27.333 4.364 21.258 1.00 77.38 393 GLY A N 1
ATOM 3126 C CA . GLY A 1 393 ? -27.551 4.641 22.675 1.00 77.38 393 GLY A CA 1
ATOM 3127 C C . GLY A 1 393 ? -28.932 5.212 23.012 1.00 77.38 393 GLY A C 1
ATOM 3128 O O . GLY A 1 393 ? -29.191 5.459 24.184 1.00 77.38 393 GLY A O 1
ATOM 3129 N N . THR A 1 394 ? -29.820 5.406 22.028 1.00 80.25 394 THR A N 1
ATOM 3130 C CA . THR A 1 394 ? -31.138 6.043 22.229 1.00 80.25 394 THR A CA 1
ATOM 3131 C C . THR A 1 394 ? -32.317 5.070 22.251 1.00 80.25 394 THR A C 1
ATOM 3133 O O . THR A 1 394 ? -33.407 5.445 22.671 1.00 80.25 394 THR A O 1
ATOM 3136 N N . VAL A 1 395 ? -32.125 3.818 21.820 1.00 88.25 395 VAL A N 1
ATOM 3137 C CA . VAL A 1 395 ? -33.185 2.795 21.745 1.00 88.25 395 VAL A CA 1
ATOM 3138 C C . VAL A 1 395 ? -32.683 1.469 22.315 1.00 88.25 395 VAL A C 1
ATOM 3140 O O . VAL A 1 395 ? -31.503 1.141 22.183 1.00 88.25 395 VAL A O 1
ATOM 3143 N N . PHE A 1 396 ? -33.578 0.696 22.931 1.00 91.19 396 PHE A N 1
ATOM 3144 C CA . PHE A 1 396 ? -33.290 -0.601 23.547 1.00 91.19 396 PHE A CA 1
ATOM 3145 C C . PHE A 1 396 ? -34.140 -1.704 22.926 1.00 91.19 396 PHE A C 1
ATOM 3147 O O . PHE A 1 396 ? -35.287 -1.468 22.570 1.00 91.19 396 PHE A O 1
ATOM 3154 N N . TYR A 1 397 ? -33.612 -2.919 22.819 1.00 92.69 397 TYR A N 1
ATOM 3155 C CA . TYR A 1 397 ? -34.304 -4.056 22.219 1.00 92.69 397 TYR A CA 1
ATOM 3156 C C . TYR A 1 397 ? -34.207 -5.284 23.118 1.00 92.69 397 TYR A C 1
ATOM 3158 O O . TYR A 1 397 ? -33.131 -5.618 23.611 1.00 92.69 397 TYR A O 1
ATOM 3166 N N . CYS A 1 398 ? -35.311 -6.009 23.285 1.00 93.44 398 CYS A N 1
ATOM 3167 C CA . CYS A 1 398 ? -35.307 -7.260 24.047 1.00 93.44 398 CYS A CA 1
ATOM 3168 C C . CYS A 1 398 ? -34.530 -8.390 23.343 1.00 93.44 398 CYS A C 1
ATOM 3170 O O . CYS A 1 398 ? -34.128 -9.356 23.982 1.00 93.44 398 CYS A O 1
ATOM 3172 N N . SER A 1 399 ? -34.286 -8.284 22.030 1.00 93.06 399 SER A N 1
ATOM 3173 C CA . SER A 1 399 ? -33.557 -9.290 21.250 1.00 93.06 399 SER A CA 1
ATOM 3174 C C . SER A 1 399 ? -32.883 -8.699 20.001 1.00 93.06 399 SER A C 1
ATOM 3176 O O . SER A 1 399 ? -33.255 -7.621 19.531 1.00 93.06 399 SER A O 1
ATOM 3178 N N . LYS A 1 400 ? -31.914 -9.432 19.417 1.00 92.31 400 LYS A N 1
ATOM 3179 C CA . LYS A 1 400 ? -31.294 -9.075 18.116 1.00 92.31 400 LYS A CA 1
ATOM 3180 C C . LYS A 1 400 ? -32.334 -9.115 16.982 1.00 92.31 400 LYS A C 1
ATOM 3182 O O . LYS A 1 400 ? -32.231 -8.333 16.045 1.00 92.31 400 LYS A O 1
ATOM 3187 N N . ALA A 1 401 ? -33.352 -9.975 17.088 1.00 95.38 401 ALA A N 1
ATOM 3188 C CA . ALA A 1 401 ? -34.459 -10.039 16.134 1.00 95.38 401 ALA A CA 1
ATOM 3189 C C . ALA A 1 401 ? -35.288 -8.744 16.139 1.00 95.38 401 ALA A C 1
ATOM 3191 O O . ALA A 1 401 ? -35.484 -8.149 15.085 1.00 95.38 401 ALA A O 1
ATOM 3192 N N . CYS A 1 402 ? -35.676 -8.246 17.319 1.00 95.69 402 CYS A N 1
ATOM 3193 C CA . CYS A 1 402 ? -36.375 -6.963 17.442 1.00 95.69 402 CYS A CA 1
ATOM 3194 C C . CYS A 1 402 ? -35.529 -5.787 16.941 1.00 95.69 402 CYS A C 1
ATOM 3196 O O . CYS A 1 402 ? -36.057 -4.891 16.295 1.00 95.69 402 CYS A O 1
ATOM 3198 N N . GLN A 1 403 ? -34.217 -5.800 17.193 1.00 94.06 403 GLN A N 1
ATOM 3199 C CA . GLN A 1 403 ? -33.319 -4.781 16.650 1.00 94.06 403 GLN A CA 1
ATOM 3200 C C . GLN A 1 403 ? -33.285 -4.799 15.113 1.00 94.06 403 GLN A C 1
ATOM 3202 O O . GLN A 1 403 ? -33.354 -3.740 14.499 1.00 94.06 403 GLN A O 1
ATOM 3207 N N . ARG A 1 404 ? -33.188 -5.982 14.488 1.00 93.25 404 ARG A N 1
ATOM 3208 C CA . ARG A 1 404 ? -33.191 -6.131 13.019 1.00 93.25 404 ARG A CA 1
ATOM 3209 C C . ARG A 1 404 ? -34.527 -5.710 12.399 1.00 93.25 404 ARG A C 1
ATOM 3211 O O . ARG A 1 404 ? -34.519 -5.034 11.377 1.00 93.25 404 ARG A O 1
ATOM 3218 N N . ALA A 1 405 ? -35.644 -6.064 13.033 1.00 94.88 405 ALA A N 1
ATOM 3219 C CA . ALA A 1 405 ? -36.974 -5.641 12.600 1.00 94.88 405 ALA A CA 1
ATOM 3220 C C . ALA A 1 405 ? -37.123 -4.111 12.649 1.00 94.88 405 ALA A C 1
ATOM 3222 O O . ALA A 1 405 ? -37.413 -3.505 11.620 1.00 94.88 405 ALA A O 1
ATOM 3223 N N . ALA A 1 406 ? -36.785 -3.475 13.780 1.00 93.50 406 ALA A N 1
ATOM 3224 C CA . ALA A 1 406 ? -36.798 -2.014 13.897 1.00 93.50 406 ALA A CA 1
ATOM 3225 C C . ALA A 1 406 ? -35.867 -1.332 12.892 1.00 93.50 406 ALA A C 1
ATOM 3227 O O . ALA A 1 406 ? -36.186 -0.263 12.371 1.00 93.50 406 ALA A O 1
ATOM 3228 N N . TRP A 1 407 ? -34.708 -1.941 12.616 1.00 91.44 407 TRP A N 1
ATOM 3229 C CA . TRP A 1 407 ? -33.768 -1.445 11.615 1.00 91.44 407 TRP A CA 1
ATOM 3230 C C . TRP A 1 407 ? -34.419 -1.366 10.233 1.00 91.44 407 TRP A C 1
ATOM 3232 O O . TRP A 1 407 ? -34.412 -0.293 9.635 1.00 91.44 407 TRP A O 1
ATOM 3242 N N . GLY A 1 408 ? -35.043 -2.458 9.774 1.00 88.31 408 GLY A N 1
ATOM 3243 C CA . GLY A 1 408 ? -35.783 -2.499 8.508 1.00 88.31 408 GLY A CA 1
ATOM 3244 C C . GLY A 1 408 ? -37.026 -1.603 8.488 1.00 88.31 408 GLY A C 1
ATOM 3245 O O . GLY A 1 408 ? -37.365 -1.058 7.444 1.00 88.31 408 GLY A O 1
ATOM 3246 N N . ALA A 1 409 ? -37.660 -1.385 9.643 1.00 90.75 409 ALA A N 1
ATOM 3247 C CA . ALA A 1 409 ? -38.832 -0.520 9.801 1.00 90.75 409 ALA A CA 1
ATOM 3248 C C . ALA A 1 409 ? -38.509 0.990 9.834 1.00 90.75 409 ALA A C 1
ATOM 3250 O O . ALA A 1 409 ? -39.402 1.805 10.057 1.00 90.75 409 ALA A O 1
ATOM 3251 N N . GLY A 1 410 ? -37.248 1.384 9.623 1.00 87.31 410 GLY A N 1
ATOM 3252 C CA . GLY A 1 410 ? -36.847 2.788 9.487 1.00 87.31 410 GLY A CA 1
ATOM 3253 C C . GLY A 1 410 ? -35.998 3.337 10.632 1.00 87.31 410 GLY A C 1
ATOM 3254 O O . GLY A 1 410 ? -35.549 4.481 10.547 1.00 87.31 410 GLY A O 1
ATOM 3255 N N . HIS A 1 411 ? -35.677 2.545 11.667 1.00 88.12 411 HIS A N 1
ATOM 3256 C CA . HIS A 1 411 ? -34.693 2.979 12.667 1.00 88.12 411 HIS A CA 1
ATOM 3257 C C . HIS A 1 411 ? -33.341 3.303 12.014 1.00 88.12 411 HIS A C 1
ATOM 3259 O O . HIS A 1 411 ? -32.654 4.214 12.467 1.00 88.12 411 HIS A O 1
ATOM 3265 N N . SER A 1 412 ? -32.989 2.626 10.915 1.00 83.94 412 SER A N 1
ATOM 3266 C CA . SER A 1 412 ? -31.781 2.905 10.131 1.00 83.94 412 SER A CA 1
ATOM 3267 C C . SER A 1 412 ? -31.691 4.346 9.614 1.00 83.94 412 SER A C 1
ATOM 3269 O O . SER A 1 412 ? -30.583 4.841 9.440 1.00 83.94 412 SER A O 1
ATOM 3271 N N . ALA A 1 413 ? -32.825 5.016 9.378 1.00 79.06 413 ALA A N 1
ATOM 3272 C CA . ALA A 1 413 ? -32.875 6.384 8.860 1.00 79.06 413 ALA A CA 1
ATOM 3273 C C . ALA A 1 413 ? -32.659 7.449 9.950 1.00 79.06 413 ALA A C 1
ATOM 3275 O O . ALA A 1 413 ? -32.170 8.535 9.660 1.00 79.06 413 ALA A O 1
ATOM 3276 N N . ILE A 1 414 ? -33.011 7.139 11.203 1.00 80.00 414 ILE A N 1
ATOM 3277 C CA . ILE A 1 414 ? -32.879 8.055 12.354 1.00 80.00 414 ILE A CA 1
ATOM 3278 C C . ILE A 1 414 ? -31.696 7.708 13.263 1.00 80.00 414 ILE A C 1
ATOM 3280 O O . ILE A 1 414 ? -31.329 8.472 14.156 1.00 80.00 414 ILE A O 1
ATOM 3284 N N . CYS A 1 415 ? -31.103 6.531 13.078 1.00 78.94 415 CYS A N 1
ATOM 3285 C CA . CYS A 1 415 ? -29.895 6.141 13.774 1.00 78.94 415 CYS A CA 1
ATOM 3286 C C . CYS A 1 415 ? -28.720 6.934 13.191 1.00 78.94 415 CYS A C 1
ATOM 3288 O O . CYS A 1 415 ? -28.376 6.757 12.026 1.00 78.94 415 CYS A O 1
ATOM 3290 N N . TYR A 1 416 ? -28.046 7.753 14.004 1.00 65.00 416 TYR A N 1
ATOM 3291 C CA . TYR A 1 416 ? -26.893 8.561 13.565 1.00 65.00 416 TYR A CA 1
ATOM 3292 C C . TYR A 1 416 ? -25.683 7.741 13.073 1.00 65.00 416 TYR A C 1
ATOM 3294 O O . TYR A 1 416 ? -24.683 8.309 12.653 1.00 65.00 416 TYR A O 1
ATOM 3302 N N . THR A 1 417 ? -25.759 6.408 13.132 1.00 59.66 417 THR A N 1
ATOM 3303 C CA . THR A 1 417 ? -24.714 5.466 12.693 1.00 59.66 417 THR A CA 1
ATOM 3304 C C . THR A 1 417 ? -25.071 4.760 11.387 1.00 59.66 417 THR A C 1
ATOM 3306 O O . THR A 1 417 ? -24.703 3.604 11.197 1.00 59.66 417 THR A O 1
ATOM 3309 N N . GLY A 1 418 ? -25.839 5.427 10.515 1.00 45.16 418 GLY A N 1
ATOM 3310 C CA . GLY A 1 418 ? -26.310 4.900 9.232 1.00 45.16 418 GLY A CA 1
ATOM 3311 C C . GLY A 1 418 ? -25.322 3.924 8.575 1.00 45.16 418 GLY A C 1
ATOM 3312 O O . GLY A 1 418 ? -24.197 4.292 8.261 1.00 45.16 418 GLY A O 1
ATOM 3313 N N . ARG A 1 419 ? -25.775 2.670 8.409 1.00 41.53 419 ARG A N 1
ATOM 3314 C CA . ARG A 1 419 ? -25.058 1.515 7.828 1.00 41.53 419 ARG A CA 1
ATOM 3315 C C . ARG A 1 419 ? -23.732 1.120 8.510 1.00 41.53 419 ARG A C 1
ATOM 3317 O O . ARG A 1 419 ? -22.685 1.090 7.877 1.00 41.53 419 ARG A O 1
ATOM 3324 N N . ILE A 1 420 ? -23.790 0.646 9.756 1.00 42.88 420 ILE A N 1
ATOM 3325 C CA . ILE A 1 420 ? -22.870 -0.421 10.190 1.00 42.88 420 ILE A CA 1
ATOM 3326 C C . ILE A 1 420 ? -23.616 -1.741 10.009 1.00 42.88 420 ILE A C 1
ATOM 3328 O O . ILE A 1 420 ? -24.537 -2.041 10.768 1.00 42.88 420 ILE A O 1
ATOM 3332 N N . ASP A 1 421 ? -23.241 -2.515 8.992 1.00 36.72 421 ASP A N 1
ATOM 3333 C CA . ASP A 1 421 ? -23.761 -3.865 8.779 1.00 36.72 421 ASP A CA 1
ATOM 3334 C C . ASP A 1 421 ? -23.368 -4.752 9.972 1.00 36.72 421 ASP A C 1
ATOM 3336 O O . ASP A 1 421 ? -22.243 -5.241 10.092 1.00 36.72 421 ASP A O 1
ATOM 3340 N N . ILE A 1 422 ? -24.298 -4.937 10.910 1.00 36.97 422 ILE A N 1
ATOM 3341 C CA . ILE A 1 422 ? -24.178 -5.929 11.980 1.00 36.97 422 ILE A CA 1
ATOM 3342 C C . ILE A 1 422 ? -24.541 -7.287 11.365 1.00 36.97 422 ILE A C 1
ATOM 3344 O O . ILE A 1 422 ? -25.675 -7.756 11.523 1.00 36.97 422 ILE A O 1
ATOM 3348 N N . ARG A 1 423 ? -23.598 -7.914 10.651 1.00 31.22 423 ARG A N 1
ATOM 3349 C CA . ARG A 1 423 ? -23.705 -9.346 10.324 1.00 31.22 423 ARG A CA 1
ATOM 3350 C C . ARG A 1 423 ? -23.754 -10.145 11.641 1.00 31.22 423 ARG A C 1
ATOM 3352 O O . ARG A 1 423 ? -22.837 -9.986 12.473 1.00 31.22 423 ARG A O 1
#